Protein 3U0A (pdb70)

B-factor: mean 45.11, std 9.89, range [2.0, 116.81]

Nearest PDB structures (foldseek):
  3u0a-assembly1_A  TM=1.004E+00  e=2.548E-55  Mycobacterium marinum M
  3u0a-assembly1_B  TM=9.861E-01  e=3.840E-47  Mycobacterium marinum M
  4qfw-assembly2_B  TM=8.902E-01  e=1.219E-31  Yersinia pestis
  4qfw-assembly1_A  TM=8.904E-01  e=1.443E-31  Yersinia pestis
  1c8u-assembly1_B  TM=8.996E-01  e=1.367E-30  Escherichia coli

Radius of gyration: 21.65 Å; Cα contacts (8 Å, |Δi|>4): 1217; chains: 2; bounding box: 53×64×60 Å

Sequence (508 aa):
AIEEILDLEQLEVNIYRGSVLQRTFGGHVAGQSLVSAVRTVDPRYQVHSLHGYFLRSGDAQEPTVFLVERTRDGGSFVTRRVNAVQHGEVIFSMGASFQTAQNGISHQDAMPAAPPPDDDLPGRQFEEWDVRIVPRDLLAPLPGKASQQQVWFRHRDPLPDDPVLHICALAYMSDLTLLGSAQVTHLAEREHLQVASLDHAMWFMRGFRADEWLLYDQSSPSAGGGRALTHGKIFTQGGELVAAVMQEGLTRYPSGYMAIEEILDLEQLEVNIYRGSTFGGHVAGQSLVSAVRTVDPRYQQVHSLHGYFLRSGDAQEPTVFLVERTRDGGSFVTRRVNAVQHHGEVIFSMGASFQTAQNGISHQDAMPAAPPPLPGLFEEWDVRIVPRDLLAPLPGKASQQQVWFRHRDPLPDDPVLHICALAYMSDLTLLGSAQVTHLAEREHLQVASLDHAMWFMRGFRADEWLLYDQSSPSAGGGRALTHGKIFTQGGELVAAVMQEGLTRYPSGYQP

CATH classification: 2.40.160.210

Structure (mmCIF, N/CA/C/O backbone):
data_3U0A
#
_entry.id   3U0A
#
_cell.length_a   102.130
_cell.length_b   138.160
_cell.length_c   81.180
_cell.angle_alpha   90.000
_cell.angle_beta   90.000
_cell.angle_gamma   90.000
#
_symmetry.space_group_name_H-M   'C 2 2 21'
#
loop_
_entity.id
_entity.type
_entity.pdbx_description
1 polymer 'Acyl-CoA thioesterase II TesB2'
2 non-polymer 'SULFATE ION'
3 non-polymer GLYCEROL
4 non-polymer 'SODIUM ION'
5 water water
#
loop_
_atom_site.group_PDB
_atom_site.id
_atom_site.type_symbol
_atom_site.label_atom_id
_atom_site.label_alt_id
_atom_site.label_comp_id
_atom_site.label_asym_id
_atom_site.label_entity_id
_atom_site.label_seq_id
_atom_site.pdbx_PDB_ins_code
_atom_site.Cartn_x
_atom_site.Cartn_y
_atom_site.Cartn_z
_atom_site.occupancy
_atom_site.B_iso_or_equiv
_atom_site.auth_seq_id
_atom_site.auth_comp_id
_atom_site.auth_asym_id
_atom_site.auth_atom_id
_atom_site.pdbx_PDB_model_num
ATOM 1 N N . ALA A 1 6 ? 26.339 16.761 46.613 1.00 58.09 2 ALA A N 1
ATOM 2 C CA . ALA A 1 6 ? 27.448 16.148 45.852 1.00 56.51 2 ALA A CA 1
ATOM 3 C C . ALA A 1 6 ? 27.767 16.941 44.560 1.00 54.57 2 ALA A C 1
ATOM 4 O O . ALA A 1 6 ? 28.949 17.154 44.230 1.00 53.24 2 ALA A O 1
ATOM 6 N N . ILE A 1 7 ? 26.740 17.405 43.844 1.00 54.54 3 ILE A N 1
ATOM 7 C CA . ILE A 1 7 ? 26.940 18.079 42.523 1.00 52.95 3 ILE A CA 1
ATOM 8 C C . ILE A 1 7 ? 28.026 19.180 42.498 1.00 51.88 3 ILE A C 1
ATOM 9 O O . ILE A 1 7 ? 28.685 19.392 41.491 1.00 50.51 3 ILE A O 1
ATOM 14 N N . GLU A 1 8 ? 28.218 19.857 43.623 1.00 52.68 4 GLU A N 1
ATOM 15 C CA . GLU A 1 8 ? 29.206 20.941 43.767 1.00 52.05 4 GLU A CA 1
ATOM 16 C C . GLU A 1 8 ? 30.632 20.443 43.758 1.00 51.10 4 GLU A C 1
ATOM 17 O O . GLU A 1 8 ? 31.577 21.206 43.483 1.00 50.28 4 GLU A O 1
ATOM 23 N N . GLU A 1 9 ? 30.801 19.168 44.069 1.00 51.37 5 GLU A N 1
ATOM 24 C CA . GLU A 1 9 ? 32.121 18.551 44.007 1.00 50.56 5 GLU A CA 1
ATOM 25 C C . GLU A 1 9 ? 32.614 18.405 42.577 1.00 48.98 5 GLU A C 1
ATOM 26 O O . GLU A 1 9 ? 33.825 18.266 42.362 1.00 48.13 5 GLU A O 1
ATOM 28 N N . ILE A 1 10 ? 31.717 18.472 41.586 1.00 48.66 6 ILE A N 1
ATOM 29 C CA . ILE A 1 10 ? 32.168 18.442 40.195 1.00 47.31 6 ILE A CA 1
ATOM 30 C C . ILE A 1 10 ? 33.069 19.633 39.925 1.00 46.55 6 ILE A C 1
ATOM 31 O O . ILE A 1 10 ? 33.972 19.557 39.141 1.00 45.55 6 ILE A O 1
ATOM 36 N N . LEU A 1 11 ? 32.815 20.731 40.616 1.00 47.22 7 LEU A N 1
ATOM 37 C CA . LEU A 1 11 ? 33.562 21.959 40.403 1.00 46.84 7 LEU A CA 1
ATOM 38 C C . LEU A 1 11 ? 34.914 21.958 41.121 1.00 46.73 7 LEU A C 1
ATOM 39 O O . LEU A 1 11 ? 35.767 22.760 40.800 1.00 46.32 7 LEU A O 1
ATOM 44 N N . ASP A 1 12 ? 35.115 21.020 42.038 1.00 47.21 8 ASP A N 1
ATOM 45 C CA . ASP A 1 12 ? 36.333 20.941 42.845 1.00 47.35 8 ASP A CA 1
ATOM 46 C C . ASP A 1 12 ? 37.441 20.255 42.048 1.00 46.21 8 ASP A C 1
ATOM 47 O O . ASP A 1 12 ? 37.453 19.042 41.928 1.00 46.07 8 ASP A O 1
ATOM 52 N N . LEU A 1 13 ? 38.347 21.042 41.474 1.00 45.55 9 LEU A N 1
ATOM 53 C CA . LEU A 1 13 ? 39.495 20.530 40.727 1.00 44.60 9 LEU A CA 1
ATOM 54 C C . LEU A 1 13 ? 40.797 21.067 41.297 1.00 44.79 9 LEU A C 1
ATOM 55 O O . LEU A 1 13 ? 40.895 22.259 41.550 1.00 45.23 9 LEU A O 1
ATOM 60 N N . GLU A 1 14 ? 41.800 20.210 41.456 1.00 44.56 10 GLU A N 1
ATOM 61 C CA . GLU A 1 14 ? 43.146 20.649 41.776 1.00 44.67 10 GLU A CA 1
ATOM 62 C C . GLU A 1 14 ? 43.858 21.075 40.497 1.00 43.78 10 GLU A C 1
ATOM 63 O O . GLU A 1 14 ? 43.847 20.358 39.518 1.00 42.99 10 GLU A O 1
ATOM 69 N N . GLN A 1 15 ? 44.526 22.205 40.479 1.00 44.05 11 GLN A N 1
ATOM 70 C CA . GLN A 1 15 ? 45.298 22.532 39.283 1.00 43.42 11 GLN A CA 1
ATOM 71 C C . GLN A 1 15 ? 46.741 22.140 39.435 1.00 43.40 11 GLN A C 1
ATOM 72 O O . GLN A 1 15 ? 47.426 22.653 40.274 1.00 44.15 11 GLN A O 1
ATOM 78 N N . LEU A 1 16 ? 47.190 21.256 38.570 1.00 42.63 12 LEU A N 1
ATOM 79 C CA . LEU A 1 16 ? 48.509 20.734 38.611 1.00 42.61 12 LEU A CA 1
ATOM 80 C C . LEU A 1 16 ? 49.498 21.603 37.862 1.00 42.66 12 LEU A C 1
ATOM 81 O O . LEU A 1 16 ? 50.673 21.596 38.210 1.00 43.05 12 LEU A O 1
ATOM 86 N N . GLU A 1 17 ? 49.053 22.320 36.833 1.00 42.43 13 GLU A N 1
ATOM 87 C CA . GLU A 1 17 ? 49.925 23.225 36.051 1.00 42.74 13 GLU A CA 1
ATOM 88 C C . GLU A 1 17 ? 49.025 23.960 35.104 1.00 42.67 13 GLU A C 1
ATOM 89 O O . GLU A 1 17 ? 47.873 23.634 35.014 1.00 42.27 13 GLU A O 1
ATOM 95 N N . VAL A 1 18 ? 49.527 24.921 34.356 1.00 43.19 14 VAL A N 1
ATOM 96 C CA . VAL A 1 18 ? 48.687 25.540 33.323 1.00 43.25 14 VAL A CA 1
ATOM 97 C C . VAL A 1 18 ? 48.103 24.440 32.385 1.00 42.23 14 VAL A C 1
ATOM 98 O O . VAL A 1 18 ? 48.836 23.558 31.903 1.00 41.75 14 VAL A O 1
ATOM 102 N N . ASN A 1 19 ? 46.787 24.477 32.177 1.00 42.04 15 ASN A N 1
ATOM 103 C CA . ASN A 1 19 ? 46.122 23.543 31.288 1.00 41.31 15 ASN A CA 1
ATOM 104 C C . ASN A 1 19 ? 46.143 22.080 31.730 1.00 40.59 15 ASN A C 1
ATOM 105 O O . ASN A 1 19 ? 45.855 21.226 30.922 1.00 40.11 15 ASN A O 1
ATOM 110 N N . ILE A 1 20 ? 46.499 21.787 32.991 1.00 40.70 16 ILE A N 1
ATOM 111 C CA . ILE A 1 20 ? 46.459 20.412 33.547 1.00 40.31 16 ILE A CA 1
ATOM 112 C C . ILE A 1 20 ? 45.733 20.500 34.875 1.00 40.72 16 ILE A C 1
ATOM 113 O O . ILE A 1 20 ? 46.134 21.237 35.736 1.00 41.28 16 ILE A O 1
ATOM 118 N N . TYR A 1 21 ? 44.661 19.730 35.025 1.00 40.59 17 TYR A N 1
ATOM 119 C CA . TYR A 1 21 ? 43.833 19.722 36.241 1.00 41.13 17 TYR A CA 1
ATOM 120 C C . TYR A 1 21 ? 43.626 18.265 36.678 1.00 41.14 17 TYR A C 1
ATOM 121 O O . TYR A 1 21 ? 43.852 17.340 35.912 1.00 40.70 17 TYR A O 1
ATOM 130 N N . ARG A 1 22 ? 43.228 18.053 37.920 1.00 41.83 18 ARG A N 1
ATOM 131 C CA . ARG A 1 22 ? 43.027 16.704 38.433 1.00 42.16 18 ARG A CA 1
ATOM 132 C C . ARG A 1 22 ? 41.778 16.705 39.261 1.00 42.93 18 ARG A C 1
ATOM 133 O O . ARG A 1 22 ? 41.601 17.588 40.106 1.00 43.49 18 ARG A O 1
ATOM 141 N N . GLY A 1 23 ? 40.911 15.724 38.999 1.00 43.09 19 GLY A N 1
ATOM 142 C CA . GLY A 1 23 ? 39.731 15.464 39.797 1.00 44.04 19 GLY A CA 1
ATOM 143 C C . GLY A 1 23 ? 39.996 14.296 40.738 1.00 44.97 19 GLY A C 1
ATOM 144 O O . GLY A 1 23 ? 40.627 13.305 40.365 1.00 44.81 19 GLY A O 1
ATOM 145 N N . SER A 1 24 ? 39.523 14.399 41.969 1.00 46.12 20 SER A N 1
ATOM 146 C CA . SER A 1 24 ? 39.844 13.382 42.935 1.00 47.25 20 SER A CA 1
ATOM 147 C C . SER A 1 24 ? 38.890 12.197 42.820 1.00 48.05 20 SER A C 1
ATOM 148 O O . SER A 1 24 ? 37.754 12.330 42.353 1.00 48.03 20 SER A O 1
ATOM 151 N N . VAL A 1 25 ? 39.382 11.043 43.279 1.00 48.92 21 VAL A N 1
ATOM 152 C CA . VAL A 1 25 ? 38.635 9.790 43.348 1.00 50.12 21 VAL A CA 1
ATOM 153 C C . VAL A 1 25 ? 37.126 9.968 43.576 1.00 50.95 21 VAL A C 1
ATOM 154 O O . VAL A 1 25 ? 36.687 10.586 44.557 1.00 51.79 21 VAL A O 1
ATOM 158 N N . LEU A 1 33 ? 27.634 2.682 39.750 1.00 64.59 29 LEU A N 1
ATOM 159 C CA . LEU A 1 33 ? 27.005 2.710 38.412 1.00 63.82 29 LEU A CA 1
ATOM 160 C C . LEU A 1 33 ? 27.882 3.490 37.428 1.00 60.41 29 LEU A C 1
ATOM 161 O O . LEU A 1 33 ? 28.479 4.500 37.791 1.00 59.09 29 LEU A O 1
ATOM 163 N N . GLN A 1 34 ? 27.987 3.007 36.194 1.00 59.17 30 GLN A N 1
ATOM 164 C CA . GLN A 1 34 ? 29.023 3.513 35.248 1.00 56.07 30 GLN A CA 1
ATOM 165 C C . GLN A 1 34 ? 28.585 4.842 34.602 1.00 54.04 30 GLN A C 1
ATOM 166 O O . GLN A 1 34 ? 29.420 5.722 34.295 1.00 52.23 30 GLN A O 1
ATOM 172 N N . ARG A 1 35 ? 27.270 4.973 34.411 1.00 54.98 31 ARG A N 1
ATOM 173 C CA . ARG A 1 35 ? 26.679 6.196 33.865 1.00 53.96 31 ARG A CA 1
ATOM 174 C C . ARG A 1 35 ? 26.998 7.395 34.788 1.00 53.07 31 ARG A C 1
ATOM 175 O O . ARG A 1 35 ? 27.226 8.511 34.307 1.00 51.64 31 ARG A O 1
ATOM 183 N N . THR A 1 36 ? 27.039 7.137 36.106 1.00 44.81 32 THR A N 1
ATOM 184 C CA . THR A 1 36 ? 27.371 8.158 37.115 1.00 44.65 32 THR A CA 1
ATOM 185 C C . THR A 1 36 ? 28.833 8.653 37.010 1.00 44.08 32 THR A C 1
ATOM 186 O O . THR A 1 36 ? 29.092 9.860 37.056 1.00 43.58 32 THR A O 1
ATOM 190 N N . PHE A 1 37 ? 29.776 7.707 36.920 1.00 44.27 33 PHE A N 1
ATOM 191 C CA . PHE A 1 37 ? 31.163 8.045 36.732 1.00 43.81 33 PHE A CA 1
ATOM 192 C C . PHE A 1 37 ? 31.361 8.812 35.414 1.00 42.99 33 PHE A C 1
ATOM 193 O O . PHE A 1 37 ? 32.013 9.835 35.394 1.00 42.51 33 PHE A O 1
ATOM 201 N N . GLY A 1 38 ? 30.793 8.326 34.335 1.00 42.93 34 GLY A N 1
ATOM 202 C CA . GLY A 1 38 ? 30.851 9.042 33.062 1.00 42.26 34 GLY A CA 1
ATOM 203 C C . GLY A 1 38 ? 30.354 10.479 33.119 1.00 41.79 34 GLY A C 1
ATOM 204 O O . GLY A 1 38 ? 30.998 11.363 32.604 1.00 41.28 34 GLY A O 1
ATOM 205 N N . GLY A 1 39 ? 29.224 10.719 33.774 1.00 42.07 35 GLY A N 1
ATOM 206 C CA . GLY A 1 39 ? 28.689 12.071 33.903 1.00 41.77 35 GLY A CA 1
ATOM 207 C C . GLY A 1 39 ? 29.567 13.011 34.715 1.00 41.66 35 GLY A C 1
ATOM 208 O O . GLY A 1 39 ? 29.679 14.186 34.392 1.00 41.27 35 GLY A O 1
ATOM 209 N N . HIS A 1 40 ? 30.155 12.475 35.779 1.00 42.09 36 HIS A N 1
ATOM 210 C CA . HIS A 1 40 ? 31.145 13.170 36.616 1.00 42.11 36 HIS A CA 1
ATOM 211 C C . HIS A 1 40 ? 32.332 13.605 35.800 1.00 41.57 36 HIS A C 1
ATOM 212 O O . HIS A 1 40 ? 32.655 14.787 35.739 1.00 41.32 36 HIS A O 1
ATOM 219 N N . VAL A 1 41 ? 32.946 12.632 35.140 1.00 41.49 37 VAL A N 1
ATOM 220 C CA . VAL A 1 41 ? 34.122 12.843 34.330 1.00 41.09 37 VAL A CA 1
ATOM 221 C C . VAL A 1 41 ? 33.858 13.878 33.250 1.00 40.58 37 VAL A C 1
ATOM 222 O O . VAL A 1 41 ? 34.687 14.727 33.006 1.00 40.34 37 VAL A O 1
ATOM 226 N N . ALA A 1 42 ? 32.690 13.814 32.620 1.00 40.50 38 ALA A N 1
ATOM 227 C CA . ALA A 1 42 ? 32.354 14.742 31.544 1.00 40.07 38 ALA A CA 1
ATOM 228 C C . ALA A 1 42 ? 32.234 16.141 32.092 1.00 40.03 38 ALA A C 1
ATOM 229 O O . ALA A 1 42 ? 32.701 17.101 31.487 1.00 39.76 38 ALA A O 1
ATOM 231 N N . GLY A 1 43 ? 31.592 16.237 33.256 1.00 40.40 39 GLY A N 1
ATOM 232 C CA . GLY A 1 43 ? 31.350 17.500 33.906 1.00 40.53 39 GLY A CA 1
ATOM 233 C C . GLY A 1 43 ? 32.652 18.115 34.311 1.00 40.55 39 GLY A C 1
ATOM 234 O O . GLY A 1 43 ? 32.862 19.305 34.112 1.00 40.49 39 GLY A O 1
ATOM 235 N N . GLN A 1 44 ? 33.546 17.299 34.865 1.00 40.71 40 GLN A N 1
ATOM 236 C CA . GLN A 1 44 ? 34.830 17.802 35.304 1.00 40.80 40 GLN A CA 1
ATOM 237 C C . GLN A 1 44 ? 35.675 18.183 34.098 1.00 40.39 40 GLN A C 1
ATOM 238 O O . GLN A 1 44 ? 36.360 19.200 34.142 1.00 40.43 40 GLN A O 1
ATOM 244 N N . SER A 1 45 ? 35.595 17.428 33.014 1.00 40.08 41 SER A N 1
ATOM 245 C CA . SER A 1 45 ? 36.253 17.815 31.781 1.00 39.76 41 SER A CA 1
ATOM 246 C C . SER A 1 45 ? 35.821 19.217 31.337 1.00 39.67 41 SER A C 1
ATOM 247 O O . SER A 1 45 ? 36.647 19.997 30.909 1.00 39.64 41 SER A O 1
ATOM 250 N N . LEU A 1 46 ? 34.533 19.534 31.445 1.00 39.69 42 LEU A N 1
ATOM 251 C CA . LEU A 1 46 ? 34.059 20.886 31.086 1.00 39.69 42 LEU A CA 1
ATOM 252 C C . LEU A 1 46 ? 34.573 21.955 32.050 1.00 40.08 42 LEU A C 1
ATOM 253 O O . LEU A 1 46 ? 35.006 23.032 31.622 1.00 40.15 42 LEU A O 1
ATOM 258 N N . VAL A 1 47 ? 34.535 21.634 33.346 1.00 40.41 43 VAL A N 1
ATOM 259 C CA . VAL A 1 47 ? 34.970 22.576 34.354 1.00 40.89 43 VAL A CA 1
ATOM 260 C C . VAL A 1 47 ? 36.421 22.938 34.104 1.00 40.91 43 VAL A C 1
ATOM 261 O O . VAL A 1 47 ? 36.801 24.087 34.252 1.00 41.24 43 VAL A O 1
ATOM 265 N N . SER A 1 48 ? 37.213 21.955 33.693 1.00 40.62 44 SER A N 1
ATOM 266 C CA . SER A 1 48 ? 38.609 22.186 33.296 1.00 40.63 44 SER A CA 1
ATOM 267 C C . SER A 1 48 ? 38.763 23.147 32.126 1.00 40.53 44 SER A C 1
ATOM 268 O O . SER A 1 48 ? 39.707 23.947 32.064 1.00 40.80 44 SER A O 1
ATOM 271 N N . ALA A 1 49 ? 37.869 23.001 31.158 1.00 40.19 45 ALA A N 1
ATOM 272 C CA . ALA A 1 49 ? 37.840 23.879 30.029 1.00 40.14 45 ALA A CA 1
ATOM 273 C C . ALA A 1 49 ? 37.557 25.313 30.531 1.00 40.61 45 ALA A C 1
ATOM 274 O O . ALA A 1 49 ? 38.240 26.236 30.134 1.00 40.88 45 ALA A O 1
ATOM 276 N N . VAL A 1 50 ? 36.576 25.446 31.429 1.00 40.78 46 VAL A N 1
ATOM 277 C CA . VAL A 1 50 ? 36.065 26.711 31.891 1.00 41.28 46 VAL A CA 1
ATOM 278 C C . VAL A 1 50 ? 37.143 27.535 32.661 1.00 41.90 46 VAL A C 1
ATOM 279 O O . VAL A 1 50 ? 37.175 28.783 32.620 1.00 42.42 46 VAL A O 1
ATOM 283 N N . ARG A 1 51 ? 38.055 26.828 33.319 1.00 41.90 47 ARG A N 1
ATOM 284 C CA . ARG A 1 51 ? 39.096 27.489 34.118 1.00 42.52 47 ARG A CA 1
ATOM 285 C C . ARG A 1 51 ? 40.204 28.149 33.296 1.00 42.68 47 ARG A C 1
ATOM 286 O O . ARG A 1 51 ? 40.926 29.014 33.798 1.00 43.33 47 ARG A O 1
ATOM 294 N N . THR A 1 52 ? 40.289 27.756 32.027 1.00 42.17 48 THR A N 1
ATOM 295 C CA . THR A 1 52 ? 41.259 28.278 31.072 1.00 42.32 48 THR A CA 1
ATOM 296 C C . THR A 1 52 ? 40.636 29.330 30.169 1.00 42.50 48 THR A C 1
ATOM 297 O O . THR A 1 52 ? 41.292 29.831 29.255 1.00 42.69 48 THR A O 1
ATOM 301 N N . VAL A 1 53 ? 39.371 29.660 30.422 1.00 42.51 49 VAL A N 1
ATOM 302 C CA . VAL A 1 53 ? 38.635 30.638 29.597 1.00 42.72 49 VAL A CA 1
ATOM 303 C C . VAL A 1 53 ? 38.383 31.924 30.354 1.00 43.56 49 VAL A C 1
ATOM 304 O O . VAL A 1 53 ? 37.919 31.898 31.457 1.00 43.76 49 VAL A O 1
ATOM 308 N N . ASP A 1 54 ? 38.754 33.036 29.734 1.00 44.14 50 ASP A N 1
ATOM 309 C CA . ASP A 1 54 ? 38.281 34.361 30.115 1.00 45.01 50 ASP A CA 1
ATOM 310 C C . ASP A 1 54 ? 36.768 34.357 30.427 1.00 44.86 50 ASP A C 1
ATOM 311 O O . ASP A 1 54 ? 35.967 34.000 29.579 1.00 44.30 50 ASP A O 1
ATOM 316 N N . PRO A 1 55 ? 36.378 34.755 31.650 1.00 45.44 51 PRO A N 1
ATOM 317 C CA . PRO A 1 55 ? 34.972 34.623 32.038 1.00 45.32 51 PRO A CA 1
ATOM 318 C C . PRO A 1 55 ? 34.012 35.562 31.331 1.00 45.66 51 PRO A C 1
ATOM 319 O O . PRO A 1 55 ? 32.801 35.337 31.422 1.00 45.44 51 PRO A O 1
ATOM 323 N N . ARG A 1 56 ? 34.535 36.565 30.622 1.00 46.22 52 ARG A N 1
ATOM 324 C CA . ARG A 1 56 ? 33.734 37.352 29.662 1.00 46.45 52 ARG A CA 1
ATOM 325 C C . ARG A 1 56 ? 33.055 36.456 28.588 1.00 45.42 52 ARG A C 1
ATOM 326 O O . ARG A 1 56 ? 32.046 36.835 27.983 1.00 45.45 52 ARG A O 1
ATOM 328 N N . TYR A 1 57 ? 33.610 35.272 28.364 1.00 44.58 53 TYR A N 1
ATOM 329 C CA . TYR A 1 57 ? 33.043 34.329 27.421 1.00 43.69 53 TYR A CA 1
ATOM 330 C C . TYR A 1 57 ? 32.381 33.210 28.179 1.00 43.13 53 TYR A C 1
ATOM 331 O O . TYR A 1 57 ? 33.008 32.571 29.023 1.00 43.01 53 TYR A O 1
ATOM 340 N N . GLN A 1 58 ? 31.119 32.951 27.865 1.00 42.83 54 GLN A N 1
ATOM 341 C CA . GLN A 1 58 ? 30.358 31.940 28.591 1.00 42.42 54 GLN A CA 1
ATOM 342 C C . GLN A 1 58 ? 30.081 30.786 27.663 1.00 41.62 54 GLN A C 1
ATOM 343 O O . GLN A 1 58 ? 29.832 30.997 26.498 1.00 41.47 54 GLN A O 1
ATOM 349 N N . VAL A 1 59 ? 30.107 29.580 28.208 1.00 41.21 55 VAL A N 1
ATOM 350 C CA . VAL A 1 59 ? 29.908 28.379 27.432 1.00 40.56 55 VAL A CA 1
ATOM 351 C C . VAL A 1 59 ? 28.546 28.346 26.754 1.00 40.41 55 VAL A C 1
ATOM 352 O O . VAL A 1 59 ? 27.575 28.848 27.283 1.00 40.73 55 VAL A O 1
ATOM 356 N N . HIS A 1 60 ? 28.502 27.763 25.566 1.00 40.00 56 HIS A N 1
ATOM 357 C CA . HIS A 1 60 ? 27.258 27.630 24.813 1.00 39.85 56 HIS A CA 1
ATOM 358 C C . HIS A 1 60 ? 27.089 26.317 24.088 1.00 39.39 56 HIS A C 1
ATOM 359 O O . HIS A 1 60 ? 25.963 26.011 23.647 1.00 39.30 56 HIS A O 1
ATOM 366 N N . SER A 1 61 ? 28.180 25.575 23.875 1.00 39.17 57 SER A N 1
ATOM 367 C CA . SER A 1 61 ? 28.048 24.235 23.320 1.00 38.86 57 SER A CA 1
ATOM 368 C C . SER A 1 61 ? 29.166 23.329 23.762 1.00 38.75 57 SER A C 1
ATOM 369 O O . SER A 1 61 ? 30.152 23.797 24.259 1.00 38.87 57 SER A O 1
ATOM 372 N N . LEU A 1 62 ? 28.951 22.025 23.659 1.00 38.61 58 LEU A N 1
ATOM 373 C CA . LEU A 1 62 ? 29.984 21.050 23.921 1.00 38.56 58 LEU A CA 1
ATOM 374 C C . LEU A 1 62 ? 29.601 19.786 23.259 1.00 38.50 58 LEU A C 1
ATOM 375 O O . LEU A 1 62 ? 28.413 19.536 23.016 1.00 38.52 58 LEU A O 1
ATOM 380 N N . HIS A 1 63 ? 30.622 19.012 22.903 1.00 38.50 59 HIS A N 1
ATOM 381 C CA . HIS A 1 63 ? 30.452 17.737 22.236 1.00 38.58 59 HIS A CA 1
ATOM 382 C C . HIS A 1 63 ? 31.500 16.861 22.866 1.00 38.68 59 HIS A C 1
ATOM 383 O O . HIS A 1 63 ? 32.595 17.295 23.067 1.00 38.65 59 HIS A O 1
ATOM 390 N N . GLY A 1 64 ? 31.198 15.623 23.212 1.00 38.88 60 GLY A N 1
ATOM 391 C CA . GLY A 1 64 ? 32.256 14.702 23.600 1.00 39.06 60 GLY A CA 1
ATOM 392 C C . GLY A 1 64 ? 31.970 13.237 23.384 1.00 39.41 60 GLY A C 1
ATOM 393 O O . GLY A 1 64 ? 30.864 12.832 23.187 1.00 39.55 60 GLY A O 1
ATOM 394 N N . TYR A 1 65 ? 33.007 12.441 23.473 1.00 39.63 61 TYR A N 1
ATOM 395 C CA . TYR A 1 65 ? 32.954 11.041 23.189 1.00 40.09 61 TYR A CA 1
ATOM 396 C C . TYR A 1 65 ? 33.410 10.232 24.426 1.00 40.38 61 TYR A C 1
ATOM 397 O O . TYR A 1 65 ? 34.514 10.412 24.932 1.00 40.31 61 TYR A O 1
ATOM 406 N N . PHE A 1 66 ? 32.550 9.326 24.889 1.00 40.78 62 PHE A N 1
ATOM 407 C CA . PHE A 1 66 ? 32.878 8.440 26.003 1.00 41.20 62 PHE A CA 1
ATOM 408 C C . PHE A 1 66 ? 33.677 7.263 25.470 1.00 41.71 62 PHE A C 1
ATOM 409 O O . PHE A 1 66 ? 33.145 6.361 24.828 1.00 42.19 62 PHE A O 1
ATOM 417 N N . LEU A 1 67 ? 34.977 7.305 25.699 1.00 41.66 63 LEU A N 1
ATOM 418 C CA . LEU A 1 67 ? 35.852 6.369 25.049 1.00 42.13 63 LEU A CA 1
ATOM 419 C C . LEU A 1 67 ? 35.977 5.086 25.872 1.00 42.83 63 LEU A C 1
ATOM 420 O O . LEU A 1 67 ? 35.894 4.003 25.331 1.00 43.49 63 LEU A O 1
ATOM 425 N N . ARG A 1 68 ? 36.156 5.221 27.178 1.00 42.79 64 ARG A N 1
ATOM 426 C CA . ARG A 1 68 ? 36.466 4.079 28.035 1.00 43.49 64 ARG A CA 1
ATOM 427 C C . ARG A 1 68 ? 35.815 4.186 29.375 1.00 43.56 64 ARG A C 1
ATOM 428 O O . ARG A 1 68 ? 35.465 5.262 29.820 1.00 43.01 64 ARG A O 1
ATOM 436 N N . SER A 1 69 ? 35.704 3.048 30.039 1.00 44.35 65 SER A N 1
ATOM 437 C CA . SER A 1 69 ? 35.046 2.943 31.352 1.00 44.65 65 SER A CA 1
ATOM 438 C C . SER A 1 69 ? 35.773 3.705 32.520 1.00 44.32 65 SER A C 1
ATOM 439 O O . SER A 1 69 ? 35.148 4.374 33.362 1.00 44.15 65 SER A O 1
ATOM 442 N N . GLY A 1 70 ? 37.088 3.589 32.562 1.00 44.31 66 GLY A N 1
ATOM 443 C CA . GLY A 1 70 ? 37.834 4.152 33.677 1.00 44.16 66 GLY A CA 1
ATOM 444 C C . GLY A 1 70 ? 37.714 3.318 34.942 1.00 44.95 66 GLY A C 1
ATOM 445 O O . GLY A 1 70 ? 37.177 2.220 34.919 1.00 45.66 66 GLY A O 1
ATOM 446 N N . ASP A 1 71 ? 38.272 3.855 36.023 1.00 44.88 67 ASP A N 1
ATOM 447 C CA . ASP A 1 71 ? 38.178 3.289 37.376 1.00 45.61 67 ASP A CA 1
ATOM 448 C C . ASP A 1 71 ? 37.752 4.406 38.303 1.00 45.32 67 ASP A C 1
ATOM 449 O O . ASP A 1 71 ? 38.483 5.397 38.446 1.00 44.81 67 ASP A O 1
ATOM 454 N N . ALA A 1 72 ? 36.598 4.263 38.945 1.00 45.74 68 ALA A N 1
ATOM 455 C CA . ALA A 1 72 ? 36.158 5.310 39.902 1.00 45.62 68 ALA A CA 1
ATOM 456 C C . ALA A 1 72 ? 36.951 5.338 41.226 1.00 46.08 68 ALA A C 1
ATOM 457 O O . ALA A 1 72 ? 36.781 6.252 42.007 1.00 46.02 68 ALA A O 1
ATOM 459 N N . GLN A 1 73 ? 37.836 4.369 41.439 1.00 46.56 69 GLN A N 1
ATOM 460 C CA . GLN A 1 73 ? 38.815 4.420 42.556 1.00 46.93 69 GLN A CA 1
ATOM 461 C C . GLN A 1 73 ? 40.188 5.013 42.187 1.00 46.36 69 GLN A C 1
ATOM 462 O O . GLN A 1 73 ? 41.128 4.936 42.962 1.00 46.68 69 GLN A O 1
ATOM 468 N N . GLU A 1 74 ? 40.318 5.587 41.002 1.00 45.58 70 GLU A N 1
ATOM 469 C CA . GLU A 1 74 ? 41.542 6.301 40.662 1.00 45.07 70 GLU A CA 1
ATOM 470 C C . GLU A 1 74 ? 41.137 7.752 40.345 1.00 44.38 70 GLU A C 1
ATOM 471 O O . GLU A 1 74 ? 39.989 7.985 39.981 1.00 44.19 70 GLU A O 1
ATOM 473 N N . PRO A 1 75 ? 42.042 8.738 40.590 1.00 44.13 71 PRO A N 1
ATOM 474 C CA . PRO A 1 75 ? 41.763 10.111 40.144 1.00 43.55 71 PRO A CA 1
ATOM 475 C C . PRO A 1 75 ? 41.896 10.242 38.646 1.00 42.95 71 PRO A C 1
ATOM 476 O O . PRO A 1 75 ? 42.392 9.336 37.989 1.00 43.00 71 PRO A O 1
ATOM 480 N N . THR A 1 76 ? 41.444 11.371 38.127 1.00 42.49 72 THR A N 1
ATOM 481 C CA . THR A 1 76 ? 41.526 11.660 36.695 1.00 41.96 72 THR A CA 1
ATOM 482 C C . THR A 1 76 ? 42.234 13.012 36.467 1.00 41.67 72 THR A C 1
ATOM 483 O O . THR A 1 76 ? 42.079 13.959 37.235 1.00 41.76 72 THR A O 1
ATOM 487 N N . VAL A 1 77 ? 43.016 13.059 35.401 1.00 41.41 73 VAL A N 1
ATOM 488 C CA . VAL A 1 77 ? 43.718 14.234 35.009 1.00 41.22 73 VAL A CA 1
ATOM 489 C C . VAL A 1 77 ? 43.112 14.760 33.713 1.00 40.80 73 VAL A C 1
ATOM 490 O O . VAL A 1 77 ? 42.788 13.995 32.807 1.00 40.66 73 VAL A O 1
ATOM 494 N N . PHE A 1 78 ? 42.969 16.075 33.633 1.00 40.67 74 PHE A N 1
ATOM 495 C CA . PHE A 1 78 ? 42.331 16.732 32.496 1.00 40.34 74 PHE A CA 1
ATOM 496 C C . PHE A 1 78 ? 43.366 17.605 31.799 1.00 40.33 74 PHE A C 1
ATOM 497 O O . PHE A 1 78 ? 43.959 18.512 32.405 1.00 40.56 74 PHE A O 1
ATOM 505 N N . LEU A 1 79 ? 43.566 17.296 30.521 1.00 40.16 75 LEU A N 1
ATOM 506 C CA . LEU A 1 79 ? 44.495 17.976 29.669 1.00 40.21 75 LEU A CA 1
ATOM 507 C C . LEU A 1 79 ? 43.777 18.891 28.687 1.00 40.03 75 LEU A C 1
ATOM 508 O O . LEU A 1 79 ? 43.212 18.430 27.708 1.00 39.83 75 LEU A O 1
ATOM 513 N N . VAL A 1 80 ? 43.847 20.192 28.957 1.00 40.18 76 VAL A N 1
ATOM 514 C CA . VAL A 1 80 ? 43.144 21.227 28.190 1.00 40.11 76 VAL A CA 1
ATOM 515 C C . VAL A 1 80 ? 44.021 21.741 27.051 1.00 40.28 76 VAL A C 1
ATOM 516 O O . VAL A 1 80 ? 45.196 21.958 27.257 1.00 40.59 76 VAL A O 1
ATOM 520 N N . GLU A 1 81 ? 43.420 21.935 25.871 1.00 40.14 77 GLU A N 1
ATOM 521 C CA . GLU A 1 81 ? 44.085 22.492 24.687 1.00 40.38 77 GLU A CA 1
ATOM 522 C C . GLU A 1 81 ? 43.401 23.795 24.322 1.00 40.50 77 GLU A C 1
ATOM 523 O O . GLU A 1 81 ? 42.179 23.783 24.140 1.00 40.22 77 GLU A O 1
ATOM 529 N N . ARG A 1 82 ? 44.142 24.909 24.225 1.00 40.97 78 ARG A N 1
ATOM 530 C CA . ARG A 1 82 ? 43.487 26.215 23.966 1.00 41.22 78 ARG A CA 1
ATOM 531 C C . ARG A 1 82 ? 43.331 26.366 22.477 1.00 41.28 78 ARG A C 1
ATOM 532 O O . ARG A 1 82 ? 44.159 26.922 21.832 1.00 41.74 78 ARG A O 1
ATOM 540 N N . THR A 1 83 ? 42.255 25.836 21.935 1.00 40.86 79 THR A N 1
ATOM 541 C CA . THR A 1 83 ? 42.250 25.521 20.548 1.00 40.88 79 THR A CA 1
ATOM 542 C C . THR A 1 83 ? 42.204 26.814 19.732 1.00 41.36 79 THR A C 1
ATOM 543 O O . THR A 1 83 ? 42.913 26.964 18.734 1.00 41.74 79 THR A O 1
ATOM 547 N N . ARG A 1 84 ? 41.390 27.754 20.201 1.00 41.43 80 ARG A N 1
ATOM 548 C CA . ARG A 1 84 ? 41.234 29.051 19.574 1.00 41.97 80 ARG A CA 1
ATOM 549 C C . ARG A 1 84 ? 40.810 30.087 20.630 1.00 42.23 80 ARG A C 1
ATOM 550 O O . ARG A 1 84 ? 39.972 29.806 21.519 1.00 41.85 80 ARG A O 1
ATOM 558 N N . ASP A 1 85 ? 41.433 31.251 20.541 1.00 42.97 81 ASP A N 1
ATOM 559 C CA . ASP A 1 85 ? 41.100 32.398 21.363 1.00 43.47 81 ASP A CA 1
ATOM 560 C C . ASP A 1 85 ? 40.896 33.672 20.477 1.00 44.21 81 ASP A C 1
ATOM 561 O O . ASP A 1 85 ? 41.836 34.373 20.164 1.00 44.94 81 ASP A O 1
ATOM 566 N N . GLY A 1 86 ? 39.666 33.943 20.082 1.00 44.06 82 GLY A N 1
ATOM 567 C CA . GLY A 1 86 ? 39.372 35.101 19.260 1.00 44.78 82 GLY A CA 1
ATOM 568 C C . GLY A 1 86 ? 38.650 36.159 20.054 1.00 45.27 82 GLY A C 1
ATOM 569 O O . GLY A 1 86 ? 38.608 36.108 21.286 1.00 45.20 82 GLY A O 1
ATOM 570 N N . GLY A 1 87 ? 38.066 37.114 19.343 1.00 45.84 83 GLY A N 1
ATOM 571 C CA . GLY A 1 87 ? 37.416 38.264 19.964 1.00 46.53 83 GLY A CA 1
ATOM 572 C C . GLY A 1 87 ? 36.041 37.991 20.554 1.00 45.99 83 GLY A C 1
ATOM 573 O O . GLY A 1 87 ? 35.666 38.618 21.533 1.00 46.42 83 GLY A O 1
ATOM 574 N N . SER A 1 88 ? 35.303 37.075 19.934 1.00 45.14 84 SER A N 1
ATOM 575 C CA . SER A 1 88 ? 33.930 36.740 20.326 1.00 44.64 84 SER A CA 1
ATOM 576 C C . SER A 1 88 ? 33.799 35.313 20.816 1.00 43.66 84 SER A C 1
ATOM 577 O O . SER A 1 88 ? 32.948 35.029 21.654 1.00 43.37 84 SER A O 1
ATOM 580 N N . PHE A 1 89 ? 34.623 34.423 20.272 1.00 43.24 85 PHE A N 1
ATOM 581 C CA . PHE A 1 89 ? 34.535 33.028 20.581 1.00 42.40 85 PHE A CA 1
ATOM 582 C C . PHE A 1 89 ? 35.897 32.467 21.057 1.00 42.33 85 PHE A C 1
ATOM 583 O O . PHE A 1 89 ? 36.972 32.816 20.529 1.00 42.74 85 PHE A O 1
ATOM 591 N N . VAL A 1 90 ? 35.845 31.600 22.063 1.00 41.88 86 VAL A N 1
ATOM 592 C CA . VAL A 1 90 ? 36.995 30.845 22.492 1.00 41.71 86 VAL A CA 1
ATOM 593 C C . VAL A 1 90 ? 36.602 29.373 22.400 1.00 40.97 86 VAL A C 1
ATOM 594 O O . VAL A 1 90 ? 35.454 28.997 22.669 1.00 40.65 86 VAL A O 1
ATOM 598 N N . THR A 1 91 ? 37.532 28.530 21.964 1.00 40.79 87 THR A N 1
ATOM 599 C CA . THR A 1 91 ? 37.253 27.095 21.866 1.00 40.23 87 THR A CA 1
ATOM 600 C C . THR A 1 91 ? 38.288 26.318 22.639 1.00 40.15 87 THR A C 1
ATOM 601 O O . THR A 1 91 ? 39.455 26.647 22.563 1.00 40.47 87 THR A O 1
ATOM 605 N N . ARG A 1 92 ? 37.853 25.271 23.341 1.00 39.78 88 ARG A N 1
ATOM 606 C CA . ARG A 1 92 ? 38.739 24.360 24.062 1.00 39.71 88 ARG A CA 1
ATOM 607 C C . ARG A 1 92 ? 38.543 22.903 23.674 1.00 39.38 88 ARG A C 1
ATOM 608 O O . ARG A 1 92 ? 37.424 22.516 23.339 1.00 39.15 88 ARG A O 1
ATOM 616 N N . ARG A 1 93 ? 39.624 22.106 23.694 1.00 39.42 89 ARG A N 1
ATOM 617 C CA . ARG A 1 93 ? 39.494 20.624 23.688 1.00 39.24 89 ARG A CA 1
ATOM 618 C C . ARG A 1 93 ? 40.052 20.102 24.987 1.00 39.29 89 ARG A C 1
ATOM 619 O O . ARG A 1 93 ? 40.994 20.699 25.517 1.00 39.50 89 ARG A O 1
ATOM 627 N N . VAL A 1 94 ? 39.452 19.037 25.515 1.00 39.17 90 VAL A N 1
ATOM 628 C CA . VAL A 1 94 ? 39.896 18.418 26.754 1.00 39.28 90 VAL A CA 1
ATOM 629 C C . VAL A 1 94 ? 39.938 16.899 26.602 1.00 39.31 90 VAL A C 1
ATOM 630 O O . VAL A 1 94 ? 38.993 16.298 26.040 1.00 39.23 90 VAL A O 1
ATOM 634 N N . ASN A 1 95 ? 41.030 16.296 27.114 1.00 39.52 91 ASN A N 1
ATOM 635 C CA . ASN A 1 95 ? 41.153 14.852 27.258 1.00 39.69 91 ASN A CA 1
ATOM 636 C C . ASN A 1 95 ? 41.226 14.459 28.738 1.00 39.86 91 ASN A C 1
ATOM 637 O O . ASN A 1 95 ? 42.106 14.886 29.439 1.00 39.97 91 ASN A O 1
ATOM 642 N N . ALA A 1 96 ? 40.290 13.639 29.200 1.00 39.94 92 ALA A N 1
ATOM 643 C CA . ALA A 1 96 ? 40.334 13.123 30.570 1.00 40.22 92 ALA A CA 1
ATOM 644 C C . ALA A 1 96 ? 41.121 11.820 30.520 1.00 40.56 92 ALA A C 1
ATOM 645 O O . ALA A 1 96 ? 40.800 10.934 29.714 1.00 40.67 92 ALA A O 1
ATOM 647 N N . VAL A 1 97 ? 42.162 11.729 31.354 1.00 40.78 93 VAL A N 1
ATOM 648 C CA . VAL A 1 97 ? 43.119 10.652 31.267 1.00 41.13 93 VAL A CA 1
ATOM 649 C C . VAL A 1 97 ? 43.238 9.878 32.576 1.00 41.56 93 VAL A C 1
ATOM 650 O O . VAL A 1 97 ? 43.288 10.460 33.658 1.00 41.60 93 VAL A O 1
ATOM 654 N N . GLN A 1 98 ? 43.309 8.552 32.440 1.00 41.99 94 GLN A N 1
ATOM 655 C CA . GLN A 1 98 ? 43.628 7.622 33.535 1.00 42.54 94 GLN A CA 1
ATOM 656 C C . GLN A 1 98 ? 44.602 6.539 33.102 1.00 42.99 94 GLN A C 1
ATOM 657 O O . GLN A 1 98 ? 44.309 5.792 32.182 1.00 43.18 94 GLN A O 1
ATOM 663 N N . HIS A 1 99 ? 45.733 6.443 33.821 1.00 43.25 95 HIS A N 1
ATOM 664 C CA . HIS A 1 99 ? 46.803 5.483 33.560 1.00 43.75 95 HIS A CA 1
ATOM 665 C C . HIS A 1 99 ? 47.185 5.507 32.092 1.00 43.61 95 HIS A C 1
ATOM 666 O O . HIS A 1 99 ? 47.296 4.493 31.414 1.00 44.06 95 HIS A O 1
ATOM 673 N N . GLY A 1 100 ? 47.368 6.712 31.581 1.00 43.06 96 GLY A N 1
ATOM 674 C CA . GLY A 1 100 ? 47.911 6.903 30.263 1.00 42.98 96 GLY A CA 1
ATOM 675 C C . GLY A 1 100 ? 46.891 6.764 29.178 1.00 42.83 96 GLY A C 1
ATOM 676 O O . GLY A 1 100 ? 47.257 6.883 28.040 1.00 42.84 96 GLY A O 1
ATOM 677 N N . GLU A 1 101 ? 45.620 6.530 29.510 1.00 42.76 97 GLU A N 1
ATOM 678 C CA . GLU A 1 101 ? 44.590 6.297 28.490 1.00 42.71 97 GLU A CA 1
ATOM 679 C C . GLU A 1 101 ? 43.585 7.443 28.466 1.00 42.08 97 GLU A C 1
ATOM 680 O O . GLU A 1 101 ? 43.140 7.892 29.518 1.00 41.90 97 GLU A O 1
ATOM 686 N N . VAL A 1 102 ? 43.217 7.917 27.275 1.00 41.82 98 VAL A N 1
ATOM 687 C CA . VAL A 1 102 ? 42.112 8.881 27.176 1.00 41.32 98 VAL A CA 1
ATOM 688 C C . VAL A 1 102 ? 40.765 8.125 27.354 1.00 41.50 98 VAL A C 1
ATOM 689 O O . VAL A 1 102 ? 40.435 7.224 26.579 1.00 41.86 98 VAL A O 1
ATOM 693 N N . ILE A 1 103 ? 40.044 8.472 28.423 1.00 41.36 99 ILE A N 1
ATOM 694 C CA . ILE A 1 103 ? 38.769 7.834 28.775 1.00 41.60 99 ILE A CA 1
ATOM 695 C C . ILE A 1 103 ? 37.562 8.614 28.245 1.00 41.20 99 ILE A C 1
ATOM 696 O O . ILE A 1 103 ? 36.521 8.054 27.997 1.00 41.41 99 ILE A O 1
ATOM 701 N N . PHE A 1 104 ? 37.746 9.916 28.061 1.00 40.69 100 PHE A N 1
ATOM 702 C CA . PHE A 1 104 ? 36.723 10.817 27.594 1.00 40.32 100 PHE A CA 1
ATOM 703 C C . PHE A 1 104 ? 37.382 11.942 26.836 1.00 39.95 100 PHE A C 1
ATOM 704 O O . PHE A 1 104 ? 38.370 12.461 27.262 1.00 39.89 100 PHE A O 1
ATOM 712 N N . SER A 1 105 ? 36.818 12.326 25.715 1.00 39.78 101 SER A N 1
ATOM 713 C CA . SER A 1 105 ? 37.364 13.415 24.894 1.00 39.52 101 SER A CA 1
ATOM 714 C C . SER A 1 105 ? 36.244 14.352 24.460 1.00 39.25 101 SER A C 1
ATOM 715 O O . SER A 1 105 ? 35.165 13.933 24.098 1.00 39.28 101 SER A O 1
ATOM 718 N N . MET A 1 106 ? 36.542 15.632 24.446 1.00 39.05 102 MET A N 1
ATOM 719 C CA . MET A 1 106 ? 35.529 16.629 24.527 1.00 38.87 102 MET A CA 1
ATOM 720 C C . MET A 1 106 ? 35.946 17.947 23.873 1.00 38.78 102 MET A C 1
ATOM 721 O O . MET A 1 106 ? 37.088 18.316 23.859 1.00 38.87 102 MET A O 1
ATOM 726 N N . GLY A 1 107 ? 34.970 18.664 23.358 1.00 38.68 103 GLY A N 1
ATOM 727 C CA . GLY A 1 107 ? 35.169 20.048 22.952 1.00 38.69 103 GLY A CA 1
ATOM 728 C C . GLY A 1 107 ? 34.019 20.937 23.408 1.00 38.65 103 GLY A C 1
ATOM 729 O O . GLY A 1 107 ? 32.884 20.464 23.536 1.00 38.57 103 GLY A O 1
ATOM 730 N N . ALA A 1 108 ? 34.332 22.215 23.635 1.00 38.79 104 ALA A N 1
ATOM 731 C CA . ALA A 1 108 ? 33.364 23.206 24.078 1.00 38.88 104 ALA A CA 1
ATOM 732 C C . ALA A 1 108 ? 33.678 24.582 23.494 1.00 39.13 104 ALA A C 1
ATOM 733 O O . ALA A 1 108 ? 34.841 24.908 23.285 1.00 39.30 104 ALA A O 1
ATOM 735 N N . SER A 1 109 ? 32.616 25.379 23.261 1.00 39.21 105 SER A N 1
ATOM 736 C CA . SER A 1 109 ? 32.720 26.727 22.685 1.00 39.55 105 SER A CA 1
ATOM 737 C C . SER A 1 109 ? 32.199 27.773 23.666 1.00 39.90 105 SER A C 1
ATOM 738 O O . SER A 1 109 ? 31.198 27.563 24.335 1.00 39.83 105 SER A O 1
ATOM 741 N N . PHE A 1 110 ? 32.899 28.894 23.729 1.00 40.37 106 PHE A N 1
ATOM 742 C CA . PHE A 1 110 ? 32.585 29.995 24.629 1.00 40.88 106 PHE A CA 1
ATOM 743 C C . PHE A 1 110 ? 32.441 31.339 23.842 1.00 41.40 106 PHE A C 1
ATOM 744 O O . PHE A 1 110 ? 33.237 31.646 22.947 1.00 41.57 106 PHE A O 1
ATOM 752 N N . GLN A 1 111 ? 31.417 32.123 24.174 1.00 41.74 107 GLN A N 1
ATOM 753 C CA . GLN A 1 111 ? 31.123 33.353 23.453 1.00 42.30 107 GLN A CA 1
ATOM 754 C C . GLN A 1 111 ? 30.855 34.482 24.394 1.00 43.06 107 GLN A C 1
ATOM 755 O O . GLN A 1 111 ? 30.312 34.293 25.471 1.00 43.07 107 GLN A O 1
ATOM 761 N N . THR A 1 112 ? 31.183 35.683 23.955 1.00 43.79 108 THR A N 1
ATOM 762 C CA . THR A 1 112 ? 30.782 36.885 24.697 1.00 44.69 108 THR A CA 1
ATOM 763 C C . THR A 1 112 ? 29.266 37.186 24.554 1.00 44.76 108 THR A C 1
ATOM 764 O O . THR A 1 112 ? 28.540 36.598 23.748 1.00 44.17 108 THR A O 1
ATOM 768 N N . ALA A 1 113 ? 28.791 38.101 25.389 1.00 45.56 109 ALA A N 1
ATOM 769 C CA . ALA A 1 113 ? 27.403 38.548 25.308 1.00 45.81 109 ALA A CA 1
ATOM 770 C C . ALA A 1 113 ? 27.231 39.385 24.052 1.00 46.20 109 ALA A C 1
ATOM 771 O O . ALA A 1 113 ? 27.873 40.398 23.908 1.00 47.05 109 ALA A O 1
ATOM 773 N N . GLN A 1 114 ? 26.396 38.916 23.136 1.00 45.64 110 GLN A N 1
ATOM 774 C CA . GLN A 1 114 ? 26.108 39.645 21.911 1.00 46.01 110 GLN A CA 1
ATOM 775 C C . GLN A 1 114 ? 24.621 39.492 21.557 1.00 45.78 110 GLN A C 1
ATOM 776 O O . GLN A 1 114 ? 23.859 38.943 22.341 1.00 45.47 110 GLN A O 1
ATOM 782 N N . ASN A 1 115 ? 24.221 39.949 20.369 1.00 45.98 111 ASN A N 1
ATOM 783 C CA . ASN A 1 115 ? 22.798 40.022 20.006 1.00 45.97 111 ASN A CA 1
ATOM 784 C C . ASN A 1 115 ? 22.492 39.447 18.622 1.00 45.41 111 ASN A C 1
ATOM 785 O O . ASN A 1 115 ? 23.373 39.318 17.786 1.00 45.29 111 ASN A O 1
ATOM 790 N N . GLY A 1 116 ? 21.226 39.124 18.403 1.00 45.15 112 GLY A N 1
ATOM 791 C CA . GLY A 1 116 ? 20.813 38.475 17.184 1.00 44.63 112 GLY A CA 1
ATOM 792 C C . GLY A 1 116 ? 19.336 38.194 17.114 1.00 44.47 112 GLY A C 1
ATOM 793 O O . GLY A 1 116 ? 18.580 38.534 18.022 1.00 44.78 112 GLY A O 1
ATOM 794 N N . ILE A 1 117 ? 18.895 37.614 16.015 1.00 44.08 113 ILE A N 1
ATOM 795 C CA . ILE A 1 117 ? 17.518 37.184 15.911 1.00 43.87 113 ILE A CA 1
ATOM 796 C C . ILE A 1 117 ? 17.110 36.374 17.126 1.00 43.46 113 ILE A C 1
ATOM 797 O O . ILE A 1 117 ? 17.948 35.689 17.750 1.00 43.04 113 ILE A O 1
ATOM 802 N N . SER A 1 118 ? 15.815 36.452 17.443 1.00 43.65 114 SER A N 1
ATOM 803 C CA . SER A 1 118 ? 15.218 35.786 18.617 1.00 43.45 114 SER A CA 1
ATOM 804 C C . SER A 1 118 ? 14.047 34.898 18.246 1.00 43.10 114 SER A C 1
ATOM 805 O O . SER A 1 118 ? 13.169 35.343 17.533 1.00 43.40 114 SER A O 1
ATOM 808 N N . HIS A 1 119 ? 14.023 33.669 18.753 1.00 42.57 115 HIS A N 1
ATOM 809 C CA . HIS A 1 119 ? 12.815 32.833 18.734 1.00 42.42 115 HIS A CA 1
ATOM 810 C C . HIS A 1 119 ? 13.047 31.587 19.541 1.00 41.99 115 HIS A C 1
ATOM 811 O O . HIS A 1 119 ? 14.208 31.248 19.849 1.00 41.68 115 HIS A O 1
ATOM 818 N N . GLN A 1 120 ? 11.950 30.898 19.887 1.00 42.02 116 GLN A N 1
ATOM 819 C CA . GLN A 1 120 ? 12.039 29.564 20.515 1.00 41.69 116 GLN A CA 1
ATOM 820 C C . GLN A 1 120 ? 10.758 28.766 20.318 1.00 41.76 116 GLN A C 1
ATOM 821 O O . GLN A 1 120 ? 9.705 29.341 20.102 1.00 42.15 116 GLN A O 1
ATOM 827 N N . ASP A 1 121 ? 10.856 27.444 20.379 1.00 41.47 117 ASP A N 1
ATOM 828 C CA . ASP A 1 121 ? 9.681 26.588 20.280 1.00 41.64 117 ASP A CA 1
ATOM 829 C C . ASP A 1 121 ? 8.892 26.741 21.578 1.00 42.13 117 ASP A C 1
ATOM 830 O O . ASP A 1 121 ? 9.449 27.036 22.635 1.00 42.23 117 ASP A O 1
ATOM 835 N N . ALA A 1 122 ? 7.597 26.538 21.494 1.00 42.50 118 ALA A N 1
ATOM 836 C CA . ALA A 1 122 ? 6.745 26.631 22.662 1.00 43.07 118 ALA A CA 1
ATOM 837 C C . ALA A 1 122 ? 6.992 25.413 23.549 1.00 43.07 118 ALA A C 1
ATOM 838 O O . ALA A 1 122 ? 7.283 24.302 23.074 1.00 42.76 118 ALA A O 1
ATOM 840 N N . MET A 1 123 ? 6.887 25.636 24.844 1.00 43.50 119 MET A N 1
ATOM 841 C CA . MET A 1 123 ? 6.895 24.554 25.768 1.00 43.69 119 MET A CA 1
ATOM 842 C C . MET A 1 123 ? 5.746 23.583 25.455 1.00 44.01 119 MET A C 1
ATOM 843 O O . MET A 1 123 ? 4.618 24.009 25.326 1.00 44.45 119 MET A O 1
ATOM 848 N N . PRO A 1 124 ? 6.033 22.275 25.365 1.00 43.87 120 PRO A N 1
ATOM 849 C CA . PRO A 1 124 ? 4.975 21.303 25.170 1.00 44.32 120 PRO A CA 1
ATOM 850 C C . PRO A 1 124 ? 4.035 21.247 26.367 1.00 45.14 120 PRO A C 1
ATOM 851 O O . PRO A 1 124 ? 4.422 21.595 27.498 1.00 45.35 120 PRO A O 1
ATOM 855 N N . ALA A 1 125 ? 2.794 20.853 26.082 1.00 45.67 121 ALA A N 1
ATOM 856 C CA . ALA A 1 125 ? 1.828 20.597 27.114 1.00 46.56 121 ALA A CA 1
ATOM 857 C C . ALA A 1 125 ? 2.349 19.456 27.968 1.00 46.79 121 ALA A C 1
ATOM 858 O O . ALA A 1 125 ? 2.537 18.330 27.486 1.00 46.71 121 ALA A O 1
ATOM 860 N N . ALA A 1 126 ? 2.657 19.775 29.214 1.00 47.11 122 ALA A N 1
ATOM 861 C CA . ALA A 1 126 ? 2.963 18.776 30.219 1.00 47.55 122 ALA A CA 1
ATOM 862 C C . ALA A 1 126 ? 2.087 19.110 31.429 1.00 48.55 122 ALA A C 1
ATOM 863 O O . ALA A 1 126 ? 1.532 20.228 31.528 1.00 48.75 122 ALA A O 1
ATOM 865 N N . PRO A 1 127 ? 1.879 18.121 32.299 1.00 42.71 123 PRO A N 1
ATOM 866 C CA . PRO A 1 127 ? 1.136 18.432 33.492 1.00 43.16 123 PRO A CA 1
ATOM 867 C C . PRO A 1 127 ? 2.111 19.031 34.487 1.00 43.05 123 PRO A C 1
ATOM 868 O O . PRO A 1 127 ? 3.312 18.778 34.371 1.00 42.31 123 PRO A O 1
ATOM 872 N N . PRO A 1 128 ? 1.617 19.842 35.442 1.00 44.04 124 PRO A N 1
ATOM 873 C CA . PRO A 1 128 ? 2.562 20.377 36.397 1.00 44.21 124 PRO A CA 1
ATOM 874 C C . PRO A 1 128 ? 3.225 19.267 37.221 1.00 43.56 124 PRO A C 1
ATOM 875 O O . PRO A 1 128 ? 2.677 18.171 37.333 1.00 43.47 124 PRO A O 1
ATOM 879 N N . PRO A 1 129 ? 4.411 19.537 37.778 1.00 43.43 125 PRO A N 1
ATOM 880 C CA . PRO A 1 129 ? 5.068 18.495 38.585 1.00 43.24 125 PRO A CA 1
ATOM 881 C C . PRO A 1 129 ? 4.335 18.178 39.885 1.00 44.64 125 PRO A C 1
ATOM 882 O O . PRO A 1 129 ? 4.382 17.057 40.369 1.00 44.97 125 PRO A O 1
ATOM 886 N N . ASP A 1 130 ? 3.644 19.181 40.414 1.00 45.88 126 ASP A N 1
ATOM 887 C CA A ASP A 1 130 ? 3.134 19.059 41.779 0.50 47.77 126 ASP A CA 1
ATOM 888 C CA B ASP A 1 130 ? 3.016 19.173 41.739 0.50 47.84 126 ASP A CA 1
ATOM 889 C C . ASP A 1 130 ? 2.085 17.965 41.939 1.00 48.42 126 ASP A C 1
ATOM 890 O O . ASP A 1 130 ? 1.991 17.361 43.037 1.00 50.06 126 ASP A O 1
ATOM 899 N N . ASP A 1 131 ? 1.354 17.658 40.870 1.00 47.49 127 ASP A N 1
ATOM 900 C CA . ASP A 1 131 ? 0.375 16.579 40.906 1.00 48.20 127 ASP A CA 1
ATOM 901 C C . ASP A 1 131 ? 0.925 15.293 40.233 1.00 47.12 127 ASP A C 1
ATOM 902 O O . ASP A 1 131 ? 0.161 14.458 39.769 1.00 47.64 127 ASP A O 1
ATOM 907 N N . LEU A 1 132 ? 2.249 15.137 40.205 1.00 47.25 128 LEU A N 1
ATOM 908 C CA . LEU A 1 132 ? 2.865 13.912 39.719 1.00 47.84 128 LEU A CA 1
ATOM 909 C C . LEU A 1 132 ? 3.634 13.306 40.878 1.00 50.97 128 LEU A C 1
ATOM 910 O O . LEU A 1 132 ? 4.188 14.063 41.677 1.00 50.33 128 LEU A O 1
ATOM 915 N N . PRO A 1 133 ? 3.698 11.946 40.952 1.00 55.36 129 PRO A N 1
ATOM 916 C CA . PRO A 1 133 ? 4.276 11.158 42.088 1.00 58.83 129 PRO A CA 1
ATOM 917 C C . PRO A 1 133 ? 5.815 10.958 42.107 1.00 59.12 129 PRO A C 1
ATOM 918 O O . PRO A 1 133 ? 6.430 11.055 43.185 1.00 60.55 129 PRO A O 1
ATOM 922 N N . GLY A 1 134 ? 6.434 10.672 40.960 1.00 57.59 130 GLY A N 1
ATOM 923 C CA . GLY A 1 134 ? 7.864 10.294 40.967 1.00 58.12 130 GLY A CA 1
ATOM 924 C C . GLY A 1 134 ? 8.236 9.405 42.172 1.00 60.67 130 GLY A C 1
ATOM 925 O O . GLY A 1 134 ? 9.400 8.996 42.362 1.00 61.53 130 GLY A O 1
ATOM 926 N N . ARG A 1 147 ? 19.460 5.495 44.525 1.00 65.90 143 ARG A N 1
ATOM 927 C CA . ARG A 1 147 ? 20.203 6.206 45.566 1.00 66.77 143 ARG A CA 1
ATOM 928 C C . ARG A 1 147 ? 20.984 7.400 45.019 1.00 63.96 143 ARG A C 1
ATOM 929 O O . ARG A 1 147 ? 21.367 8.287 45.792 1.00 64.42 143 ARG A O 1
ATOM 931 N N . GLN A 1 148 ? 21.230 7.423 43.701 1.00 61.44 144 GLN A N 1
ATOM 932 C CA . GLN A 1 148 ? 21.976 8.519 43.032 1.00 58.31 144 GLN A CA 1
ATOM 933 C C . GLN A 1 148 ? 21.123 9.801 42.731 1.00 53.99 144 GLN A C 1
ATOM 934 O O . GLN A 1 148 ? 21.671 10.853 42.400 1.00 51.51 144 GLN A O 1
ATOM 940 N N . PHE A 1 149 ? 19.794 9.685 42.854 1.00 52.34 145 PHE A N 1
ATOM 941 C CA . PHE A 1 149 ? 18.856 10.785 42.643 1.00 50.23 145 PHE A CA 1
ATOM 942 C C . PHE A 1 149 ? 18.380 11.406 43.965 1.00 51.17 145 PHE A C 1
ATOM 943 O O . PHE A 1 149 ? 17.497 12.249 43.981 1.00 50.05 145 PHE A O 1
ATOM 951 N N . GLU A 1 150 ? 18.978 10.970 45.067 1.00 53.61 146 GLU A N 1
ATOM 952 C CA . GLU A 1 150 ? 18.754 11.514 46.418 1.00 55.25 146 GLU A CA 1
ATOM 953 C C . GLU A 1 150 ? 18.725 13.059 46.576 1.00 53.86 146 GLU A C 1
ATOM 954 O O . GLU A 1 150 ? 17.887 13.577 47.325 1.00 54.66 146 GLU A O 1
ATOM 960 N N . GLU A 1 151 ? 19.644 13.778 45.915 1.00 52.28 147 GLU A N 1
ATOM 961 C CA . GLU A 1 151 ? 19.688 15.276 45.939 1.00 51.29 147 GLU A CA 1
ATOM 962 C C . GLU A 1 151 ? 18.541 15.901 45.171 1.00 49.46 147 GLU A C 1
ATOM 963 O O . GLU A 1 151 ? 18.282 17.092 45.309 1.00 49.22 147 GLU A O 1
ATOM 969 N N . TRP A 1 152 ? 17.873 15.090 44.350 1.00 48.47 148 TRP A N 1
ATOM 970 C CA . TRP A 1 152 ? 16.967 15.567 43.325 1.00 46.66 148 TRP A CA 1
ATOM 971 C C . TRP A 1 152 ? 15.561 15.080 43.518 1.00 46.95 148 TRP A C 1
ATOM 972 O O . TRP A 1 152 ? 15.305 14.036 44.078 1.00 48.35 148 TRP A O 1
ATOM 983 N N . ASP A 1 153 ? 14.662 15.891 43.003 1.00 45.86 149 ASP A N 1
ATOM 984 C CA . ASP A 1 153 ? 13.291 15.594 42.827 1.00 45.72 149 ASP A CA 1
ATOM 985 C C . ASP A 1 153 ? 13.102 15.226 41.382 1.00 44.13 149 ASP A C 1
ATOM 986 O O . ASP A 1 153 ? 13.456 15.990 40.496 1.00 43.00 149 ASP A O 1
ATOM 991 N N . VAL A 1 154 ? 12.496 14.078 41.135 1.00 44.41 150 VAL A N 1
ATOM 992 C CA . VAL A 1 154 ? 12.365 13.594 39.768 1.00 43.33 150 VAL A CA 1
ATOM 993 C C . VAL A 1 154 ? 10.971 13.060 39.540 1.00 43.51 150 VAL A C 1
ATOM 994 O O . VAL A 1 154 ? 10.507 12.235 40.309 1.00 44.94 150 VAL A O 1
ATOM 998 N N . ARG A 1 155 ? 10.276 13.537 38.506 1.00 42.40 151 ARG A N 1
ATOM 999 C CA . ARG A 1 155 ? 8.862 13.155 38.347 1.00 42.68 151 ARG A CA 1
ATOM 1000 C C . ARG A 1 155 ? 8.624 12.858 36.899 1.00 41.93 151 ARG A C 1
ATOM 1001 O O . ARG A 1 155 ? 8.841 13.729 36.053 1.00 41.04 151 ARG A O 1
ATOM 1009 N N . ILE A 1 156 ? 8.202 11.621 36.624 1.00 42.73 152 ILE A N 1
ATOM 1010 C CA . ILE A 1 156 ? 8.162 11.079 35.273 1.00 42.58 152 ILE A CA 1
ATOM 1011 C C . ILE A 1 156 ? 6.744 11.140 34.780 1.00 42.56 152 ILE A C 1
ATOM 1012 O O . ILE A 1 156 ? 5.859 10.543 35.367 1.00 43.50 152 ILE A O 1
ATOM 1017 N N . VAL A 1 157 ? 6.525 11.888 33.706 1.00 41.80 153 VAL A N 1
ATOM 1018 C CA . VAL A 1 157 ? 5.202 12.028 33.168 1.00 41.94 153 VAL A CA 1
ATOM 1019 C C . VAL A 1 157 ? 4.740 10.635 32.754 1.00 43.05 153 VAL A C 1
ATOM 1020 O O . VAL A 1 157 ? 5.452 9.916 32.046 1.00 43.54 153 VAL A O 1
ATOM 1024 N N . PRO A 1 158 ? 3.569 10.214 33.262 1.00 43.81 154 PRO A N 1
ATOM 1025 C CA . PRO A 1 158 ? 2.900 8.958 32.912 1.00 45.25 154 PRO A CA 1
ATOM 1026 C C . PRO A 1 158 ? 2.571 8.851 31.447 1.00 45.39 154 PRO A C 1
ATOM 1027 O O . PRO A 1 158 ? 2.233 9.868 30.796 1.00 44.57 154 PRO A O 1
ATOM 1031 N N . ARG A 1 159 ? 2.638 7.633 30.920 1.00 46.86 155 ARG A N 1
ATOM 1032 C CA . ARG A 1 159 ? 2.452 7.468 29.478 1.00 47.43 155 ARG A CA 1
ATOM 1033 C C . ARG A 1 159 ? 1.092 8.115 29.036 1.00 47.23 155 ARG A C 1
ATOM 1034 O O . ARG A 1 159 ? 1.010 8.780 27.989 1.00 47.05 155 ARG A O 1
ATOM 1036 N N . ASP A 1 160 ? 0.060 7.983 29.869 1.00 47.54 156 ASP A N 1
ATOM 1037 C CA . ASP A 1 160 ? -1.291 8.518 29.540 1.00 47.66 156 ASP A CA 1
ATOM 1038 C C . ASP A 1 160 ? -1.473 10.035 29.553 1.00 46.34 156 ASP A C 1
ATOM 1039 O O . ASP A 1 160 ? -2.467 10.529 29.034 1.00 46.70 156 ASP A O 1
ATOM 1044 N N . LEU A 1 161 ? -0.565 10.762 30.190 1.00 45.16 157 LEU A N 1
ATOM 1045 C CA . LEU A 1 161 ? -0.648 12.222 30.211 1.00 44.36 157 LEU A CA 1
ATOM 1046 C C . LEU A 1 161 ? 0.306 12.884 29.188 1.00 44.03 157 LEU A C 1
ATOM 1047 O O . LEU A 1 161 ? 0.271 14.120 29.000 1.00 43.88 157 LEU A O 1
ATOM 1052 N N . LEU A 1 162 ? 1.150 12.090 28.541 1.00 44.32 158 LEU A N 1
ATOM 1053 C CA . LEU A 1 162 ? 2.206 12.664 27.733 1.00 44.30 158 LEU A CA 1
ATOM 1054 C C . LEU A 1 162 ? 1.585 13.197 26.454 1.00 45.43 158 LEU A C 1
ATOM 1055 O O . LEU A 1 162 ? 0.797 12.501 25.829 1.00 46.46 158 LEU A O 1
ATOM 1060 N N . ALA A 1 163 ? 1.930 14.416 26.060 1.00 45.62 159 ALA A N 1
ATOM 1061 C CA . ALA A 1 163 ? 1.406 14.990 24.820 1.00 47.27 159 ALA A CA 1
ATOM 1062 C C . ALA A 1 163 ? 2.232 14.471 23.637 1.00 48.62 159 ALA A C 1
ATOM 1063 O O . ALA A 1 163 ? 3.370 14.915 23.432 1.00 48.81 159 ALA A O 1
ATOM 1065 N N . PRO A 1 164 ? 1.681 13.498 22.876 1.00 49.85 160 PRO A N 1
ATOM 1066 C CA . PRO A 1 164 ? 2.520 12.913 21.844 1.00 51.45 160 PRO A CA 1
ATOM 1067 C C . PRO A 1 164 ? 2.614 13.819 20.601 1.00 53.70 160 PRO A C 1
ATOM 1068 O O . PRO A 1 164 ? 1.758 14.664 20.366 1.00 54.39 160 PRO A O 1
ATOM 1072 N N . LEU A 1 165 ? 3.675 13.633 19.828 1.00 44.88 161 LEU A N 1
ATOM 1073 C CA . LEU A 1 165 ? 3.813 14.249 18.534 1.00 44.97 161 LEU A CA 1
ATOM 1074 C C . LEU A 1 165 ? 3.626 13.209 17.432 1.00 45.15 161 LEU A C 1
ATOM 1075 O O . LEU A 1 165 ? 3.826 12.002 17.643 1.00 44.93 161 LEU A O 1
ATOM 1080 N N . PRO A 1 166 ? 3.266 13.692 16.237 1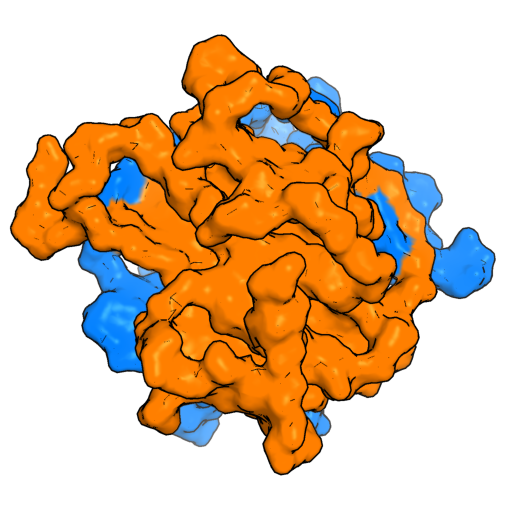.00 45.65 162 PRO A N 1
ATOM 1081 C CA . PRO A 1 166 ? 2.989 12.815 15.101 1.00 45.97 162 PRO A CA 1
ATOM 1082 C C . PRO A 1 166 ? 4.197 11.946 14.651 1.00 45.15 162 PRO A C 1
ATOM 1083 O O . PRO A 1 166 ? 5.309 12.474 14.431 1.00 44.53 162 PRO A O 1
ATOM 1087 N N . GLY A 1 167 ? 3.916 10.641 14.526 1.00 45.30 163 GLY A N 1
ATOM 1088 C CA . GLY A 1 167 ? 4.840 9.656 14.041 1.00 44.79 163 GLY A CA 1
ATOM 1089 C C . GLY A 1 167 ? 5.948 9.212 14.987 1.00 43.99 163 GLY A C 1
ATOM 1090 O O . GLY A 1 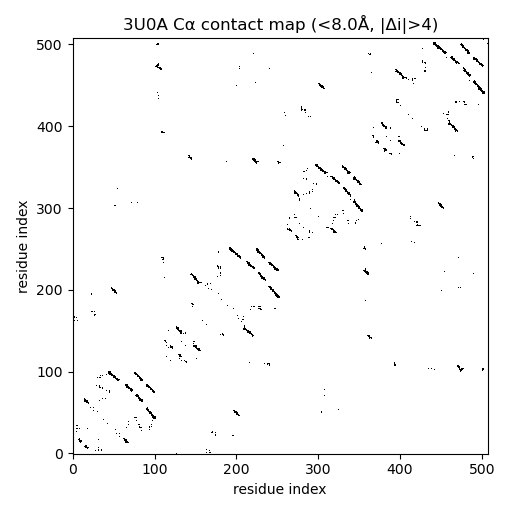167 ? 6.791 8.428 14.587 1.00 43.63 163 GLY A O 1
ATOM 1091 N N . LYS A 1 168 ? 5.930 9.667 16.236 1.00 43.81 164 LYS A N 1
ATOM 1092 C CA . LYS A 1 168 ? 7.050 9.436 17.139 1.00 43.11 164 LYS A CA 1
ATOM 1093 C C . LYS A 1 168 ? 6.996 8.073 17.807 1.00 43.27 164 LYS A C 1
ATOM 1094 O O . LYS A 1 168 ? 5.973 7.688 18.403 1.00 43.90 164 LYS A O 1
ATOM 1100 N N . ALA A 1 169 ? 8.112 7.367 17.748 1.00 42.83 165 ALA A N 1
ATOM 1101 C CA . ALA A 1 169 ? 8.186 6.026 18.336 1.00 43.11 165 ALA A CA 1
ATOM 1102 C C . ALA A 1 169 ? 8.289 6.022 19.889 1.00 43.11 165 ALA A C 1
ATOM 1103 O O . ALA A 1 169 ? 7.754 5.130 20.552 1.00 43.71 165 ALA A O 1
ATOM 1105 N N . SER A 1 170 ? 8.949 7.015 20.465 1.00 42.54 166 SER A N 1
ATOM 1106 C CA . SER A 1 170 ? 9.472 6.859 21.787 1.00 42.45 166 SER A CA 1
ATOM 1107 C C . SER A 1 170 ? 9.752 8.206 22.413 1.00 42.01 166 SER A C 1
ATOM 1108 O O . SER A 1 170 ? 10.785 8.821 22.152 1.00 41.43 166 SER A O 1
ATOM 1111 N N . GLN A 1 171 ? 8.825 8.659 23.245 1.00 42.39 167 GLN A N 1
ATOM 1112 C CA . GLN A 1 171 ? 8.922 9.954 23.918 1.00 42.13 167 GLN A CA 1
ATOM 1113 C C . GLN A 1 171 ? 8.932 9.705 25.396 1.00 42.36 167 GLN A C 1
ATOM 1114 O O . GLN A 1 171 ? 8.345 8.737 25.894 1.00 42.98 167 GLN A O 1
ATOM 1120 N N . GLN A 1 172 ? 9.572 10.613 26.106 1.00 41.97 168 GLN A N 1
ATOM 1121 C CA . GLN A 1 172 ? 9.493 10.594 27.541 1.00 42.25 168 GLN A CA 1
ATOM 1122 C C . GLN A 1 172 ? 9.644 12.000 28.097 1.00 41.99 168 GLN A C 1
ATOM 1123 O O . GLN A 1 172 ? 10.435 12.777 27.593 1.00 41.43 168 GLN A O 1
ATOM 1129 N N . GLN A 1 173 ? 8.854 12.318 29.120 1.00 42.50 169 GLN A N 1
ATOM 1130 C CA . GLN A 1 173 ? 8.942 13.602 29.801 1.00 42.38 169 GLN A CA 1
ATOM 1131 C C . GLN A 1 173 ? 9.221 13.429 31.277 1.00 42.60 169 GLN A C 1
ATOM 1132 O O . GLN A 1 173 ? 8.519 12.675 31.959 1.00 43.29 169 GLN A O 1
ATOM 1138 N N . VAL A 1 174 ? 10.258 14.128 31.752 1.00 42.13 170 VAL A N 1
ATOM 1139 C CA . VAL A 1 174 ? 10.661 14.107 33.156 1.00 42.34 170 VAL A CA 1
ATOM 1140 C C . VAL A 1 174 ? 10.854 15.509 33.724 1.00 42.19 170 VAL A C 1
ATOM 1141 O O . VAL A 1 174 ? 11.528 16.341 33.119 1.00 41.67 170 VAL A O 1
ATOM 1145 N N . TRP A 1 175 ? 10.282 15.764 34.894 1.00 42.75 171 TRP A N 1
ATOM 1146 C CA . TRP A 1 175 ? 10.574 16.992 35.629 1.00 42.69 171 TRP A CA 1
ATOM 1147 C C . TRP A 1 175 ? 11.623 16.726 36.654 1.00 42.62 171 TRP A C 1
ATOM 1148 O O . TRP A 1 175 ? 11.574 15.743 37.361 1.00 43.06 171 TRP A O 1
ATOM 1159 N N . PHE A 1 176 ? 12.569 17.631 36.776 1.00 42.20 172 PHE A N 1
ATOM 1160 C CA . PHE A 1 176 ? 13.624 17.467 37.762 1.00 42.21 172 PHE A CA 1
ATOM 1161 C C . PHE A 1 176 ? 13.991 18.782 38.396 1.00 42.18 172 PHE A C 1
ATOM 1162 O O . PHE A 1 176 ? 13.826 19.845 37.802 1.00 41.98 172 PHE A O 1
ATOM 1170 N N . ARG A 1 177 ? 14.517 18.691 39.609 1.00 42.49 173 ARG A N 1
ATOM 1171 C CA . ARG A 1 177 ? 14.839 19.849 40.397 1.00 42.60 173 ARG A CA 1
ATOM 1172 C C . ARG A 1 177 ? 15.785 19.394 41.511 1.00 42.86 173 ARG A C 1
ATOM 1173 O O . ARG A 1 177 ? 15.537 18.373 42.156 1.00 43.35 173 ARG A O 1
ATOM 1181 N N . HIS A 1 178 ? 16.850 20.162 41.733 1.00 42.66 174 HIS A N 1
ATOM 1182 C CA . HIS A 1 178 ? 17.722 19.989 42.890 1.00 43.03 174 HIS A CA 1
ATOM 1183 C C . HIS A 1 178 ? 16.951 20.421 44.122 1.00 43.68 174 HIS A C 1
ATOM 1184 O O . HIS A 1 178 ? 16.450 21.542 44.178 1.00 43.70 174 HIS A O 1
ATOM 1191 N N . ARG A 1 179 ? 16.839 19.526 45.103 1.00 44.33 175 ARG A N 1
ATOM 1192 C CA . ARG A 1 179 ? 16.049 19.758 46.322 1.00 45.11 175 ARG A CA 1
ATOM 1193 C C . ARG A 1 179 ? 16.460 21.000 47.103 1.00 45.25 175 ARG A C 1
ATOM 1194 O O . ARG A 1 179 ? 15.633 21.780 47.514 1.00 45.57 175 ARG A O 1
ATOM 1202 N N . ASP A 1 180 ? 17.754 21.144 47.328 1.00 45.11 176 ASP A N 1
ATOM 1203 C CA . ASP A 1 180 ? 18.266 22.208 48.179 1.00 45.38 176 ASP A CA 1
ATOM 1204 C C . ASP A 1 180 ? 18.798 23.307 47.293 1.00 44.74 176 ASP A C 1
ATOM 1205 O O . ASP A 1 180 ? 19.318 23.011 46.214 1.00 44.16 176 ASP A O 1
ATOM 1210 N N . PRO A 1 181 ? 18.716 24.565 47.768 1.00 44.96 177 PRO A N 1
ATOM 1211 C CA . PRO A 1 181 ? 19.168 25.716 47.000 1.00 44.57 177 PRO A CA 1
ATOM 1212 C C . PRO A 1 181 ? 20.640 25.585 46.720 1.00 44.33 177 PRO A C 1
ATOM 1213 O O . PRO A 1 181 ? 21.361 25.026 47.547 1.00 44.68 177 PRO A O 1
ATOM 1217 N N . LEU A 1 182 ? 21.054 26.106 45.567 1.00 43.86 178 LEU A N 1
ATOM 1218 C CA . LEU A 1 182 ? 22.405 26.009 45.080 1.00 43.67 178 LEU A CA 1
ATOM 1219 C C . LEU A 1 182 ? 23.058 27.383 45.106 1.00 43.90 178 LEU A C 1
ATOM 1220 O O . LEU A 1 182 ? 22.389 28.400 45.039 1.00 44.04 178 LEU A O 1
ATOM 1225 N N . PRO A 1 183 ? 24.378 27.424 45.130 1.00 44.04 179 PRO A N 1
ATOM 1226 C CA . PRO A 1 183 ? 25.076 28.676 44.867 1.00 44.28 179 PRO A CA 1
ATOM 1227 C C . PRO A 1 183 ? 24.655 29.319 43.545 1.00 43.98 179 PRO A C 1
ATOM 1228 O O . PRO A 1 183 ? 24.159 28.613 42.622 1.00 43.47 179 PRO A O 1
ATOM 1232 N N . ASP A 1 184 ? 24.888 30.636 43.448 1.00 44.39 180 ASP A N 1
ATOM 1233 C CA . ASP A 1 184 ? 24.595 31.416 42.228 1.00 44.36 180 ASP A CA 1
ATOM 1234 C C . ASP A 1 184 ? 25.776 31.421 41.228 1.00 44.36 180 ASP A C 1
ATOM 1235 O O . ASP A 1 184 ? 26.198 32.488 40.777 1.00 44.84 180 ASP A O 1
ATOM 1240 N N . ASP A 1 185 ? 26.309 30.253 40.907 1.00 43.94 181 ASP A N 1
ATOM 1241 C CA . ASP A 1 185 ? 27.395 30.138 39.944 1.00 43.99 181 ASP A CA 1
ATOM 1242 C C . ASP A 1 185 ? 26.856 29.440 38.684 1.00 43.41 181 ASP A C 1
ATOM 1243 O O . ASP A 1 185 ? 26.587 28.247 38.699 1.00 42.94 181 ASP A O 1
ATOM 1248 N N . PRO A 1 186 ? 26.699 30.188 37.585 1.00 43.55 182 PRO A N 1
ATOM 1249 C CA . PRO A 1 186 ? 26.024 29.592 36.458 1.00 43.06 182 PRO A CA 1
ATOM 1250 C C . PRO A 1 186 ? 26.686 28.328 35.957 1.00 42.67 182 PRO A C 1
ATOM 1251 O O . PRO A 1 186 ? 26.002 27.466 35.405 1.00 42.16 182 PRO A O 1
ATOM 1255 N N . VAL A 1 187 ? 27.995 28.230 36.116 1.00 42.99 183 VAL A N 1
ATOM 1256 C CA . VAL A 1 187 ? 28.737 27.054 35.685 1.00 42.78 183 VAL A CA 1
ATOM 1257 C C . VAL A 1 187 ? 28.263 25.812 36.436 1.00 42.37 183 VAL A C 1
ATOM 1258 O O . VAL A 1 187 ? 28.167 24.756 35.873 1.00 42.02 183 VAL A O 1
ATOM 1262 N N . LEU A 1 188 ? 27.980 25.977 37.716 1.00 42.51 184 LEU A N 1
ATOM 1263 C CA . LEU A 1 188 ? 27.469 24.902 38.549 1.00 42.32 184 LEU A CA 1
ATOM 1264 C C . LEU A 1 188 ? 26.097 24.439 38.065 1.00 41.80 184 LEU A C 1
ATOM 1265 O O . LEU A 1 188 ? 25.752 23.265 38.174 1.00 41.60 184 LEU A O 1
ATOM 1270 N N . HIS A 1 189 ? 25.307 25.379 37.576 1.00 41.73 185 HIS A N 1
ATOM 1271 C CA . HIS A 1 189 ? 23.986 25.053 37.101 1.00 41.38 185 HIS A CA 1
ATOM 1272 C C . HIS A 1 189 ? 24.079 24.293 35.812 1.00 41.02 185 HIS A C 1
ATOM 1273 O O . HIS A 1 189 ? 23.437 23.278 35.667 1.00 40.74 185 HIS A O 1
ATOM 1280 N N . ILE A 1 190 ? 24.919 24.769 34.894 1.00 41.13 186 ILE A N 1
ATOM 1281 C CA . ILE A 1 190 ? 25.159 24.093 33.615 1.00 40.89 186 ILE A CA 1
ATOM 1282 C C . ILE A 1 190 ? 25.604 22.630 33.861 1.00 40.72 186 ILE A C 1
ATOM 1283 O O . ILE A 1 190 ? 25.018 21.710 33.305 1.00 40.41 186 ILE A O 1
ATOM 1288 N N . CYS A 1 191 ? 26.585 22.440 34.748 1.00 41.03 187 CYS A N 1
ATOM 1289 C CA . CYS A 1 191 ? 27.050 21.112 35.140 1.00 41.09 187 CYS A CA 1
ATOM 1290 C C . CYS A 1 191 ? 25.946 20.260 35.766 1.00 40.92 187 CYS A C 1
ATOM 1291 O O . CYS A 1 191 ? 25.831 19.081 35.482 1.00 40.84 187 CYS A O 1
ATOM 1294 N N . ALA A 1 192 ? 25.130 20.869 36.605 1.00 40.96 188 ALA A N 1
ATOM 1295 C CA . ALA A 1 192 ? 24.009 20.180 37.215 1.00 40.93 188 ALA A CA 1
ATOM 1296 C C . ALA A 1 192 ? 23.096 19.622 36.119 1.00 40.55 188 ALA A C 1
ATOM 1297 O O . ALA A 1 192 ? 22.768 18.444 36.134 1.00 40.57 188 ALA A O 1
ATOM 1299 N N . LEU A 1 193 ? 22.725 20.470 35.157 1.00 40.31 189 LEU A N 1
ATOM 1300 C CA . LEU A 1 193 ? 21.833 20.072 34.072 1.00 40.02 189 LEU A CA 1
ATOM 1301 C C . LEU A 1 193 ? 22.493 19.023 33.157 1.00 39.87 189 LEU A C 1
ATOM 1302 O O . LEU A 1 193 ? 21.828 18.059 32.723 1.00 39.75 189 LEU A O 1
ATOM 1307 N N . ALA A 1 194 ? 23.778 19.224 32.863 1.00 39.96 190 ALA A N 1
ATOM 1308 C CA . ALA A 1 194 ? 24.503 18.329 31.974 1.00 39.92 190 ALA A CA 1
ATOM 1309 C C . ALA A 1 194 ? 24.664 16.957 32.653 1.00 40.12 190 ALA A C 1
ATOM 1310 O O . ALA A 1 194 ? 24.554 15.905 32.006 1.00 40.07 190 ALA A O 1
ATOM 1312 N N . TYR A 1 195 ? 24.875 16.994 33.968 1.00 40.43 191 TYR A N 1
ATOM 1313 C CA . TYR A 1 195 ? 24.965 15.785 34.769 1.00 40.82 191 TYR A CA 1
ATOM 1314 C C . TYR A 1 195 ? 23.664 14.979 34.764 1.00 40.75 191 TYR A C 1
ATOM 1315 O O . TYR A 1 195 ? 23.654 13.757 34.479 1.00 40.95 191 TYR A O 1
ATOM 1324 N N . MET A 1 196 ? 22.556 15.644 35.083 1.00 40.60 192 MET A N 1
ATOM 1325 C CA . MET A 1 196 ? 21.258 14.938 35.108 1.00 40.67 192 MET A CA 1
ATOM 1326 C C . MET A 1 196 ? 20.856 14.390 33.752 1.00 40.38 192 MET A C 1
ATOM 1327 O O . MET A 1 196 ? 20.268 13.314 33.687 1.00 40.60 192 MET A O 1
ATOM 1332 N N . SER A 1 197 ? 21.190 15.113 32.669 1.00 39.97 193 SER A N 1
ATOM 1333 C CA . SER A 1 197 ? 20.941 14.603 31.307 1.00 39.74 193 SER A CA 1
ATOM 1334 C C . SER A 1 197 ? 21.794 13.351 31.044 1.00 39.95 193 SER A C 1
ATOM 1335 O O . SER A 1 197 ? 21.299 12.325 30.612 1.00 40.05 193 SER A O 1
ATOM 1338 N N . ASP A 1 198 ? 23.066 13.423 31.362 1.00 40.12 194 ASP A N 1
ATOM 1339 C CA . ASP A 1 198 ? 23.881 12.229 31.258 1.00 40.48 194 ASP A CA 1
ATOM 1340 C C . ASP A 1 198 ? 23.343 11.017 32.054 1.00 40.98 194 ASP A C 1
ATOM 1341 O O . ASP A 1 198 ? 23.656 9.891 31.691 1.00 41.31 194 ASP A O 1
ATOM 1346 N N . LEU A 1 199 ? 22.550 11.252 33.115 1.00 41.13 195 LEU A N 1
ATOM 1347 C CA . LEU A 1 199 ? 21.943 10.156 33.905 1.00 41.75 195 LEU A CA 1
ATOM 1348 C C . LEU A 1 199 ? 20.621 9.710 33.357 1.00 41.68 195 LEU A C 1
ATOM 1349 O O . LEU A 1 199 ? 20.233 8.590 33.606 1.00 42.26 195 LEU A O 1
ATOM 1354 N N . THR A 1 200 ? 19.917 10.576 32.625 1.00 41.10 196 THR A N 1
ATOM 1355 C CA . THR A 1 200 ? 18.486 10.329 32.322 1.00 41.16 196 THR A CA 1
ATOM 1356 C C . THR A 1 200 ? 18.066 10.254 30.878 1.00 40.79 196 THR A C 1
ATOM 1357 O O . THR A 1 200 ? 17.089 9.619 30.612 1.00 41.04 196 THR A O 1
ATOM 1361 N N . LEU A 1 201 ? 18.747 10.899 29.951 1.00 40.30 197 LEU A N 1
ATOM 1362 C CA . LEU A 1 201 ? 18.249 10.910 28.560 1.00 40.02 197 LEU A CA 1
ATOM 1363 C C . LEU A 1 201 ? 18.211 9.563 27.868 1.00 40.27 197 LEU A C 1
ATOM 1364 O O . LEU A 1 201 ? 17.228 9.259 27.268 1.00 40.34 197 LEU A O 1
ATOM 1369 N N . LEU A 1 202 ? 19.252 8.762 27.966 1.00 40.50 198 LEU A N 1
ATOM 1370 C CA . LEU A 1 202 ? 19.335 7.533 27.183 1.00 40.78 198 LEU A CA 1
ATOM 1371 C C . LEU A 1 202 ? 18.249 6.514 27.557 1.00 41.34 198 LEU A C 1
ATOM 1372 O O . LEU A 1 202 ? 17.928 5.608 26.759 1.00 41.58 198 LEU A O 1
ATOM 1377 N N . GLY A 1 203 ? 17.686 6.673 28.760 1.00 41.64 199 GLY A N 1
ATOM 1378 C CA . GLY A 1 203 ? 16.482 5.928 29.186 1.00 42.27 199 GLY A CA 1
ATOM 1379 C C . GLY A 1 203 ? 15.324 6.039 28.187 1.00 42.11 199 GLY A C 1
ATOM 1380 O O . GLY A 1 203 ? 14.551 5.107 28.021 1.00 42.68 199 GLY A O 1
ATOM 1381 N N . SER A 1 204 ? 15.213 7.171 27.502 1.00 41.46 200 SER A N 1
ATOM 1382 C CA . SER A 1 204 ? 14.109 7.393 26.550 1.00 41.41 200 SER A CA 1
ATOM 1383 C C . SER A 1 204 ? 14.130 6.408 25.357 1.00 41.54 200 SER A C 1
ATOM 1384 O O . SER A 1 204 ? 13.078 6.166 24.729 1.00 41.79 200 SER A O 1
ATOM 1387 N N . ALA A 1 205 ? 15.314 5.862 25.059 1.00 41.45 201 ALA A N 1
ATOM 1388 C CA . ALA A 1 205 ? 15.460 4.826 24.057 1.00 41.67 201 ALA A CA 1
ATOM 1389 C C . ALA A 1 205 ? 14.728 3.532 24.466 1.00 42.52 201 ALA A C 1
ATOM 1390 O O . ALA A 1 205 ? 14.307 2.791 23.577 1.00 42.80 201 ALA A O 1
ATOM 1392 N N . GLN A 1 206 ? 14.546 3.289 25.781 1.00 43.01 202 GLN A N 1
ATOM 1393 C CA . GLN A 1 206 ? 14.020 1.997 26.239 1.00 44.01 202 GLN A CA 1
ATOM 1394 C C . GLN A 1 206 ? 12.516 1.961 26.458 1.00 44.51 202 GLN A C 1
ATOM 1395 O O . GLN A 1 206 ? 11.989 0.945 26.902 1.00 45.48 202 GLN A O 1
ATOM 1401 N N . VAL A 1 207 ? 11.830 3.045 26.116 1.00 43.99 203 VAL A N 1
ATOM 1402 C CA . VAL A 1 207 ? 10.442 3.210 26.547 1.00 44.54 203 VAL A CA 1
ATOM 1403 C C . VAL A 1 207 ? 9.562 2.100 25.990 1.00 45.37 203 VAL A C 1
ATOM 1404 O O . VAL A 1 207 ? 8.731 1.529 26.723 1.00 46.33 203 VAL A O 1
ATOM 1408 N N . THR A 1 208 ? 9.776 1.787 24.709 1.00 45.10 204 THR A N 1
ATOM 1409 C CA . THR A 1 208 ? 9.023 0.746 24.002 1.00 45.86 204 THR A CA 1
ATOM 1410 C C . THR A 1 208 ? 9.730 -0.633 23.955 1.00 46.44 204 THR A C 1
ATOM 1411 O O . THR A 1 208 ? 9.386 -1.469 23.135 1.00 46.92 204 THR A O 1
ATOM 1415 N N . HIS A 1 209 ? 10.724 -0.864 24.805 1.00 46.46 205 HIS A N 1
ATOM 1416 C CA . HIS A 1 209 ? 11.564 -2.052 24.708 1.00 47.01 205 HIS A CA 1
ATOM 1417 C C . HIS A 1 209 ? 11.718 -2.691 26.020 1.00 47.94 205 HIS A C 1
ATOM 1418 O O . HIS A 1 209 ? 12.711 -3.302 26.286 1.00 48.24 205 HIS A O 1
ATOM 1425 N N . LEU A 1 210 ? 10.715 -2.555 26.864 1.00 48.52 206 LEU A N 1
ATOM 1426 C CA . LEU A 1 210 ? 10.836 -2.979 28.246 1.00 49.44 206 LEU A CA 1
ATOM 1427 C C . LEU A 1 210 ? 10.980 -4.525 28.410 1.00 50.86 206 LEU A C 1
ATOM 1428 O O . LEU A 1 210 ? 11.592 -4.985 29.390 1.00 51.59 206 LEU A O 1
ATOM 1433 N N . ALA A 1 211 ? 10.505 -5.312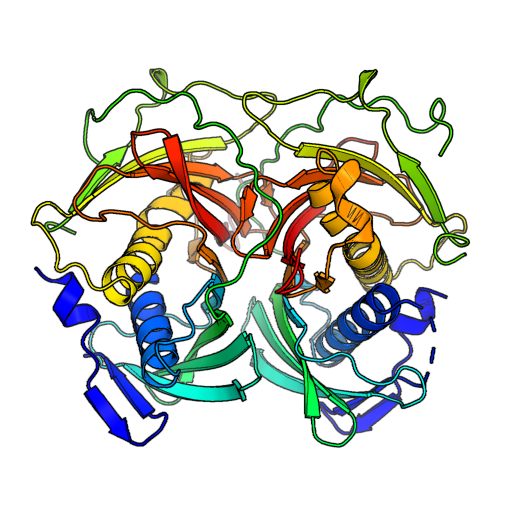 27.444 1.00 51.31 207 ALA A N 1
ATOM 1434 C CA . ALA A 1 211 ? 10.732 -6.774 27.493 1.00 52.70 207 ALA A CA 1
ATOM 1435 C C . ALA A 1 211 ? 12.200 -7.152 27.192 1.00 52.45 207 ALA A C 1
ATOM 1436 O O . ALA A 1 211 ? 12.685 -8.212 27.632 1.00 53.66 207 ALA A O 1
ATOM 1438 N N . GLU A 1 212 ? 12.910 -6.280 26.479 1.00 79.34 208 GLU A N 1
ATOM 1439 C CA . GLU A 1 212 ? 14.268 -6.590 26.034 1.00 76.52 208 GLU A CA 1
ATOM 1440 C C . GLU A 1 212 ? 15.390 -6.043 26.922 1.00 75.47 208 GLU A C 1
ATOM 1441 O O . GLU A 1 212 ? 16.539 -6.337 26.662 1.00 73.72 208 GLU A O 1
ATOM 1443 N N . ARG A 1 213 ? 15.081 -5.286 27.973 1.00 77.64 209 ARG A N 1
ATOM 1444 C CA . ARG A 1 213 ? 16.129 -4.476 28.643 1.00 77.65 209 ARG A CA 1
ATOM 1445 C C . ARG A 1 213 ? 17.223 -5.302 29.328 1.00 77.90 209 ARG A C 1
ATOM 1446 O O . ARG A 1 213 ? 18.410 -4.967 29.255 1.00 75.49 209 ARG A O 1
ATOM 1454 N N . GLU A 1 214 ? 16.808 -6.379 29.987 1.00 80.86 210 GLU A N 1
ATOM 1455 C CA . GLU A 1 214 ? 17.715 -7.189 30.814 1.00 82.33 210 GLU A CA 1
ATOM 1456 C C . GLU A 1 214 ? 18.792 -7.876 29.953 1.00 79.56 210 GLU A C 1
ATOM 1457 O O . GLU A 1 214 ? 19.875 -8.193 30.438 1.00 80.06 210 GLU A O 1
ATOM 1459 N N . HIS A 1 215 ? 18.504 -8.078 28.676 1.00 77.24 211 HIS A N 1
ATOM 1460 C CA . HIS A 1 215 ? 19.452 -8.723 27.795 1.00 75.26 211 HIS A CA 1
ATOM 1461 C C . HIS A 1 215 ? 20.456 -7.735 27.214 1.00 72.21 211 HIS A C 1
ATOM 1462 O O . HIS A 1 215 ? 21.527 -8.157 26.761 1.00 71.15 211 HIS A O 1
ATOM 1469 N N . LEU A 1 216 ? 20.134 -6.430 27.225 1.00 71.12 212 LEU A N 1
ATOM 1470 C CA . LEU A 1 216 ? 20.943 -5.424 26.500 1.00 68.33 212 LEU A CA 1
ATOM 1471 C C . LEU A 1 216 ? 22.298 -5.076 27.106 1.00 68.58 212 LEU A C 1
ATOM 1472 O O . LEU A 1 216 ? 22.461 -5.048 28.304 1.00 70.93 212 LEU A O 1
ATOM 1477 N N . GLN A 1 217 ? 23.260 -4.799 26.241 1.00 66.61 213 GLN A N 1
ATOM 1478 C CA . GLN A 1 217 ? 24.480 -4.093 26.615 1.00 66.81 213 GLN A CA 1
ATOM 1479 C C . GLN A 1 217 ? 24.265 -2.599 26.347 1.00 65.40 213 GLN A C 1
ATOM 1480 O O . GLN A 1 217 ? 24.040 -2.171 25.226 1.00 63.19 213 GLN A O 1
ATOM 1486 N N . VAL A 1 218 ? 24.352 -1.826 27.413 1.00 67.10 214 VAL A N 1
ATOM 1487 C CA . VAL A 1 218 ? 24.048 -0.423 27.417 1.00 66.43 214 VAL A CA 1
ATOM 1488 C C . VAL A 1 218 ? 25.272 0.409 27.863 1.00 67.63 214 VAL A C 1
ATOM 1489 O O . VAL A 1 218 ? 25.958 0.082 28.837 1.00 70.38 214 VAL A O 1
ATOM 1493 N N . ALA A 1 219 ? 25.524 1.484 27.123 1.00 65.92 215 ALA A N 1
ATOM 1494 C CA . ALA A 1 219 ? 26.621 2.413 27.391 1.00 67.21 215 ALA A CA 1
ATOM 1495 C C . ALA A 1 219 ? 26.283 3.758 26.777 1.00 65.53 215 ALA A C 1
ATOM 1496 O O . ALA A 1 219 ? 25.446 3.841 25.904 1.00 63.07 215 ALA A O 1
ATOM 1498 N N . SER A 1 220 ? 26.908 4.809 27.286 1.00 41.36 216 SER A N 1
ATOM 1499 C CA . SER A 1 220 ? 26.870 6.121 26.665 1.00 41.19 216 SER A CA 1
ATOM 1500 C C . SER A 1 220 ? 28.028 6.171 25.672 1.00 41.23 216 SER A C 1
ATOM 1501 O O . SER A 1 220 ? 29.156 5.906 26.034 1.00 41.29 216 SER A O 1
ATOM 1504 N N . LEU A 1 221 ? 27.748 6.508 24.433 1.00 41.25 217 LEU A N 1
ATOM 1505 C CA . LEU A 1 221 ? 28.793 6.689 23.415 1.00 41.28 217 LEU A CA 1
ATOM 1506 C C . LEU A 1 221 ? 29.256 8.162 23.295 1.00 41.08 217 LEU A C 1
ATOM 1507 O O . LEU A 1 221 ? 30.441 8.465 23.140 1.00 41.09 217 LEU A O 1
ATOM 1512 N N . ASP A 1 222 ? 28.299 9.070 23.366 1.00 40.98 218 ASP A N 1
ATOM 1513 C CA . ASP A 1 222 ? 28.600 10.472 23.236 1.00 40.87 218 ASP A CA 1
ATOM 1514 C C . ASP A 1 222 ? 27.601 11.367 23.952 1.00 40.84 218 ASP A C 1
ATOM 1515 O O . ASP A 1 222 ? 26.757 10.884 24.689 1.00 40.87 218 ASP A O 1
ATOM 1520 N N . HIS A 1 223 ? 27.804 12.668 23.816 1.00 40.82 219 HIS A N 1
ATOM 1521 C CA . HIS A 1 223 ? 26.780 13.648 24.037 1.00 40.89 219 HIS A CA 1
ATOM 1522 C C . HIS A 1 223 ? 27.187 14.945 23.361 1.00 40.93 219 HIS A C 1
ATOM 1523 O O . HIS A 1 223 ? 28.374 15.210 23.125 1.00 40.89 219 HIS A O 1
ATOM 1530 N N . ALA A 1 224 ? 26.166 15.724 23.019 1.00 41.07 220 ALA A N 1
ATOM 1531 C CA . ALA A 1 224 ? 26.295 17.036 22.392 1.00 41.18 220 ALA A CA 1
ATOM 1532 C C . ALA A 1 224 ? 25.259 17.890 23.063 1.00 41.42 220 ALA A C 1
ATOM 1533 O O . ALA A 1 224 ? 24.115 17.462 23.184 1.00 41.52 220 ALA A O 1
ATOM 1535 N N . MET A 1 225 ? 25.652 19.087 23.500 1.00 41.58 221 MET A N 1
ATOM 1536 C CA . MET A 1 225 ? 24.742 19.992 24.246 1.00 41.89 221 MET A CA 1
ATOM 1537 C C . MET A 1 225 ? 24.879 21.444 23.818 1.00 42.20 221 MET A C 1
ATOM 1538 O O . MET A 1 225 ? 25.941 21.872 23.356 1.00 42.15 221 MET A O 1
ATOM 1543 N N . TRP A 1 226 ? 23.781 22.192 23.962 1.00 42.57 222 TRP A N 1
ATOM 1544 C CA . TRP A 1 226 ? 23.757 23.597 23.597 1.00 42.97 222 TRP A CA 1
ATOM 1545 C C . TRP A 1 226 ? 23.060 24.338 24.665 1.00 43.40 222 TRP A C 1
ATOM 1546 O O . TRP A 1 226 ? 21.924 24.040 24.970 1.00 43.54 222 TRP A O 1
ATOM 1557 N N . PHE A 1 227 ? 23.739 25.305 25.257 1.00 43.66 223 PHE A N 1
ATOM 1558 C CA . PHE A 1 227 ? 23.236 26.004 26.441 1.00 44.11 223 PHE A CA 1
ATOM 1559 C C . PHE A 1 227 ? 22.800 27.368 26.017 1.00 44.72 223 PHE A C 1
ATOM 1560 O O . PHE A 1 227 ? 23.620 28.237 25.797 1.00 44.93 223 PHE A O 1
ATOM 1568 N N . MET A 1 228 ? 21.496 27.541 25.868 1.00 45.07 224 MET A N 1
ATOM 1569 C CA . MET A 1 228 ? 20.949 28.732 25.199 1.00 45.69 224 MET A CA 1
ATOM 1570 C C . MET A 1 228 ? 20.582 29.918 26.132 1.00 46.45 224 MET A C 1
ATOM 1571 O O . MET A 1 228 ? 20.851 31.051 25.802 1.00 46.94 224 MET A O 1
ATOM 1576 N N . ARG A 1 229 ? 19.935 29.667 27.268 1.00 46.61 225 ARG A N 1
ATOM 1577 C CA . ARG A 1 229 ? 19.460 30.761 28.143 1.00 47.41 225 ARG A CA 1
ATOM 1578 C C . ARG A 1 229 ? 19.725 30.386 29.574 1.00 47.29 225 ARG A C 1
ATOM 1579 O O . ARG A 1 229 ? 19.850 29.210 29.904 1.00 46.66 225 ARG A O 1
ATOM 1587 N N . GLY A 1 230 ? 19.812 31.381 30.428 1.00 47.94 226 GLY A N 1
ATOM 1588 C CA . GLY A 1 230 ? 20.012 31.129 31.845 1.00 47.93 226 GLY A CA 1
ATOM 1589 C C . GLY A 1 230 ? 18.813 30.475 32.506 1.00 47.93 226 GLY A C 1
ATOM 1590 O O . GLY A 1 230 ? 17.653 30.712 32.127 1.00 48.34 226 GLY A O 1
ATOM 1591 N N . PHE A 1 231 ? 19.107 29.651 33.496 1.00 47.50 227 PHE A N 1
ATOM 1592 C CA . PHE A 1 231 ? 18.087 28.925 34.248 1.00 47.44 227 PHE A CA 1
ATOM 1593 C C . PHE A 1 231 ? 18.615 28.684 35.665 1.00 47.35 227 PHE A C 1
ATOM 1594 O O . PHE A 1 231 ? 19.720 29.100 35.997 1.00 47.39 227 PHE A O 1
ATOM 1602 N N . ARG A 1 232 ? 17.839 27.984 36.476 1.00 47.24 228 ARG A N 1
ATOM 1603 C CA . ARG A 1 232 ? 18.298 27.518 37.765 1.00 47.03 228 ARG A CA 1
ATOM 1604 C C . ARG A 1 232 ? 17.940 26.054 37.996 1.00 46.35 228 ARG A C 1
ATOM 1605 O O . ARG A 1 232 ? 16.773 25.676 37.902 1.00 46.42 228 ARG A O 1
ATOM 1613 N N . ALA A 1 233 ? 18.939 25.225 38.303 1.00 45.76 229 ALA A N 1
ATOM 1614 C CA . ALA A 1 233 ? 18.716 23.805 38.550 1.00 45.14 229 ALA A CA 1
ATOM 1615 C C . ALA A 1 233 ? 18.131 23.457 39.910 1.00 45.24 229 ALA A C 1
ATOM 1616 O O . ALA A 1 233 ? 17.852 22.317 40.131 1.00 44.80 229 ALA A O 1
ATOM 1618 N N . ASP A 1 234 ? 17.995 24.421 40.822 1.00 45.83 230 ASP A N 1
ATOM 1619 C CA . ASP A 1 234 ? 17.198 24.237 42.032 1.00 46.04 230 ASP A CA 1
ATOM 1620 C C . ASP A 1 234 ? 15.720 24.705 41.871 1.00 46.60 230 ASP A C 1
ATOM 1621 O O . ASP A 1 234 ? 14.970 24.795 42.860 1.00 46.94 230 ASP A O 1
ATOM 1626 N N . GLU A 1 235 ? 15.321 24.977 40.627 1.00 46.71 231 GLU A N 1
ATOM 1627 C CA . GLU A 1 235 ? 13.922 25.246 40.269 1.00 47.22 231 GLU A CA 1
ATOM 1628 C C . GLU A 1 235 ? 13.494 24.220 39.238 1.00 46.75 231 GLU A C 1
ATOM 1629 O O . GLU A 1 235 ? 14.341 23.601 38.604 1.00 46.14 231 GLU A O 1
ATOM 1635 N N . TRP A 1 236 ? 12.194 24.026 39.064 1.00 47.09 232 TRP A N 1
ATOM 1636 C CA . TRP A 1 236 ? 11.732 23.001 38.145 1.00 46.73 232 TRP A CA 1
ATOM 1637 C C . TRP A 1 236 ? 12.208 23.212 36.714 1.00 46.59 232 TRP A C 1
ATOM 1638 O O . TRP A 1 236 ? 12.066 24.315 36.142 1.00 47.14 232 TRP A O 1
ATOM 1649 N N . LEU A 1 237 ? 12.803 22.148 36.164 1.00 45.90 233 LEU A N 1
ATOM 1650 C CA . LEU A 1 237 ? 13.120 22.013 34.741 1.00 45.69 233 LEU A CA 1
ATOM 1651 C C . LEU A 1 237 ? 12.312 20.842 34.156 1.00 45.55 233 LEU A C 1
ATOM 1652 O O . LEU A 1 237 ? 12.243 19.765 34.758 1.00 45.19 233 LEU A O 1
ATOM 1657 N N . LEU A 1 238 ? 11.695 21.058 32.999 1.00 45.89 234 LEU A N 1
ATOM 1658 C CA . LEU A 1 238 ? 11.067 19.976 32.262 1.00 45.80 234 LEU A CA 1
ATOM 1659 C C . LEU A 1 238 ? 11.960 19.487 31.136 1.00 45.30 234 LEU A C 1
ATOM 1660 O O . LEU A 1 238 ? 12.389 20.257 30.267 1.00 45.39 234 LEU A O 1
ATOM 1665 N N . TYR A 1 239 ? 12.236 18.193 31.178 1.00 44.81 235 TYR A N 1
ATOM 1666 C CA . TYR A 1 239 ? 13.000 17.567 30.167 1.00 44.40 235 TYR A CA 1
ATOM 1667 C C . TYR A 1 239 ? 12.076 16.881 29.197 1.00 44.68 235 TYR A C 1
ATOM 1668 O O . TYR A 1 239 ? 11.507 15.845 29.497 1.00 44.69 235 TYR A O 1
ATOM 1677 N N . ASP A 1 240 ? 11.959 17.448 28.017 1.00 44.94 236 ASP A N 1
ATOM 1678 C CA . ASP A 1 240 ? 11.166 16.842 26.978 1.00 45.26 236 ASP A CA 1
ATOM 1679 C C . ASP A 1 240 ? 12.086 16.029 26.047 1.00 44.78 236 ASP A C 1
ATOM 1680 O O . ASP A 1 240 ? 12.910 16.601 25.339 1.00 44.58 236 ASP A O 1
ATOM 1685 N N . GLN A 1 241 ? 11.925 14.703 26.095 1.00 44.65 237 GLN A N 1
ATOM 1686 C CA . GLN A 1 241 ? 12.871 13.748 25.495 1.00 44.20 237 GLN A CA 1
ATOM 1687 C C . GLN A 1 241 ? 12.215 12.897 24.435 1.00 44.55 237 GLN A C 1
ATOM 1688 O O . GLN A 1 241 ? 10.985 12.762 24.394 1.00 45.12 237 GLN A O 1
ATOM 1694 N N . SER A 1 242 ? 13.061 12.330 23.579 1.00 44.27 238 SER A N 1
ATOM 1695 C CA . SER A 1 242 ? 12.624 11.376 22.581 1.00 44.58 238 SER A CA 1
ATOM 1696 C C . SER A 1 242 ? 13.786 10.539 22.068 1.00 44.17 238 SER A C 1
ATOM 1697 O O . SER A 1 242 ? 14.939 10.936 22.152 1.00 43.68 238 SER A O 1
ATOM 1700 N N . SER A 1 243 ? 13.462 9.375 21.533 1.00 44.44 239 SER A N 1
ATOM 1701 C CA . SER A 1 243 ? 14.421 8.525 20.880 1.00 44.22 239 SER A CA 1
ATOM 1702 C C . SER A 1 243 ? 13.936 8.337 19.464 1.00 44.70 239 SER A C 1
ATOM 1703 O O . SER A 1 243 ? 13.112 7.485 19.206 1.00 45.22 239 SER A O 1
ATOM 1706 N N . PRO A 1 244 ? 14.444 9.157 18.531 1.00 44.58 240 PRO A N 1
ATOM 1707 C CA . PRO A 1 244 ? 13.894 9.077 17.191 1.00 45.09 240 PRO A CA 1
ATOM 1708 C C . PRO A 1 244 ? 14.272 7.792 16.472 1.00 45.23 240 PRO A C 1
ATOM 1709 O O . PRO A 1 244 ? 13.656 7.458 15.473 1.00 45.79 240 PRO A O 1
ATOM 1713 N N . SER A 1 245 ? 15.251 7.053 16.962 1.00 44.83 241 SER A N 1
ATOM 1714 C CA . SER A 1 245 ? 15.729 5.887 16.214 1.00 45.01 241 SER A CA 1
ATOM 1715 C C . SER A 1 245 ? 16.574 4.994 17.079 1.00 44.68 241 SER A C 1
ATOM 1716 O O . SER A 1 245 ? 17.243 5.459 17.955 1.00 44.16 241 SER A O 1
ATOM 1719 N N . ALA A 1 246 ? 16.509 3.699 16.842 1.00 45.07 242 ALA A N 1
ATOM 1720 C CA . ALA A 1 246 ? 17.518 2.790 17.350 1.00 44.85 242 ALA A CA 1
ATOM 1721 C C . ALA A 1 246 ? 17.718 1.671 16.337 1.00 45.36 242 ALA A C 1
ATOM 1722 O O . ALA A 1 246 ? 16.798 1.335 15.619 1.00 45.97 242 ALA A O 1
ATOM 1724 N N . GLY A 1 247 ? 18.913 1.075 16.340 1.00 45.18 243 GLY A N 1
ATOM 1725 C CA . GLY A 1 247 ? 19.325 0.054 15.372 1.00 45.66 243 GLY A CA 1
ATOM 1726 C C . GLY A 1 247 ? 20.826 -0.186 15.439 1.00 45.32 243 GLY A C 1
ATOM 1727 O O . GLY A 1 247 ? 21.591 0.643 15.957 1.00 44.71 243 GLY A O 1
ATOM 1728 N N . GLY A 1 248 ? 21.247 -1.349 14.937 1.00 45.82 244 GLY A N 1
ATOM 1729 C CA . GLY A 1 248 ? 22.669 -1.704 14.796 1.00 45.69 244 GLY A CA 1
ATOM 1730 C C . GLY A 1 248 ? 23.414 -1.752 16.126 1.00 45.26 244 GLY A C 1
ATOM 1731 O O . GLY A 1 248 ? 24.649 -1.652 16.153 1.00 45.02 244 GLY A O 1
ATOM 1732 N N . GLY A 1 249 ? 22.655 -1.895 17.216 1.00 45.22 245 GLY A N 1
ATOM 1733 C CA . GLY A 1 249 ? 23.215 -1.918 18.549 1.00 44.84 245 GLY A CA 1
ATOM 1734 C C . GLY A 1 249 ? 23.297 -0.546 19.185 1.00 44.15 245 GLY A C 1
ATOM 1735 O O . GLY A 1 249 ? 23.954 -0.361 20.212 1.00 43.80 245 GLY A O 1
ATOM 1736 N N . ARG A 1 250 ? 22.630 0.427 18.580 1.00 44.03 246 ARG A N 1
ATOM 1737 C CA . ARG A 1 250 ? 22.736 1.800 19.042 1.00 43.47 246 ARG A CA 1
ATOM 1738 C C . ARG A 1 250 ? 21.345 2.351 19.171 1.00 43.55 246 ARG A C 1
ATOM 1739 O O . ARG A 1 250 ? 20.400 1.759 18.673 1.00 44.04 246 ARG A O 1
ATOM 1747 N N . ALA A 1 251 ? 21.247 3.488 19.847 1.00 43.14 247 ALA A N 1
ATOM 1748 C CA . ALA A 1 251 ? 20.012 4.218 19.977 1.00 43.23 247 ALA A CA 1
ATOM 1749 C C . ALA A 1 251 ? 20.397 5.672 20.026 1.00 42.82 247 ALA A C 1
ATOM 1750 O O . ALA A 1 251 ? 21.344 6.033 20.684 1.00 42.43 247 ALA A O 1
ATOM 1752 N N . LEU A 1 252 ? 19.660 6.509 19.326 1.00 42.97 248 LEU A N 1
ATOM 1753 C CA . LEU A 1 252 ? 19.856 7.912 19.397 1.00 42.69 248 LEU A CA 1
ATOM 1754 C C . LEU A 1 252 ? 18.744 8.488 20.215 1.00 42.81 248 LEU A C 1
ATOM 1755 O O . LEU A 1 252 ? 17.595 8.057 20.115 1.00 43.23 248 LEU A O 1
ATOM 1760 N N . THR A 1 253 ? 19.103 9.469 21.036 1.00 42.50 249 THR A N 1
ATOM 1761 C CA . THR A 1 253 ? 18.148 10.208 21.839 1.00 42.63 249 THR A CA 1
ATOM 1762 C C . THR A 1 253 ? 18.426 11.717 21.767 1.00 42.51 249 THR A C 1
ATOM 1763 O O . THR A 1 253 ? 19.455 12.188 21.283 1.00 42.26 249 THR A O 1
ATOM 1767 N N . HIS A 1 254 ? 17.449 12.467 22.237 1.00 42.77 250 HIS A N 1
ATOM 1768 C CA . HIS A 1 254 ? 17.351 13.889 21.950 1.00 42.89 250 HIS A CA 1
ATOM 1769 C C . HIS A 1 254 ? 16.443 14.538 22.932 1.00 43.15 250 HIS A C 1
ATOM 1770 O O . HIS A 1 254 ? 15.350 14.000 23.216 1.00 43.48 250 HIS A O 1
ATOM 1777 N N . GLY A 1 255 ? 16.823 15.713 23.427 1.00 43.09 251 GLY A N 1
ATOM 1778 C CA . GLY A 1 255 ? 15.888 16.446 24.239 1.00 43.46 251 GLY A CA 1
ATOM 1779 C C . GLY A 1 255 ? 16.077 17.929 24.350 1.00 43.63 251 GLY A C 1
ATOM 1780 O O . GLY A 1 255 ? 17.125 18.443 23.989 1.00 43.38 251 GLY A O 1
ATOM 1781 N N . LYS A 1 256 ? 15.038 18.588 24.880 1.00 44.12 252 LYS A N 1
ATOM 1782 C CA . LYS A 1 256 ? 15.033 20.018 25.151 1.00 44.45 252 LYS A CA 1
ATOM 1783 C C . LYS A 1 256 ? 14.610 20.246 26.588 1.00 44.61 252 LYS A C 1
ATOM 1784 O O . LYS A 1 256 ? 13.790 19.538 27.119 1.00 44.73 252 LYS A O 1
ATOM 1790 N N . ILE A 1 257 ? 15.179 21.249 27.214 1.00 38.80 253 ILE A N 1
ATOM 1791 C CA . ILE A 1 257 ? 14.924 21.488 28.607 1.00 39.40 253 ILE A CA 1
ATOM 1792 C C . ILE A 1 257 ? 14.316 22.871 28.775 1.00 39.89 253 ILE A C 1
ATOM 1793 O O . ILE A 1 257 ? 14.835 23.851 28.257 1.00 39.99 253 ILE A O 1
ATOM 1798 N N . PHE A 1 258 ? 13.171 22.923 29.449 1.00 40.38 254 PHE A N 1
ATOM 1799 C CA . PHE A 1 258 ? 12.478 24.173 29.683 1.00 40.97 254 PHE A CA 1
ATOM 1800 C C . PHE A 1 258 ? 12.385 24.453 31.179 1.00 41.98 254 PHE A C 1
ATOM 1801 O O . PHE A 1 258 ? 12.366 23.529 31.994 1.00 42.40 254 PHE A O 1
ATOM 1809 N N . THR A 1 259 ? 12.323 25.732 31.519 1.00 42.60 255 THR A N 1
ATOM 1810 C CA . THR A 1 259 ? 11.947 26.142 32.867 1.00 43.87 255 THR A CA 1
ATOM 1811 C C . THR A 1 259 ? 10.435 25.989 32.978 1.00 44.32 255 THR A C 1
ATOM 1812 O O . THR A 1 259 ? 9.747 25.778 31.954 1.00 43.70 255 THR A O 1
ATOM 1816 N N . GLN A 1 260 ? 9.914 26.129 34.187 1.00 45.70 256 GLN A N 1
ATOM 1817 C CA . GLN A 1 260 ? 8.490 26.013 34.378 1.00 46.55 256 GLN A CA 1
ATOM 1818 C C . GLN A 1 260 ? 7.725 27.182 33.717 1.00 46.49 256 GLN A C 1
ATOM 1819 O O . GLN A 1 260 ? 6.612 27.009 33.236 1.00 46.74 256 GLN A O 1
ATOM 1825 N N . GLY A 1 261 ? 8.331 28.359 33.655 1.00 46.39 257 GLY A N 1
ATOM 1826 C CA . GLY A 1 261 ? 7.733 29.479 32.927 1.00 46.41 257 GLY A CA 1
ATOM 1827 C C . GLY A 1 261 ? 7.846 29.363 31.406 1.00 45.26 257 GLY A C 1
ATOM 1828 O O . GLY A 1 261 ? 7.439 30.275 30.676 1.00 45.43 257 GLY A O 1
ATOM 1829 N N . GLY A 1 262 ? 8.418 28.262 30.916 1.00 44.30 258 GLY A N 1
ATOM 1830 C CA . GLY A 1 262 ? 8.329 27.925 29.492 1.00 43.54 258 GLY A CA 1
ATOM 1831 C C . GLY A 1 262 ? 9.498 28.373 28.656 1.00 42.93 258 GLY A C 1
ATOM 1832 O O . GLY A 1 262 ? 9.428 28.308 27.455 1.00 42.67 258 GLY A O 1
ATOM 1833 N N . GLU A 1 263 ? 10.574 28.822 29.292 1.00 43.02 259 GLU A N 1
ATOM 1834 C CA . GLU A 1 263 ? 11.764 29.209 28.580 1.00 42.81 259 GLU A CA 1
ATOM 1835 C C . GLU A 1 263 ? 12.574 27.985 28.185 1.00 41.95 259 GLU A C 1
ATOM 1836 O O . GLU A 1 263 ? 12.911 27.170 29.036 1.00 41.77 259 GLU A O 1
ATOM 1842 N N . LEU A 1 264 ? 12.911 27.886 26.898 1.00 41.66 260 LEU A N 1
ATOM 1843 C CA . LEU A 1 264 ? 13.791 26.838 26.390 1.00 41.01 260 LEU A CA 1
ATOM 1844 C C . LEU A 1 264 ? 15.228 27.251 26.702 1.00 41.42 260 LEU A C 1
ATOM 1845 O O . LEU A 1 264 ? 15.679 28.290 26.244 1.00 42.20 260 LEU A O 1
ATOM 1850 N N . VAL A 1 265 ? 15.925 26.427 27.480 1.00 41.16 261 VAL A N 1
ATOM 1851 C CA . VAL A 1 265 ? 17.208 26.802 28.052 1.00 41.91 261 VAL A CA 1
ATOM 1852 C C . VAL A 1 265 ? 18.356 25.924 27.620 1.00 41.69 261 VAL A C 1
ATOM 1853 O O . VAL A 1 265 ? 19.485 26.391 27.673 1.00 42.60 261 VAL A O 1
ATOM 1857 N N . ALA A 1 266 ? 18.074 24.671 27.202 1.00 40.70 262 ALA A N 1
ATOM 1858 C CA . ALA A 1 266 ? 19.092 23.748 26.640 1.00 40.47 262 ALA A CA 1
ATOM 1859 C C . ALA A 1 266 ? 18.525 22.649 25.716 1.00 39.53 262 ALA A C 1
ATOM 1860 O O . ALA A 1 266 ? 17.364 22.242 25.844 1.00 39.04 262 ALA A O 1
ATOM 1862 N N . ALA A 1 267 ? 19.347 22.230 24.746 1.00 39.58 263 ALA A N 1
ATOM 1863 C CA . ALA A 1 267 ? 19.055 21.139 23.823 1.00 38.98 263 ALA A CA 1
ATOM 1864 C C . ALA A 1 267 ? 20.149 20.119 23.963 1.00 38.88 263 ALA A C 1
ATOM 1865 O O . ALA A 1 267 ? 21.290 20.477 24.234 1.00 39.58 263 ALA A O 1
ATOM 1867 N N . VAL A 1 268 ? 19.807 18.844 23.835 1.00 38.23 264 VAL A N 1
ATOM 1868 C CA . VAL A 1 268 ? 20.801 17.782 23.951 1.00 38.19 264 VAL A CA 1
ATOM 1869 C C . VAL A 1 268 ? 20.516 16.696 22.936 1.00 37.80 264 VAL A C 1
ATOM 1870 O O . VAL A 1 268 ? 19.363 16.350 22.710 1.00 37.46 264 VAL A O 1
ATOM 1874 N N . MET A 1 269 ? 21.575 16.162 22.334 1.00 38.10 265 MET A N 1
ATOM 1875 C CA . MET A 1 269 ? 21.520 14.900 21.598 1.00 37.86 265 MET A CA 1
ATOM 1876 C C . MET A 1 269 ? 22.571 13.964 22.157 1.00 37.92 265 MET A C 1
ATOM 1877 O O . MET A 1 269 ? 23.664 14.404 22.459 1.00 38.52 265 MET A O 1
ATOM 1882 N N . GLN A 1 270 ? 22.230 12.679 22.274 1.00 37.54 266 GLN A N 1
ATOM 1883 C CA . GLN A 1 270 ? 23.117 11.666 22.805 1.00 37.71 266 GLN A CA 1
ATOM 1884 C C . GLN A 1 270 ? 22.815 10.325 22.188 1.00 37.54 266 GLN A C 1
ATOM 1885 O O . GLN A 1 270 ? 21.655 9.911 22.077 1.00 37.28 266 GLN A O 1
ATOM 1891 N N . GLU A 1 271 ? 23.882 9.661 21.762 1.00 37.91 267 GLU A N 1
ATOM 1892 C CA . GLU A 1 271 ? 23.792 8.307 21.258 1.00 37.93 267 GLU A CA 1
ATOM 1893 C C . GLU A 1 271 ? 24.329 7.337 22.346 1.00 38.14 267 GLU A C 1
ATOM 1894 O O . GLU A 1 271 ? 25.260 7.671 23.077 1.00 38.54 267 GLU A O 1
ATOM 1900 N N . GLY A 1 272 ? 23.742 6.153 22.447 1.00 38.15 268 GLY A N 1
ATOM 1901 C CA . GLY A 1 272 ? 24.192 5.133 23.371 1.00 38.64 268 GLY A CA 1
ATOM 1902 C C . GLY A 1 272 ? 24.331 3.769 22.719 1.00 38.94 268 GLY A C 1
ATOM 1903 O O . GLY A 1 272 ? 23.789 3.510 21.642 1.00 38.81 268 GLY A O 1
ATOM 1904 N N . LEU A 1 273 ? 25.074 2.895 23.379 1.00 39.56 269 LEU A N 1
ATOM 1905 C CA . LEU A 1 273 ? 25.072 1.482 23.049 1.00 40.03 269 LEU A CA 1
ATOM 1906 C C . LEU A 1 273 ? 23.760 0.899 23.534 1.00 40.30 269 LEU A C 1
ATOM 1907 O O . LEU A 1 273 ? 23.340 1.190 24.628 1.00 40.58 269 LEU A O 1
ATOM 1912 N N . THR A 1 274 ? 23.079 0.133 22.686 1.00 40.49 270 THR A N 1
ATOM 1913 C CA . THR A 1 274 ? 21.920 -0.621 23.105 1.00 41.24 270 THR A CA 1
ATOM 1914 C C . THR A 1 274 ? 21.946 -1.911 22.311 1.00 41.92 270 THR A C 1
ATOM 1915 O O . THR A 1 274 ? 21.172 -2.119 21.377 1.00 42.13 270 THR A O 1
ATOM 1919 N N . ARG A 1 275 ? 22.872 -2.766 22.736 1.00 42.49 271 ARG A N 1
ATOM 1920 C CA . ARG A 1 275 ? 23.333 -3.907 21.975 1.00 43.07 271 ARG A CA 1
ATOM 1921 C C . ARG A 1 275 ? 22.918 -5.292 22.524 1.00 44.53 271 ARG A C 1
ATOM 1922 O O . ARG A 1 275 ? 23.088 -5.593 23.691 1.00 45.27 271 ARG A O 1
ATOM 1930 N N . TYR A 1 276 ? 22.383 -6.116 21.627 1.00 45.19 272 TYR A N 1
ATOM 1931 C CA . TYR A 1 276 ? 22.188 -7.540 21.872 1.00 46.78 272 TYR A CA 1
ATOM 1932 C C . TYR A 1 276 ? 23.542 -8.297 21.918 1.00 47.07 272 TYR A C 1
ATOM 1933 O O . TYR A 1 276 ? 24.381 -8.169 21.016 1.00 46.42 272 TYR A O 1
ATOM 1942 N N . PRO A 1 277 ? 23.745 -9.092 22.970 1.00 48.32 273 PRO A N 1
ATOM 1943 C CA . PRO A 1 277 ? 24.875 -10.008 22.955 1.00 49.43 273 PRO A CA 1
ATOM 1944 C C . PRO A 1 277 ? 24.811 -10.831 21.675 1.00 51.98 273 PRO A C 1
ATOM 1945 O O . PRO A 1 277 ? 23.729 -11.012 21.112 1.00 52.46 273 PRO A O 1
ATOM 1949 N N . SER A 1 278 ? 25.965 -11.294 21.207 1.00 55.52 274 SER A N 1
ATOM 1950 C CA . SER A 1 278 ? 26.062 -12.116 19.984 1.00 58.43 274 SER A CA 1
ATOM 1951 C C . SER A 1 278 ? 25.045 -13.287 19.932 1.00 61.68 274 SER A C 1
ATOM 1952 O O . SER A 1 278 ? 24.462 -13.566 18.864 1.00 62.25 274 SER A O 1
ATOM 1955 N N . GLY A 1 279 ? 24.865 -13.963 21.084 1.00 64.20 275 GLY A N 1
ATOM 1956 C CA . GLY A 1 279 ? 23.868 -15.037 21.266 1.00 67.01 275 GLY A CA 1
ATOM 1957 C C . GLY A 1 279 ? 22.390 -14.647 21.158 1.00 68.78 275 GLY A C 1
ATOM 1958 O O . GLY A 1 279 ? 21.674 -15.227 20.335 1.00 71.73 275 GLY A O 1
ATOM 1959 N N . TYR A 1 280 ? 21.927 -13.685 21.981 1.00 68.22 276 TYR A N 1
ATOM 1960 C CA . TYR A 1 280 ? 20.492 -13.261 22.036 1.00 68.22 276 TYR A CA 1
ATOM 1961 C C . TYR A 1 280 ? 20.091 -12.371 20.860 1.00 66.52 276 TYR A C 1
ATOM 1962 O O . TYR A 1 280 ? 19.048 -12.586 20.242 1.00 67.54 276 TYR A O 1
ATOM 1964 N N . MET B 1 5 ? 29.710 13.827 -10.206 1.00 51.05 1 MET B N 1
ATOM 1965 C CA . MET B 1 5 ? 30.559 14.655 -11.134 1.00 51.72 1 MET B CA 1
ATOM 1966 C C . MET B 1 5 ? 31.670 15.348 -10.290 1.00 50.54 1 MET B C 1
ATOM 1967 O O . MET B 1 5 ? 32.721 14.734 -10.027 1.00 50.45 1 MET B O 1
ATOM 1969 N N . ALA B 1 6 ? 31.439 16.590 -9.840 1.00 49.89 2 ALA B N 1
ATOM 1970 C CA . ALA B 1 6 ? 32.401 17.315 -8.977 1.00 49.48 2 ALA B CA 1
ATOM 1971 C C . ALA B 1 6 ? 32.675 16.605 -7.602 1.00 48.28 2 ALA B C 1
ATOM 1972 O O . ALA B 1 6 ? 33.817 16.497 -7.164 1.00 48.04 2 ALA B O 1
ATOM 1974 N N . ILE B 1 7 ? 31.633 16.086 -6.960 1.00 47.63 3 ILE B N 1
ATOM 1975 C CA . ILE B 1 7 ? 31.724 15.628 -5.554 1.00 46.59 3 ILE B CA 1
ATOM 1976 C C . ILE B 1 7 ? 32.766 14.520 -5.273 1.00 46.32 3 ILE B C 1
ATOM 1977 O O . ILE B 1 7 ? 33.415 14.510 -4.209 1.00 45.67 3 ILE B O 1
ATOM 1982 N N . GLU B 1 8 ? 32.931 13.607 -6.229 1.00 46.89 4 GLU B N 1
ATOM 1983 C CA . GLU B 1 8 ? 33.960 12.569 -6.147 1.00 46.88 4 GLU B CA 1
ATOM 1984 C C . GLU B 1 8 ? 35.349 13.159 -6.040 1.00 47.01 4 GLU B C 1
ATOM 1985 O O . GLU B 1 8 ? 36.148 12.695 -5.250 1.00 46.55 4 GLU B O 1
ATOM 1991 N N . GLU B 1 9 ? 35.629 14.161 -6.865 1.00 47.72 5 GLU B N 1
ATOM 1992 C CA . GLU B 1 9 ? 36.956 14.755 -6.940 1.00 48.05 5 GLU B CA 1
ATOM 1993 C C . GLU B 1 9 ? 37.153 15.573 -5.681 1.00 47.20 5 GLU B C 1
ATOM 1994 O O . GLU B 1 9 ? 38.197 15.494 -5.030 1.00 46.87 5 GLU B O 1
ATOM 1996 N N . ILE B 1 10 ? 36.137 16.318 -5.286 1.00 46.88 6 ILE B N 1
ATOM 1997 C CA . ILE B 1 10 ? 36.225 17.010 -3.981 1.00 46.07 6 ILE B CA 1
ATOM 1998 C C . ILE B 1 10 ? 36.700 16.045 -2.855 1.00 45.21 6 ILE B C 1
ATOM 1999 O O . ILE B 1 10 ? 37.518 16.404 -2.016 1.00 44.78 6 ILE B O 1
ATOM 2004 N N . LEU B 1 11 ? 36.172 14.824 -2.847 1.00 45.04 7 LEU B N 1
ATOM 2005 C CA . LEU B 1 11 ? 36.442 13.886 -1.751 1.00 44.32 7 LEU B CA 1
ATOM 2006 C C . LEU B 1 11 ? 37.568 12.895 -2.102 1.00 44.65 7 LEU B C 1
ATOM 2007 O O . LEU B 1 11 ? 37.824 11.951 -1.365 1.00 44.2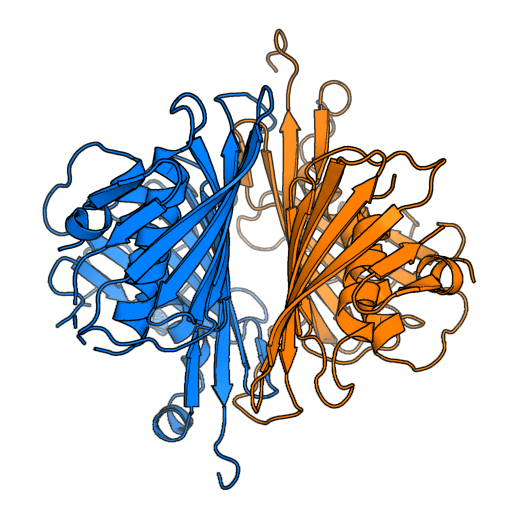6 7 LEU B O 1
ATOM 2012 N N . ASP B 1 12 ? 38.246 13.096 -3.214 1.00 45.46 8 ASP B N 1
ATOM 2013 C CA . ASP B 1 12 ? 39.403 12.309 -3.474 1.00 45.85 8 ASP B CA 1
ATOM 2014 C C . ASP B 1 12 ? 40.669 12.976 -2.880 1.00 45.65 8 ASP B C 1
ATOM 2015 O O . ASP B 1 12 ? 41.228 13.867 -3.494 1.00 46.19 8 ASP B O 1
ATOM 2020 N N . LEU B 1 13 ? 41.135 12.513 -1.715 1.00 44.96 9 LEU B N 1
ATOM 2021 C CA . LEU B 1 13 ? 42.307 13.117 -1.077 1.00 44.72 9 LEU B CA 1
ATOM 2022 C C . LEU B 1 13 ? 43.600 12.497 -1.566 1.00 45.36 9 LEU B C 1
ATOM 2023 O O . LEU B 1 13 ? 43.618 11.362 -2.052 1.00 45.81 9 LEU B O 1
ATOM 2028 N N . GLU B 1 14 ? 44.673 13.260 -1.438 1.00 45.46 10 GLU B N 1
ATOM 2029 C CA . GLU B 1 14 ? 46.011 12.789 -1.709 1.00 46.03 10 GLU B CA 1
ATOM 2030 C C . GLU B 1 14 ? 46.613 12.417 -0.373 1.00 45.26 10 GLU B C 1
ATOM 2031 O O . GLU B 1 14 ? 46.564 13.212 0.559 1.00 44.51 10 GLU B O 1
ATOM 2037 N N . GLN B 1 15 ? 47.189 11.227 -0.259 1.00 45.50 11 GLN B N 1
ATOM 2038 C CA . GLN B 1 15 ? 47.863 10.867 0.977 1.00 44.89 11 GLN B CA 1
ATOM 2039 C C . GLN B 1 15 ? 49.294 11.348 0.901 1.00 45.27 11 GLN B C 1
ATOM 2040 O O . GLN B 1 15 ? 50.018 10.975 0.002 1.00 46.21 11 GLN B O 1
ATOM 2046 N N . LEU B 1 16 ? 49.681 12.184 1.856 1.00 44.57 12 LEU B N 1
ATOM 2047 C CA . LEU B 1 16 ? 51.054 12.686 1.979 1.00 44.81 12 LEU B CA 1
ATOM 2048 C C . LEU B 1 16 ? 51.912 11.808 2.905 1.00 44.59 12 LEU B C 1
ATOM 2049 O O . LEU B 1 16 ? 53.111 11.689 2.705 1.00 45.14 12 LEU B O 1
ATOM 2054 N N . GLU B 1 17 ? 51.294 11.232 3.923 1.00 43.85 13 GLU B N 1
ATOM 2055 C CA . GLU B 1 17 ? 51.932 10.302 4.809 1.00 43.71 13 GLU B CA 1
ATOM 2056 C C . GLU B 1 17 ? 50.879 9.571 5.643 1.00 43.12 13 GLU B C 1
ATOM 2057 O O . GLU B 1 17 ? 49.685 9.816 5.514 1.00 42.82 13 GLU B O 1
ATOM 2063 N N . VAL B 1 18 ? 51.331 8.683 6.516 1.00 43.04 14 VAL B N 1
ATOM 2064 C CA . VAL B 1 18 ? 50.432 8.063 7.464 1.00 42.53 14 VAL B CA 1
ATOM 2065 C C . VAL B 1 18 ? 49.817 9.153 8.335 1.00 41.60 14 VAL B C 1
ATOM 2066 O O . VAL B 1 18 ? 50.527 9.965 8.891 1.00 41.23 14 VAL B O 1
ATOM 2070 N N . ASN B 1 19 ? 48.486 9.159 8.407 1.00 41.29 15 ASN B N 1
ATOM 2071 C CA . ASN B 1 19 ? 47.721 10.158 9.155 1.00 40.54 15 ASN B CA 1
ATOM 2072 C C . ASN B 1 19 ? 47.850 11.596 8.653 1.00 40.42 15 ASN B C 1
ATOM 2073 O O . ASN B 1 19 ? 47.525 12.540 9.379 1.00 39.86 15 ASN B O 1
ATOM 2078 N N . ILE B 1 20 ? 48.300 11.746 7.404 1.00 41.06 16 ILE B N 1
ATOM 2079 C CA . ILE B 1 20 ? 48.430 13.052 6.762 1.00 41.17 16 ILE B CA 1
ATOM 2080 C C . ILE B 1 20 ? 47.836 13.062 5.315 1.00 41.84 16 ILE B C 1
ATOM 2081 O O . ILE B 1 20 ? 48.352 12.441 4.398 1.00 42.57 16 ILE B O 1
ATOM 2086 N N . TYR B 1 21 ? 46.770 13.813 5.118 1.00 41.66 17 TYR B N 1
ATOM 2087 C CA . TYR B 1 21 ? 46.132 13.869 3.834 1.00 42.28 17 TYR B CA 1
ATOM 2088 C C . TYR B 1 21 ? 45.981 15.298 3.357 1.00 42.46 17 TYR B C 1
ATOM 2089 O O . TYR B 1 21 ? 46.010 16.235 4.153 1.00 41.97 17 TYR B O 1
ATOM 2098 N N . ARG B 1 22 ? 45.810 15.444 2.042 1.00 43.25 18 ARG B N 1
ATOM 2099 C CA . ARG B 1 22 ? 45.581 16.746 1.427 1.00 43.63 18 ARG B CA 1
ATOM 2100 C C . ARG B 1 22 ? 44.387 16.721 0.456 1.00 44.07 18 ARG B C 1
ATOM 2101 O O . ARG B 1 22 ? 44.283 15.812 -0.383 1.00 44.59 18 ARG B O 1
ATOM 2109 N N . GLY B 1 23 ? 43.497 17.715 0.581 1.00 43.92 19 GLY B N 1
ATOM 2110 C CA . GLY B 1 23 ? 42.405 17.953 -0.368 1.00 44.43 19 GLY B CA 1
ATOM 2111 C C . GLY B 1 23 ? 42.683 19.208 -1.205 1.00 45.25 19 GLY B C 1
ATOM 2112 O O . GLY B 1 23 ? 43.090 20.228 -0.644 1.00 45.10 19 GLY B O 1
ATOM 2113 N N . SER B 1 24 ? 42.462 19.169 -2.535 1.00 46.20 20 SER B N 1
ATOM 2114 C CA . SER B 1 24 ? 42.868 20.335 -3.379 1.00 47.17 20 SER B CA 1
ATOM 2115 C C . SER B 1 24 ? 41.768 21.427 -3.567 1.00 47.42 20 SER B C 1
ATOM 2116 O O . SER B 1 24 ? 40.649 21.304 -3.061 1.00 46.83 20 SER B O 1
ATOM 2119 N N . THR B 1 36 ? 35.193 29.408 1.894 1.00 49.21 32 THR B N 1
ATOM 2120 C CA . THR B 1 36 ? 35.056 27.965 1.560 1.00 48.14 32 THR B CA 1
ATOM 2121 C C . THR B 1 36 ? 33.762 27.369 2.145 1.00 46.19 32 THR B C 1
ATOM 2122 O O . THR B 1 36 ? 33.406 27.617 3.332 1.00 45.39 32 THR B O 1
ATOM 2126 N N . PHE B 1 37 ? 33.074 26.564 1.335 1.00 45.93 33 PHE B N 1
ATOM 2127 C CA . PHE B 1 37 ? 31.849 25.920 1.798 1.00 45.52 33 PHE B CA 1
ATOM 2128 C C . PHE B 1 37 ? 32.180 24.994 2.981 1.00 44.45 33 PHE B C 1
ATOM 2129 O O . PHE B 1 37 ? 33.122 24.198 2.929 1.00 44.02 33 PHE B O 1
ATOM 2137 N N . GLY B 1 38 ? 31.436 25.151 4.060 1.00 44.14 34 GLY B N 1
ATOM 2138 C CA . GLY B 1 38 ? 31.748 24.441 5.289 1.00 43.27 34 GLY B CA 1
ATOM 2139 C C . GLY B 1 38 ? 31.649 22.942 5.060 1.00 42.81 34 GLY B C 1
ATOM 2140 O O . GLY B 1 38 ? 32.375 22.147 5.675 1.00 42.19 34 GLY B O 1
ATOM 2141 N N . GLY B 1 39 ? 30.769 22.561 4.134 1.00 43.20 35 GLY B N 1
ATOM 2142 C CA . GLY B 1 39 ? 30.492 21.156 3.908 1.00 42.88 35 GLY B CA 1
ATOM 2143 C C . GLY B 1 39 ? 31.679 20.476 3.262 1.00 42.79 35 GLY B C 1
ATOM 2144 O O . GLY B 1 39 ? 31.871 19.292 3.424 1.00 42.40 35 GLY B O 1
ATOM 2145 N N . HIS B 1 40 ? 32.441 21.260 2.512 1.00 43.27 36 HIS B N 1
ATOM 2146 C CA . HIS B 1 40 ? 33.591 20.803 1.744 1.00 43.42 36 HIS B CA 1
ATOM 2147 C C . HIS B 1 40 ? 34.745 20.437 2.673 1.00 42.78 36 HIS B C 1
ATOM 2148 O O . HIS B 1 40 ? 35.277 19.337 2.593 1.00 42.54 36 HIS B O 1
ATOM 2155 N N . VAL B 1 41 ? 35.092 21.341 3.589 1.00 42.54 37 VAL B N 1
ATOM 2156 C CA . VAL B 1 41 ? 36.045 21.028 4.637 1.00 41.89 37 VAL B CA 1
ATOM 2157 C C . VAL B 1 41 ? 35.542 19.862 5.483 1.00 41.29 37 VAL B C 1
ATOM 2158 O O . VAL B 1 41 ? 36.318 18.973 5.830 1.00 40.93 37 VAL B O 1
ATOM 2162 N N . ALA B 1 42 ? 34.253 19.887 5.829 1.00 41.28 38 ALA B N 1
ATOM 2163 C CA . ALA B 1 42 ? 33.695 18.861 6.670 1.00 40.84 38 ALA B CA 1
ATOM 2164 C C . ALA B 1 42 ? 33.860 17.496 5.996 1.00 40.86 38 ALA B C 1
ATOM 2165 O O . ALA B 1 42 ? 34.302 16.537 6.625 1.00 40.49 38 ALA B O 1
ATOM 2167 N N . GLY B 1 43 ? 33.533 17.443 4.712 1.00 41.37 39 GLY B N 1
ATOM 2168 C CA . GLY B 1 43 ? 33.444 16.196 3.990 1.00 41.52 39 GLY B CA 1
ATOM 2169 C C . GLY B 1 43 ? 34.796 15.603 3.857 1.00 41.46 39 GLY B C 1
ATOM 2170 O O . GLY B 1 43 ? 34.957 14.422 4.016 1.00 41.34 39 GLY B O 1
ATOM 2171 N N . GLN B 1 44 ? 35.784 16.442 3.586 1.00 41.61 40 GLN B N 1
ATOM 2172 C CA . GLN B 1 44 ? 37.155 15.965 3.383 1.00 41.66 40 GLN B CA 1
ATOM 2173 C C . GLN B 1 44 ? 37.844 15.581 4.689 1.00 41.04 40 GLN B C 1
ATOM 2174 O O . GLN B 1 44 ? 38.668 14.686 4.735 1.00 41.02 40 GLN B O 1
ATOM 2180 N N . SER B 1 45 ? 37.508 16.280 5.750 1.00 40.62 41 SER B N 1
ATOM 2181 C CA . SER B 1 45 ? 37.937 15.829 7.087 1.00 40.05 41 SER B CA 1
ATOM 2182 C C . SER B 1 45 ? 37.395 14.404 7.371 1.00 39.97 41 SER B C 1
ATOM 2183 O O . SER B 1 45 ? 38.153 13.530 7.731 1.00 39.86 41 SER B O 1
ATOM 2186 N N . LEU B 1 46 ? 36.099 14.191 7.173 1.00 40.10 42 LEU B N 1
ATOM 2187 C CA . LEU B 1 46 ? 35.519 12.857 7.347 1.00 40.14 42 LEU B CA 1
ATOM 2188 C C . LEU B 1 46 ? 36.228 11.767 6.489 1.00 40.48 42 LEU B C 1
ATOM 2189 O O . LEU B 1 46 ? 36.495 10.665 6.996 1.00 40.46 42 LEU B O 1
ATOM 2194 N N . VAL B 1 47 ? 36.526 12.080 5.217 1.00 40.91 43 VAL B N 1
ATOM 2195 C CA . VAL B 1 47 ? 37.240 11.133 4.353 1.00 41.37 43 VAL B CA 1
ATOM 2196 C C . VAL B 1 47 ? 38.626 10.786 4.949 1.00 41.23 43 VAL B C 1
ATOM 2197 O O . VAL B 1 47 ? 38.954 9.631 5.084 1.00 41.39 43 VAL B O 1
ATOM 2201 N N . SER B 1 48 ? 39.412 11.795 5.307 1.00 40.98 44 SER B N 1
ATOM 2202 C CA . SER B 1 48 ? 40.635 11.611 6.148 1.00 40.72 44 SER B CA 1
ATOM 2203 C C . SER B 1 48 ? 40.511 10.578 7.233 1.00 40.46 44 SER B C 1
ATOM 2204 O O . SER B 1 48 ? 41.312 9.654 7.312 1.00 40.67 44 SER B O 1
ATOM 2207 N N . ALA B 1 49 ? 39.527 10.793 8.108 1.00 40.07 45 ALA B N 1
ATOM 2208 C CA . ALA B 1 49 ? 39.272 9.878 9.195 1.00 39.91 45 ALA B CA 1
ATOM 2209 C C . ALA B 1 49 ? 39.052 8.477 8.632 1.00 40.42 45 ALA B C 1
ATOM 2210 O O . ALA B 1 49 ? 39.768 7.552 9.015 1.00 40.59 45 ALA B O 1
ATOM 2212 N N . VAL B 1 50 ? 38.101 8.337 7.706 1.00 40.71 46 VAL B N 1
ATOM 2213 C CA . VAL B 1 50 ? 37.700 7.016 7.174 1.00 41.23 46 VAL B CA 1
ATOM 2214 C C . VAL B 1 50 ? 38.868 6.189 6.556 1.00 41.75 46 VAL B C 1
ATOM 2215 O O . VAL B 1 50 ? 38.884 4.969 6.642 1.00 42.16 46 VAL B O 1
ATOM 2219 N N . ARG B 1 51 ? 39.832 6.876 5.960 1.00 41.81 47 ARG B N 1
ATOM 2220 C CA . ARG B 1 51 ? 40.917 6.237 5.233 1.00 42.42 47 ARG B CA 1
ATOM 2221 C C . ARG B 1 51 ? 42.012 5.702 6.158 1.00 42.38 47 ARG B C 1
ATOM 2222 O O . ARG B 1 51 ? 42.986 5.078 5.677 1.00 42.96 47 ARG B O 1
ATOM 2230 N N . THR B 1 52 ? 41.822 5.947 7.473 1.00 41.78 48 THR B N 1
ATOM 2231 C CA . THR B 1 52 ? 42.685 5.449 8.524 1.00 41.71 48 THR B CA 1
ATOM 2232 C C . THR B 1 52 ? 42.043 4.369 9.382 1.00 41.84 48 THR B C 1
ATOM 2233 O O . THR B 1 52 ? 42.655 3.909 10.351 1.00 41.84 48 THR B O 1
ATOM 2237 N N . VAL B 1 53 ? 40.824 3.968 9.042 1.00 42.00 49 VAL B N 1
ATOM 2238 C CA . VAL B 1 53 ? 40.040 3.000 9.838 1.00 42.20 49 VAL B CA 1
ATOM 2239 C C . VAL B 1 53 ? 39.818 1.694 9.030 1.00 43.03 49 VAL B C 1
ATOM 2240 O O . VAL B 1 53 ? 39.469 1.729 7.846 1.00 43.29 49 VAL B O 1
ATOM 2244 N N . ASP B 1 54 ? 39.997 0.545 9.669 1.00 43.53 50 ASP B N 1
ATOM 2245 C CA . ASP B 1 54 ? 39.598 -0.693 9.045 1.00 44.36 50 ASP B CA 1
ATOM 2246 C C . ASP B 1 54 ? 38.126 -0.595 8.569 1.00 44.27 50 ASP B C 1
ATOM 2247 O O . ASP B 1 54 ? 37.227 -0.358 9.370 1.00 43.92 50 ASP B O 1
ATOM 2252 N N . PRO B 1 55 ? 37.882 -0.824 7.260 1.00 44.69 51 PRO B N 1
ATOM 2253 C CA . PRO B 1 55 ? 36.547 -0.716 6.645 1.00 44.66 51 PRO B CA 1
ATOM 2254 C C . PRO B 1 55 ? 35.468 -1.671 7.196 1.00 45.02 51 PRO B C 1
ATOM 2255 O O . PRO B 1 55 ? 34.291 -1.518 6.869 1.00 44.94 51 PRO B O 1
ATOM 2259 N N . ARG B 1 56 ? 35.867 -2.642 7.994 1.00 45.49 52 ARG B N 1
ATOM 2260 C CA . ARG B 1 56 ? 34.936 -3.404 8.805 1.00 45.82 52 ARG B CA 1
ATOM 2261 C C . ARG B 1 56 ? 34.129 -2.529 9.819 1.00 45.11 52 ARG B C 1
ATOM 2262 O O . ARG B 1 56 ? 33.063 -2.905 10.308 1.00 45.32 52 ARG B O 1
ATOM 2270 N N . TYR B 1 57 ? 34.688 -1.382 10.166 1.00 44.36 53 TYR B N 1
ATOM 2271 C CA . TYR B 1 57 ? 34.029 -0.430 11.032 1.00 43.73 53 TYR B CA 1
ATOM 2272 C C . TYR B 1 57 ? 33.486 0.690 10.188 1.00 43.22 53 TYR B C 1
ATOM 2273 O O . TYR B 1 57 ? 34.236 1.278 9.417 1.00 42.99 53 TYR B O 1
ATOM 2282 N N . GLN B 1 58 ? 32.203 0.980 10.318 1.00 43.13 54 GLN B N 1
ATOM 2283 C CA A GLN B 1 58 ? 31.648 2.063 9.544 0.50 42.73 54 GLN B CA 1
ATOM 2284 C CA B GLN B 1 58 ? 31.548 2.031 9.549 0.50 42.75 54 GLN B CA 1
ATOM 2285 C C . GLN B 1 58 ? 31.229 3.228 10.455 1.00 42.18 54 GLN B C 1
ATOM 2286 O O . GLN B 1 58 ? 30.805 3.039 11.620 1.00 42.23 54 GLN B O 1
ATOM 2297 N N . VAL B 1 59 ? 31.390 4.440 9.909 1.00 41.74 55 VAL B N 1
ATOM 2298 C CA . VAL B 1 59 ? 31.123 5.655 10.643 1.00 41.28 55 VAL B CA 1
ATOM 2299 C C . VAL B 1 59 ? 29.674 5.706 11.079 1.00 41.44 55 VAL B C 1
ATOM 2300 O O . VAL B 1 59 ? 28.785 5.254 10.365 1.00 41.77 55 VAL B O 1
ATOM 2304 N N . HIS B 1 60 ? 29.448 6.205 12.283 1.00 41.28 56 HIS B N 1
ATOM 2305 C CA . HIS B 1 60 ? 28.079 6.383 12.797 1.00 41.51 56 HIS B CA 1
ATOM 2306 C C . HIS B 1 60 ? 27.826 7.734 13.434 1.00 41.22 56 HIS B C 1
ATOM 2307 O O . HIS B 1 60 ? 26.667 8.088 13.637 1.00 41.45 56 HIS B O 1
ATOM 2314 N N . SER B 1 61 ? 28.893 8.478 13.780 1.00 40.80 57 SER B N 1
ATOM 2315 C CA . SER B 1 61 ? 28.762 9.888 14.218 1.00 40.55 57 SER B CA 1
ATOM 2316 C C . SER B 1 61 ? 29.995 10.735 13.994 1.00 40.11 57 SER B C 1
ATOM 2317 O O . SER B 1 61 ? 31.082 10.223 13.820 1.00 39.95 57 SER B O 1
ATOM 2320 N N . LEU B 1 62 ? 29.781 12.040 13.949 1.00 39.99 58 LEU B N 1
ATOM 2321 C CA . LEU B 1 62 ? 30.868 13.017 13.901 1.00 39.64 58 LEU B CA 1
ATOM 2322 C C . LEU B 1 62 ? 30.440 14.265 14.643 1.00 39.65 58 LEU B C 1
ATOM 2323 O O . LEU B 1 62 ? 29.249 14.556 14.697 1.00 39.98 58 LEU B O 1
ATOM 2328 N N . HIS B 1 63 ? 31.398 14.938 15.289 1.00 39.36 59 HIS B N 1
ATOM 2329 C CA . HIS B 1 63 ? 31.202 16.280 15.841 1.00 39.41 59 HIS B CA 1
ATOM 2330 C C . HIS B 1 63 ? 32.343 17.168 15.410 1.00 39.14 59 HIS B C 1
ATOM 2331 O O . HIS B 1 63 ? 33.485 16.763 15.437 1.00 38.83 59 HIS B O 1
ATOM 2338 N N . GLY B 1 64 ? 32.061 18.420 15.072 1.00 39.40 60 GLY B N 1
ATOM 2339 C CA . GLY B 1 64 ? 33.143 19.354 14.763 1.00 39.63 60 GLY B CA 1
ATOM 2340 C C . GLY B 1 64 ? 32.835 20.806 15.032 1.00 40.32 60 GLY B C 1
ATOM 2341 O O . GLY B 1 64 ? 31.684 21.179 15.089 1.00 40.63 60 GLY B O 1
ATOM 2342 N N . TYR B 1 65 ? 33.893 21.605 15.183 1.00 40.65 61 TYR B N 1
ATOM 2343 C CA . TYR B 1 65 ? 33.812 23.075 15.281 1.00 41.46 61 TYR B CA 1
ATOM 2344 C C . TYR B 1 65 ? 34.494 23.743 14.074 1.00 41.57 61 TYR B C 1
ATOM 2345 O O . TYR B 1 65 ? 35.639 23.431 13.747 1.00 41.24 61 TYR B O 1
ATOM 2354 N N . PHE B 1 66 ? 33.757 24.614 13.400 1.00 42.09 62 PHE B N 1
ATOM 2355 C CA . PHE B 1 66 ? 34.312 25.507 12.425 1.00 42.48 62 PHE B CA 1
ATOM 2356 C C . PHE B 1 66 ? 35.024 26.665 13.153 1.00 43.27 62 PHE B C 1
ATOM 2357 O O . PHE B 1 66 ? 34.386 27.548 13.688 1.00 44.11 62 PHE B O 1
ATOM 2365 N N . LEU B 1 67 ? 36.347 26.666 13.155 1.00 43.11 63 LEU B N 1
ATOM 2366 C CA . LEU B 1 67 ? 37.104 27.632 13.927 1.00 43.88 63 LEU B CA 1
ATOM 2367 C C . LEU B 1 67 ? 37.452 28.884 13.112 1.00 44.64 63 LEU B C 1
ATOM 2368 O O . LEU B 1 67 ? 37.440 29.994 13.652 1.00 45.68 63 LEU B O 1
ATOM 2373 N N . ARG B 1 68 ? 37.774 28.707 11.832 1.00 44.24 64 ARG B N 1
ATOM 2374 C CA . ARG B 1 68 ? 38.238 29.798 11.000 1.00 44.93 64 ARG B CA 1
ATOM 2375 C C . ARG B 1 68 ? 37.702 29.653 9.613 1.00 44.76 64 ARG B C 1
ATOM 2376 O O . ARG B 1 68 ? 37.328 28.565 9.186 1.00 43.95 64 ARG B O 1
ATOM 2384 N N . SER B 1 69 ? 37.700 30.758 8.890 1.00 45.63 65 SER B N 1
ATOM 2385 C CA . SER B 1 69 ? 37.254 30.755 7.500 1.00 45.70 65 SER B CA 1
ATOM 2386 C C . SER B 1 69 ? 38.356 30.126 6.652 1.00 44.99 65 SER B C 1
ATOM 2387 O O . SER B 1 69 ? 39.555 30.393 6.851 1.00 44.98 65 SER B O 1
ATOM 2390 N N . GLY B 1 70 ? 37.938 29.239 5.754 1.00 44.44 66 GLY B N 1
ATOM 2391 C CA . GLY B 1 70 ? 38.851 28.618 4.820 1.00 43.93 66 GLY B CA 1
ATOM 2392 C C . GLY B 1 70 ? 39.276 29.614 3.748 1.00 44.71 66 GLY B C 1
ATOM 2393 O O . GLY B 1 70 ? 38.594 30.597 3.505 1.00 45.64 66 GLY B O 1
ATOM 2394 N N . ASP B 1 71 ? 40.435 29.369 3.161 1.00 44.41 67 ASP B N 1
ATOM 2395 C CA . ASP B 1 71 ? 40.862 30.017 1.951 1.00 45.02 67 ASP B CA 1
ATOM 2396 C C . ASP B 1 71 ? 40.563 29.024 0.815 1.00 44.66 67 ASP B C 1
ATOM 2397 O O . ASP B 1 71 ? 41.226 27.994 0.644 1.00 43.93 67 ASP B O 1
ATOM 2402 N N . ALA B 1 72 ? 39.548 29.352 0.035 1.00 45.32 68 ALA B N 1
ATOM 2403 C CA . ALA B 1 72 ? 39.052 28.439 -0.980 1.00 45.17 68 ALA B CA 1
ATOM 2404 C C . ALA B 1 72 ? 40.026 28.294 -2.132 1.00 45.28 68 ALA B C 1
ATOM 2405 O O . ALA B 1 72 ? 39.897 27.373 -2.924 1.00 45.11 68 ALA B O 1
ATOM 2407 N N . GLN B 1 73 ? 40.996 29.199 -2.216 1.00 45.66 69 GLN B N 1
ATOM 2408 C CA . GLN B 1 73 ? 41.980 29.181 -3.285 1.00 45.85 69 GLN B CA 1
ATOM 2409 C C . GLN B 1 73 ? 43.276 28.449 -2.857 1.00 44.99 69 GLN B C 1
ATOM 2410 O O . GLN B 1 73 ? 44.332 28.647 -3.472 1.00 45.17 69 GLN B O 1
ATOM 2412 N N . GLU B 1 74 ? 43.212 27.615 -1.805 1.00 44.15 70 GLU B N 1
ATOM 2413 C CA . GLU B 1 74 ? 44.407 26.889 -1.336 1.00 43.46 70 GLU B CA 1
ATOM 2414 C C . GLU B 1 74 ? 44.049 25.485 -0.906 1.00 42.72 70 GLU B C 1
ATOM 2415 O O . GLU B 1 74 ? 42.943 25.225 -0.536 1.00 42.60 70 GLU B O 1
ATOM 2421 N N . PRO B 1 75 ? 45.008 24.573 -0.942 1.00 42.29 71 PRO B N 1
ATOM 2422 C CA . PRO B 1 75 ? 44.706 23.229 -0.447 1.00 41.69 71 PRO B CA 1
ATOM 2423 C C . PRO B 1 75 ? 44.530 23.194 1.059 1.00 41.26 71 PRO B C 1
ATOM 2424 O O . PRO B 1 75 ? 44.949 24.120 1.745 1.00 41.41 71 PRO B O 1
ATOM 2428 N N . THR B 1 76 ? 43.954 22.109 1.551 1.00 40.82 72 THR B N 1
ATOM 2429 C CA . THR B 1 76 ? 43.811 21.859 2.984 1.00 40.44 72 THR B CA 1
ATOM 2430 C C . THR B 1 76 ? 44.541 20.534 3.375 1.00 40.05 72 THR B C 1
ATOM 2431 O O . THR B 1 76 ? 44.394 19.485 2.726 1.00 39.98 72 THR B O 1
ATOM 2435 N N . VAL B 1 77 ? 45.356 20.608 4.420 1.00 39.94 73 VAL B N 1
ATOM 2436 C CA . VAL B 1 77 ? 46.034 19.448 4.952 1.00 39.72 73 VAL B CA 1
ATOM 2437 C C . VAL B 1 77 ? 45.223 18.898 6.111 1.00 39.45 73 VAL B C 1
ATOM 2438 O O . VAL B 1 77 ? 44.742 19.647 6.918 1.00 39.49 73 VAL B O 1
ATOM 2442 N N . PHE B 1 78 ? 45.084 17.583 6.168 1.00 39.29 74 PHE B N 1
ATOM 2443 C CA . PHE B 1 78 ? 44.323 16.931 7.216 1.00 39.08 74 PHE B CA 1
ATOM 2444 C C . PHE B 1 78 ? 45.217 16.050 8.063 1.00 39.13 74 PHE B C 1
ATOM 2445 O O . PHE B 1 78 ? 45.844 15.118 7.554 1.00 39.27 74 PHE B O 1
ATOM 2453 N N . LEU B 1 79 ? 45.264 16.356 9.358 1.00 39.17 75 LEU B N 1
ATOM 2454 C CA . LEU B 1 79 ? 46.083 15.601 10.287 1.00 39.36 75 LEU B CA 1
ATOM 2455 C C . LEU B 1 79 ? 45.158 14.708 11.135 1.00 39.25 75 LEU B C 1
ATOM 2456 O O . LEU B 1 79 ? 44.299 15.187 11.903 1.00 39.16 75 LEU B O 1
ATOM 2461 N N . VAL B 1 80 ? 45.321 13.411 10.971 1.00 39.35 76 VAL B N 1
ATOM 2462 C CA . VAL B 1 80 ? 44.442 12.473 11.614 1.00 39.30 76 VAL B CA 1
ATOM 2463 C C . VAL B 1 80 ? 45.117 11.933 12.869 1.00 39.69 76 VAL B C 1
ATOM 2464 O O . VAL B 1 80 ? 46.294 11.625 12.856 1.00 40.07 76 VAL B O 1
ATOM 2468 N N . GLU B 1 81 ? 44.352 11.890 13.959 1.00 39.66 77 GLU B N 1
ATOM 2469 C CA . GLU B 1 81 ? 44.728 11.245 15.214 1.00 40.12 77 GLU B CA 1
ATOM 2470 C C . GLU B 1 81 ? 43.918 9.958 15.433 1.00 40.16 77 GLU B C 1
ATOM 2471 O O . GLU B 1 81 ? 42.699 9.953 15.303 1.00 39.79 77 GLU B O 1
ATOM 2477 N N . ARG B 1 82 ? 44.615 8.874 15.780 1.00 40.72 78 ARG B N 1
ATOM 2478 C CA . ARG B 1 82 ? 43.972 7.579 16.035 1.00 40.94 78 ARG B CA 1
ATOM 2479 C C . ARG B 1 82 ? 43.678 7.416 17.510 1.00 41.27 78 ARG B C 1
ATOM 2480 O O . ARG B 1 82 ? 44.369 6.727 18.217 1.00 41.96 78 ARG B O 1
ATOM 2488 N N . THR B 1 83 ? 42.610 8.065 17.923 1.00 40.83 79 THR B N 1
ATOM 2489 C CA . THR B 1 83 ? 42.226 8.238 19.298 1.00 41.10 79 THR B CA 1
ATOM 2490 C C . THR B 1 83 ? 42.066 6.895 20.055 1.00 41.67 79 THR B C 1
ATOM 2491 O O . THR B 1 83 ? 42.666 6.732 21.078 1.00 42.34 79 THR B O 1
ATOM 2495 N N . ARG B 1 84 ? 41.256 5.961 19.554 1.00 41.52 80 ARG B N 1
ATOM 2496 C CA . ARG B 1 84 ? 41.252 4.572 20.036 1.00 42.19 80 ARG B CA 1
ATOM 2497 C C . ARG B 1 84 ? 41.005 3.621 18.872 1.00 42.16 80 ARG B C 1
ATOM 2498 O O . ARG B 1 84 ? 40.448 4.007 17.839 1.00 41.53 80 ARG B O 1
ATOM 2506 N N . ASP B 1 85 ? 41.375 2.361 19.087 1.00 42.97 81 ASP B N 1
ATOM 2507 C CA . ASP B 1 85 ? 40.968 1.278 18.210 1.00 43.19 81 ASP B CA 1
ATOM 2508 C C . ASP B 1 85 ? 40.586 0.134 19.131 1.00 43.95 81 ASP B C 1
ATOM 2509 O O . ASP B 1 85 ? 41.475 -0.490 19.750 1.00 44.89 81 ASP B O 1
ATOM 2514 N N . GLY B 1 86 ? 39.293 -0.122 19.288 1.00 43.65 82 GLY B N 1
ATOM 2515 C CA . GLY B 1 86 ? 38.847 -1.219 20.132 1.00 44.39 82 GLY B CA 1
ATOM 2516 C C . GLY B 1 86 ? 38.305 -2.365 19.300 1.00 44.78 82 GLY B C 1
ATOM 2517 O O . GLY B 1 86 ? 38.447 -2.373 18.072 1.00 44.61 82 GLY B O 1
ATOM 2518 N N . GLY B 1 87 ? 37.658 -3.313 19.984 1.00 45.37 83 GLY B N 1
ATOM 2519 C CA . GLY B 1 87 ? 36.976 -4.432 19.320 1.00 45.84 83 GLY B CA 1
ATOM 2520 C C . GLY B 1 87 ? 35.728 -4.072 18.492 1.00 44.98 83 GLY B C 1
ATOM 2521 O O . GLY B 1 87 ? 35.484 -4.670 17.424 1.00 45.27 83 GLY B O 1
ATOM 2522 N N . SER B 1 88 ? 34.930 -3.112 18.971 1.00 44.08 84 SER B N 1
ATOM 2523 C CA . SER B 1 88 ? 33.681 -2.772 18.304 1.00 43.38 84 SER B CA 1
ATOM 2524 C C . SER B 1 88 ? 33.656 -1.348 17.737 1.00 42.39 84 SER B C 1
ATOM 2525 O O . SER B 1 88 ? 33.102 -1.127 16.663 1.00 42.05 84 SER B O 1
ATOM 2528 N N . PHE B 1 89 ? 34.273 -0.412 18.445 1.00 42.07 85 PHE B N 1
ATOM 2529 C CA . PHE B 1 89 ? 34.314 1.004 18.032 1.00 41.26 85 PHE B CA 1
ATOM 2530 C C . PHE B 1 89 ? 35.724 1.507 17.822 1.00 41.32 85 PHE B C 1
ATOM 2531 O O . PHE B 1 89 ? 36.647 1.077 18.520 1.00 41.91 85 PHE B O 1
ATOM 2539 N N . VAL B 1 90 ? 35.880 2.403 16.850 1.00 40.79 86 VAL B N 1
ATOM 2540 C CA . VAL B 1 90 ? 37.143 3.063 16.546 1.00 40.76 86 VAL B CA 1
ATOM 2541 C C . VAL B 1 90 ? 36.842 4.569 16.542 1.00 40.06 86 VAL B C 1
ATOM 2542 O O . VAL B 1 90 ? 35.754 4.984 16.145 1.00 39.64 86 VAL B O 1
ATOM 2546 N N . THR B 1 91 ? 37.771 5.391 17.015 1.00 40.06 87 THR B N 1
ATOM 2547 C CA . THR B 1 91 ? 37.493 6.821 17.158 1.00 39.58 87 THR B CA 1
ATOM 2548 C C . THR B 1 91 ? 38.639 7.627 16.584 1.00 39.53 87 THR B C 1
ATOM 2549 O O . THR B 1 91 ? 39.803 7.317 16.843 1.00 39.94 87 THR B O 1
ATOM 2553 N N . ARG B 1 92 ? 38.310 8.669 15.824 1.00 39.10 88 ARG B N 1
ATOM 2554 C CA . ARG B 1 92 ? 39.310 9.538 15.208 1.00 39.04 88 ARG B CA 1
ATOM 2555 C C . ARG B 1 92 ? 39.072 11.023 15.445 1.00 38.84 88 ARG B C 1
ATOM 2556 O O . ARG B 1 92 ? 37.940 11.453 15.573 1.00 38.64 88 ARG B O 1
ATOM 2564 N N . ARG B 1 93 ? 40.146 11.807 15.482 1.00 38.98 89 ARG B N 1
ATOM 2565 C CA . ARG B 1 93 ? 40.019 13.248 15.479 1.00 38.92 89 ARG B CA 1
ATOM 2566 C C . ARG B 1 93 ? 40.779 13.779 14.280 1.00 38.83 89 ARG B C 1
ATOM 2567 O O . ARG B 1 93 ? 41.772 13.231 13.887 1.00 38.95 89 ARG B O 1
ATOM 2575 N N . VAL B 1 94 ? 40.258 14.823 13.645 1.00 38.70 90 VAL B N 1
ATOM 2576 C CA . VAL B 1 94 ? 40.917 15.384 12.503 1.00 38.68 90 VAL B CA 1
ATOM 2577 C C . VAL B 1 94 ? 40.989 16.871 12.741 1.00 38.89 90 VAL B C 1
ATOM 2578 O O . VAL B 1 94 ? 40.019 17.439 13.171 1.00 38.94 90 VAL B O 1
ATOM 2582 N N . ASN B 1 95 ? 42.178 17.452 12.504 1.00 39.09 91 ASN B N 1
ATOM 2583 C CA . ASN B 1 95 ? 42.366 18.879 12.370 1.00 39.38 91 ASN B CA 1
ATOM 2584 C C . ASN B 1 95 ? 42.660 19.186 10.931 1.00 39.30 91 ASN B C 1
ATOM 2585 O O . ASN B 1 95 ? 43.625 18.668 10.402 1.00 39.26 91 ASN B O 1
ATOM 2590 N N . ALA B 1 96 ? 41.831 20.026 10.311 1.00 39.40 92 ALA B N 1
ATOM 2591 C CA . ALA B 1 96 ? 42.042 20.536 8.950 1.00 39.50 92 ALA B CA 1
ATOM 2592 C C . ALA B 1 96 ? 42.829 21.831 9.042 1.00 39.95 92 ALA B C 1
ATOM 2593 O O . ALA B 1 96 ? 42.415 22.767 9.736 1.00 40.32 92 ALA B O 1
ATOM 2595 N N . VAL B 1 97 ? 43.946 21.885 8.332 1.00 40.00 93 VAL B N 1
ATOM 2596 C CA . VAL B 1 97 ? 44.881 22.984 8.480 1.00 40.45 93 VAL B CA 1
ATOM 2597 C C . VAL B 1 97 ? 45.133 23.755 7.183 1.00 40.72 93 VAL B C 1
ATOM 2598 O O . VAL B 1 97 ? 45.181 23.177 6.119 1.00 40.52 93 VAL B O 1
ATOM 2602 N N . GLN B 1 98 ? 45.250 25.075 7.290 1.00 41.29 94 GLN B N 1
ATOM 2603 C CA . GLN B 1 98 ? 45.681 25.935 6.175 1.00 41.70 94 GLN B CA 1
ATOM 2604 C C . GLN B 1 98 ? 46.521 27.077 6.771 1.00 42.32 94 GLN B C 1
ATOM 2605 O O . GLN B 1 98 ? 46.089 27.737 7.750 1.00 42.73 94 GLN B O 1
ATOM 2611 N N . HIS B 1 99 ? 47.688 27.310 6.178 1.00 42.47 95 HIS B N 1
ATOM 2612 C CA A HIS B 1 99 ? 48.593 28.344 6.656 0.50 43.11 95 HIS B CA 1
ATOM 2613 C CA B HIS B 1 99 ? 48.692 28.276 6.651 0.50 43.07 95 HIS B CA 1
ATOM 2614 C C . HIS B 1 99 ? 48.904 28.177 8.127 1.00 43.18 95 HIS B C 1
ATOM 2615 O O . HIS B 1 99 ? 48.889 29.145 8.872 1.00 43.87 95 HIS B O 1
ATOM 2628 N N . GLY B 1 100 ? 49.152 26.949 8.547 1.00 42.59 96 GLY B N 1
ATOM 2629 C CA . GLY B 1 100 ? 49.493 26.630 9.928 1.00 42.71 96 GLY B CA 1
ATOM 2630 C C . GLY B 1 100 ? 48.413 26.874 10.963 1.00 42.91 96 GLY B C 1
ATOM 2631 O O . GLY B 1 100 ? 48.700 26.882 12.133 1.00 43.25 96 GLY B O 1
ATOM 2632 N N . GLU B 1 101 ? 47.180 27.046 10.525 1.00 42.78 97 GLU B N 1
ATOM 2633 C CA . GLU B 1 101 ? 46.069 27.293 11.423 1.00 43.02 97 GLU B CA 1
ATOM 2634 C C . GLU B 1 101 ? 45.031 26.247 11.226 1.00 42.30 97 GLU B C 1
ATOM 2635 O O . GLU B 1 101 ? 44.744 25.895 10.098 1.00 41.91 97 GLU B O 1
ATOM 2641 N N . VAL B 1 102 ? 44.429 25.793 12.318 1.00 42.24 98 VAL B N 1
ATOM 2642 C CA . VAL B 1 102 ? 43.311 24.831 12.247 1.00 41.65 98 VAL B CA 1
ATOM 2643 C C . VAL B 1 102 ? 41.982 25.534 11.859 1.00 41.91 98 VAL B C 1
ATOM 2644 O O . VAL B 1 102 ? 41.514 26.394 12.600 1.00 42.55 98 VAL B O 1
ATOM 2648 N N . ILE B 1 103 ? 41.373 25.155 10.736 1.00 41.53 99 ILE B N 1
ATOM 2649 C CA . ILE B 1 103 ? 40.095 25.764 10.328 1.00 41.86 99 ILE B CA 1
ATOM 2650 C C . ILE B 1 103 ? 38.873 24.991 10.766 1.00 41.53 99 ILE B C 1
ATOM 2651 O O . ILE B 1 103 ? 37.790 25.547 10.886 1.00 41.94 99 ILE B O 1
ATOM 2656 N N . PHE B 1 104 ? 39.070 23.707 11.033 1.00 40.85 100 PHE B N 1
ATOM 2657 C CA . PHE B 1 104 ? 37.997 22.797 11.402 1.00 40.49 100 PHE B CA 1
ATOM 2658 C C . PHE B 1 104 ? 38.606 21.630 12.173 1.00 40.03 100 PHE B C 1
ATOM 2659 O O . PHE B 1 104 ? 39.603 21.072 11.764 1.00 39.77 100 PHE B O 1
ATOM 2667 N N . SER B 1 105 ? 38.004 21.300 13.301 1.00 40.05 101 SER B N 1
ATOM 2668 C CA . SER B 1 105 ? 38.492 20.248 14.173 1.00 39.80 101 SER B CA 1
ATOM 2669 C C . SER B 1 105 ? 37.336 19.329 14.522 1.00 39.50 101 SER B C 1
ATOM 2670 O O . SER B 1 105 ? 36.370 19.738 15.124 1.00 39.75 101 SER B O 1
ATOM 2673 N N . MET B 1 106 ? 37.517 18.063 14.220 1.00 39.08 102 MET B N 1
ATOM 2674 C CA . MET B 1 106 ? 36.450 17.119 14.098 1.00 38.79 102 MET B CA 1
ATOM 2675 C C . MET B 1 106 ? 36.763 15.897 14.954 1.00 38.68 102 MET B C 1
ATOM 2676 O O . MET B 1 106 ? 37.922 15.535 15.118 1.00 38.74 102 MET B O 1
ATOM 2681 N N . GLY B 1 107 ? 35.707 15.285 15.488 1.00 38.60 103 GLY B N 1
ATOM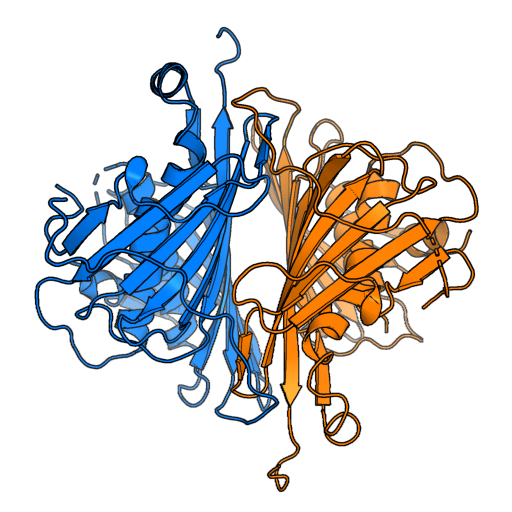 2682 C CA . GLY B 1 107 ? 35.776 13.945 16.027 1.00 38.52 103 GLY B CA 1
ATOM 2683 C C . GLY B 1 107 ? 34.866 13.042 15.247 1.00 38.27 103 GLY B C 1
ATOM 2684 O O . GLY B 1 107 ? 33.871 13.520 14.683 1.00 38.20 103 GLY B O 1
ATOM 2685 N N . ALA B 1 108 ? 35.200 11.742 15.188 1.00 38.25 104 ALA B N 1
ATOM 2686 C CA . ALA B 1 108 ? 34.312 10.780 14.555 1.00 38.16 104 ALA B CA 1
ATOM 2687 C C . ALA B 1 108 ? 34.454 9.397 15.138 1.00 38.33 104 ALA B C 1
ATOM 2688 O O . ALA B 1 108 ? 35.545 8.982 15.469 1.00 38.54 104 ALA B O 1
ATOM 2690 N N . SER B 1 109 ? 33.322 8.680 15.211 1.00 38.33 105 SER B N 1
ATOM 2691 C CA . SER B 1 109 ? 33.259 7.340 15.754 1.00 38.59 105 SER B CA 1
ATOM 2692 C C . SER B 1 109 ? 32.757 6.339 14.717 1.00 38.71 105 SER B C 1
ATOM 2693 O O . SER B 1 109 ? 31.943 6.663 13.879 1.00 38.56 105 SER B O 1
ATOM 2696 N N . PHE B 1 110 ? 33.251 5.106 14.815 1.00 39.11 106 PHE B N 1
ATOM 2697 C CA . PHE B 1 110 ? 32.983 4.069 13.819 1.00 39.44 106 PHE B CA 1
ATOM 2698 C C . PHE B 1 110 ? 32.701 2.738 14.516 1.00 39.93 106 PHE B C 1
ATOM 2699 O O . PHE B 1 110 ? 33.392 2.367 15.463 1.00 40.20 106 PHE B O 1
ATOM 2707 N N . GLN B 1 111 ? 31.728 1.988 14.023 1.00 40.16 107 GLN B N 1
ATOM 2708 C CA . GLN B 1 111 ? 31.364 0.726 14.668 1.00 40.69 107 GLN B CA 1
ATOM 2709 C C . GLN B 1 111 ? 31.266 -0.471 13.697 1.00 41.40 107 GLN B C 1
ATOM 2710 O O . GLN B 1 111 ? 30.843 -0.337 12.565 1.00 41.40 107 GLN B O 1
ATOM 2716 N N . THR B 1 112 ? 31.689 -1.642 14.169 1.00 42.13 108 THR B N 1
ATOM 2717 C CA . THR B 1 112 ? 31.408 -2.917 13.467 1.00 43.01 108 THR B CA 1
ATOM 2718 C C . THR B 1 112 ? 29.902 -3.058 13.312 1.00 42.90 108 THR B C 1
ATOM 2719 O O . THR B 1 112 ? 29.112 -2.440 14.054 1.00 42.29 108 THR B O 1
ATOM 2723 N N . ALA B 1 113 ? 29.510 -3.854 12.329 1.00 43.59 109 ALA B N 1
ATOM 2724 C CA . ALA B 1 113 ? 28.115 -4.279 12.156 1.00 43.79 109 ALA B CA 1
ATOM 2725 C C . ALA B 1 113 ? 27.597 -5.103 13.347 1.00 44.10 109 ALA B C 1
ATOM 2726 O O . ALA B 1 113 ? 28.024 -6.221 13.545 1.00 45.01 109 ALA B O 1
ATOM 2728 N N . GLN B 1 114 ? 26.680 -4.556 14.135 1.00 43.47 110 GLN B N 1
ATOM 2729 C CA . GLN B 1 114 ? 26.173 -5.294 15.292 1.00 43.78 110 GLN B CA 1
ATOM 2730 C C . GLN B 1 114 ? 24.667 -5.162 15.402 1.00 43.54 110 GLN B C 1
ATOM 2731 O O . GLN B 1 114 ? 24.062 -4.519 14.577 1.00 43.19 110 GLN B O 1
ATOM 2737 N N . ASN B 1 115 ? 24.071 -5.796 16.402 1.00 43.82 111 ASN B N 1
ATOM 2738 C CA . ASN B 1 115 ? 22.609 -5.882 16.521 1.00 43.77 111 ASN B CA 1
ATOM 2739 C C . ASN B 1 115 ? 22.043 -5.347 17.841 1.00 43.24 111 ASN B C 1
ATOM 2740 O O . ASN B 1 115 ? 22.739 -5.354 18.860 1.00 43.24 111 ASN B O 1
ATOM 2745 N N . GLY B 1 116 ? 20.787 -4.903 17.821 1.00 42.92 112 GLY B N 1
ATOM 2746 C CA . GLY B 1 116 ? 20.181 -4.255 18.989 1.00 42.44 112 GLY B CA 1
ATOM 2747 C C . GLY B 1 116 ? 18.684 -4.007 18.890 1.00 42.32 112 GLY B C 1
ATOM 2748 O O . GLY B 1 116 ? 18.006 -4.611 18.064 1.00 42.76 112 GLY B O 1
ATOM 2749 N N . ILE B 1 117 ? 18.160 -3.127 19.734 1.00 41.84 113 ILE B N 1
ATOM 2750 C CA . ILE B 1 117 ? 16.751 -2.697 19.660 1.00 41.73 113 ILE B CA 1
ATOM 2751 C C . ILE B 1 117 ? 16.520 -1.874 18.378 1.00 41.48 113 ILE B C 1
ATOM 2752 O O . ILE B 1 117 ? 17.488 -1.326 17.791 1.00 41.20 113 ILE B O 1
ATOM 2757 N N . SER B 1 118 ? 15.256 -1.848 17.934 1.00 41.67 114 SER B N 1
ATOM 2758 C CA . SER B 1 118 ? 14.880 -1.204 16.679 1.00 41.67 114 SER B CA 1
ATOM 2759 C C . SER B 1 118 ? 13.701 -0.328 16.841 1.00 41.56 114 SER B C 1
ATOM 2760 O O . SER B 1 118 ? 12.699 -0.789 17.308 1.00 41.85 114 SER B O 1
ATOM 2763 N N . HIS B 1 119 ? 13.800 0.909 16.416 1.00 41.26 115 HIS B N 1
ATOM 2764 C CA . HIS B 1 119 ? 12.629 1.715 16.213 1.00 41.39 115 HIS B CA 1
ATOM 2765 C C . HIS B 1 119 ? 12.941 2.915 15.341 1.00 41.27 115 HIS B C 1
ATOM 2766 O O . HIS B 1 119 ? 14.091 3.182 15.032 1.00 40.97 115 HIS B O 1
ATOM 2773 N N . GLN B 1 120 ? 11.902 3.642 14.932 1.00 41.58 116 GLN B N 1
ATOM 2774 C CA . GLN B 1 120 ? 12.065 4.813 14.080 1.00 41.64 116 GLN B CA 1
ATOM 2775 C C . GLN B 1 120 ? 10.866 5.750 14.108 1.00 42.03 116 GLN B C 1
ATOM 2776 O O . GLN B 1 120 ? 9.751 5.305 13.921 1.00 42.53 116 GLN B O 1
ATOM 2782 N N . ASP B 1 121 ? 11.096 7.040 14.348 1.00 41.92 117 ASP B N 1
ATOM 2783 C CA . ASP B 1 121 ? 10.082 8.062 14.038 1.00 42.51 117 ASP B CA 1
ATOM 2784 C C . ASP B 1 121 ? 9.588 7.926 12.577 1.00 43.15 117 ASP B C 1
ATOM 2785 O O . ASP B 1 121 ? 10.348 7.581 11.677 1.00 43.09 117 ASP B O 1
ATOM 2790 N N . ALA B 1 122 ? 8.299 8.179 12.377 1.00 46.12 118 ALA B N 1
ATOM 2791 C CA . ALA B 1 122 ? 7.699 8.123 11.082 1.00 46.66 118 ALA B CA 1
ATOM 2792 C C . ALA B 1 122 ? 8.121 9.355 10.337 1.00 45.25 118 ALA B C 1
ATOM 2793 O O . ALA B 1 122 ? 8.356 10.406 10.928 1.00 44.44 118 ALA B O 1
ATOM 2795 N N . MET B 1 123 ? 8.207 9.210 9.030 1.00 45.18 119 MET B N 1
ATOM 2796 C CA . MET B 1 123 ? 8.485 10.319 8.146 1.00 44.29 119 MET B CA 1
ATOM 2797 C C . MET B 1 123 ? 7.441 11.411 8.348 1.00 44.97 119 MET B C 1
ATOM 2798 O O . MET B 1 123 ? 6.266 11.119 8.481 1.00 46.48 119 MET B O 1
ATOM 2803 N N . PRO B 1 124 ? 7.864 12.672 8.335 1.00 44.10 120 PRO B N 1
ATOM 2804 C CA . PRO B 1 124 ? 6.904 13.765 8.400 1.00 44.96 120 PRO B CA 1
ATOM 2805 C C . PRO B 1 124 ? 6.120 13.980 7.123 1.00 45.97 120 PRO B C 1
ATOM 2806 O O . PRO B 1 124 ? 6.460 13.453 6.055 1.00 45.79 120 PRO B O 1
ATOM 2810 N N . ALA B 1 125 ? 5.069 14.770 7.260 1.00 47.20 121 ALA B N 1
ATOM 2811 C CA . ALA B 1 125 ? 4.261 15.157 6.139 1.00 48.39 121 ALA B CA 1
ATOM 2812 C C . ALA B 1 125 ? 5.083 16.055 5.253 1.00 47.56 121 ALA B C 1
ATOM 2813 O O . ALA B 1 125 ? 5.659 17.024 5.720 1.00 46.91 121 ALA B O 1
ATOM 2815 N N . ALA B 1 126 ? 5.114 15.741 3.975 1.00 47.81 122 ALA B N 1
ATOM 2816 C CA . ALA B 1 126 ? 5.808 16.548 3.014 1.00 47.41 122 ALA B CA 1
ATOM 2817 C C . ALA B 1 126 ? 5.196 16.322 1.633 1.00 48.58 122 ALA B C 1
ATOM 2818 O O . ALA B 1 126 ? 4.774 15.204 1.312 1.00 49.06 122 ALA B O 1
ATOM 2820 N N . PRO B 1 127 ? 5.129 17.386 0.813 1.00 49.28 123 PRO B N 1
ATOM 2821 C CA . PRO B 1 127 ? 4.750 17.157 -0.587 1.00 50.32 123 PRO B CA 1
ATOM 2822 C C . PRO B 1 127 ? 5.873 16.396 -1.263 1.00 49.17 123 PRO B C 1
ATOM 2823 O O . PRO B 1 127 ? 6.999 16.491 -0.801 1.00 47.78 123 PRO B O 1
ATOM 2827 N N . PRO B 1 128 ? 5.584 15.640 -2.333 1.00 49.90 124 PRO B N 1
ATOM 2828 C CA . PRO B 1 128 ? 6.695 15.059 -3.105 1.00 49.07 124 PRO B CA 1
ATOM 2829 C C . PRO B 1 128 ? 7.500 16.164 -3.829 1.00 49.02 124 PRO B C 1
ATOM 2830 O O . PRO B 1 128 ? 7.031 17.302 -3.947 1.00 49.94 124 PRO B O 1
ATOM 2834 N N . PRO B 1 129 ? 8.686 15.837 -4.315 1.00 48.22 125 PRO B N 1
ATOM 2835 C CA . PRO B 1 129 ? 9.404 16.744 -5.188 1.00 48.62 125 PRO B CA 1
ATOM 2836 C C . PRO B 1 129 ? 8.819 16.691 -6.599 1.00 50.15 125 PRO B C 1
ATOM 2837 O O . PRO B 1 129 ? 8.644 17.725 -7.234 1.00 51.31 125 PRO B O 1
ATOM 2841 N N . LEU B 1 132 ? 7.595 20.929 -7.801 1.00 54.87 128 LEU B N 1
ATOM 2842 C CA . LEU B 1 132 ? 8.357 21.676 -6.788 1.00 54.75 128 LEU B CA 1
ATOM 2843 C C . LEU B 1 132 ? 9.536 22.548 -7.310 1.00 57.96 128 LEU B C 1
ATOM 2844 O O . LEU B 1 132 ? 10.446 22.045 -7.981 1.00 56.91 128 LEU B O 1
ATOM 2849 N N . PRO B 1 133 ? 9.528 23.859 -6.944 1.00 63.05 129 PRO B N 1
ATOM 2850 C CA . PRO B 1 133 ? 10.402 24.985 -7.384 1.00 66.45 129 PRO B CA 1
ATOM 2851 C C . PRO B 1 133 ? 11.938 24.793 -7.613 1.00 67.52 129 PRO B C 1
ATOM 2852 O O . PRO B 1 133 ? 12.402 24.992 -8.757 1.00 70.88 129 PRO B O 1
ATOM 2856 N N . GLY B 1 134 ? 12.725 24.454 -6.591 1.00 65.63 130 GLY B N 1
ATOM 2857 C CA . GLY B 1 134 ? 14.195 24.468 -6.779 1.00 65.14 130 GLY B CA 1
ATOM 2858 C C . GLY B 1 134 ? 14.794 25.598 -5.958 1.00 66.08 130 GLY B C 1
ATOM 2859 O O . GLY B 1 134 ? 14.270 26.715 -5.958 1.00 67.94 130 GLY B O 1
ATOM 2860 N N . LEU B 1 135 ? 15.888 25.308 -5.258 1.00 64.38 131 LEU B N 1
ATOM 2861 C CA . LEU B 1 135 ? 16.379 26.189 -4.186 1.00 63.97 131 LEU B CA 1
ATOM 2862 C C . LEU B 1 135 ? 16.350 27.678 -4.553 1.00 66.85 131 LEU B C 1
ATOM 2863 O O . LEU B 1 135 ? 17.344 28.255 -4.987 1.00 68.82 131 LEU B O 1
ATOM 2865 N N . PHE B 1 149 ? 26.804 24.264 -7.198 1.00 76.67 145 PHE B N 1
ATOM 2866 C CA . PHE B 1 149 ? 26.005 23.065 -6.936 1.00 73.76 145 PHE B CA 1
ATOM 2867 C C . PHE B 1 149 ? 25.102 22.710 -8.126 1.00 71.11 145 PHE B C 1
ATOM 2868 O O . PHE B 1 149 ? 23.932 22.380 -7.959 1.00 68.55 145 PHE B O 1
ATOM 2876 N N . GLU B 1 150 ? 25.661 22.790 -9.330 1.00 71.29 146 GLU B N 1
ATOM 2877 C CA . GLU B 1 150 ? 24.962 22.378 -10.561 1.00 69.69 146 GLU B CA 1
ATOM 2878 C C . GLU B 1 150 ? 24.633 20.876 -10.552 1.00 63.59 146 GLU B C 1
ATOM 2879 O O . GLU B 1 150 ? 23.613 20.458 -11.106 1.00 61.81 146 GLU B O 1
ATOM 2885 N N . GLU B 1 151 ? 25.518 20.090 -9.924 1.00 59.13 147 GLU B N 1
ATOM 2886 C CA . GLU B 1 151 ? 25.464 18.616 -9.932 1.00 55.33 147 GLU B CA 1
ATOM 2887 C C . GLU B 1 151 ? 24.357 18.031 -9.019 1.00 52.36 147 GLU B C 1
ATOM 2888 O O . GLU B 1 151 ? 24.060 16.822 -9.059 1.00 51.29 147 GLU B O 1
ATOM 2894 N N . TRP B 1 152 ? 23.762 18.888 -8.197 1.00 51.82 148 TRP B N 1
ATOM 2895 C CA . TRP B 1 152 ? 22.718 18.476 -7.291 1.00 49.94 148 TRP B CA 1
ATOM 2896 C C . TRP B 1 152 ? 21.404 18.992 -7.777 1.00 50.33 148 TRP B C 1
ATOM 2897 O O . TRP B 1 152 ? 21.342 20.034 -8.413 1.00 51.95 148 TRP B O 1
ATOM 2908 N N . ASP B 1 153 ? 20.342 18.244 -7.503 1.00 49.08 149 ASP B N 1
ATOM 2909 C CA . ASP B 1 153 ? 19.000 18.742 -7.715 1.00 49.40 149 ASP B CA 1
ATOM 2910 C C . ASP B 1 153 ? 18.413 19.061 -6.348 1.00 48.22 149 ASP B C 1
ATOM 2911 O O . ASP B 1 153 ? 18.096 18.125 -5.567 1.00 46.77 149 ASP B O 1
ATOM 2916 N N . VAL B 1 154 ? 18.272 20.361 -6.047 1.00 49.06 150 VAL B N 1
ATOM 2917 C CA . VAL B 1 154 ? 17.823 20.799 -4.720 1.00 48.20 150 VAL B CA 1
ATOM 2918 C C . VAL B 1 154 ? 16.555 21.601 -4.856 1.00 49.10 150 VAL B C 1
ATOM 2919 O O . VAL B 1 154 ? 16.478 22.477 -5.702 1.00 50.82 150 VAL B O 1
ATOM 2923 N N . ARG B 1 155 ? 15.582 21.315 -3.989 1.00 48.13 151 ARG B N 1
ATOM 2924 C CA . ARG B 1 155 ? 14.270 21.920 -4.063 1.00 49.04 151 ARG B CA 1
ATOM 2925 C C . ARG B 1 155 ? 13.706 22.238 -2.685 1.00 48.38 151 ARG B C 1
ATOM 2926 O O . ARG B 1 155 ? 13.684 21.356 -1.836 1.00 46.91 151 ARG B O 1
ATOM 2934 N N . ILE B 1 156 ? 13.238 23.474 -2.465 1.00 49.67 152 ILE B N 1
ATOM 2935 C CA . ILE B 1 156 ? 12.732 23.942 -1.136 1.00 49.37 152 ILE B CA 1
ATOM 2936 C C . ILE B 1 156 ? 11.245 23.772 -1.106 1.00 49.82 152 ILE B C 1
ATOM 2937 O O . ILE B 1 156 ? 10.625 23.961 -2.127 1.00 51.10 152 ILE B O 1
ATOM 2942 N N . VAL B 1 157 ? 10.658 23.457 0.047 1.00 49.02 153 VAL B N 1
ATOM 2943 C CA . VAL B 1 157 ? 9.189 23.450 0.141 1.00 49.90 153 VAL B CA 1
ATOM 2944 C C . VAL B 1 157 ? 8.660 24.878 0.297 1.00 51.73 153 VAL B C 1
ATOM 2945 O O . VAL B 1 157 ? 9.167 25.655 1.095 1.00 51.79 153 VAL B O 1
ATOM 2949 N N . PRO B 1 158 ? 7.665 25.248 -0.524 1.00 55.16 154 PRO B N 1
ATOM 2950 C CA . PRO B 1 158 ? 7.123 26.600 -0.402 1.00 58.75 154 PRO B CA 1
ATOM 2951 C C . PRO B 1 158 ? 6.317 26.701 0.853 1.00 60.60 154 PRO B C 1
ATOM 2952 O O . PRO B 1 158 ? 5.721 25.705 1.288 1.00 59.71 154 PRO B O 1
ATOM 2956 N N . ARG B 1 159 ? 6.273 27.902 1.415 1.00 64.60 155 ARG B N 1
ATOM 2957 C CA . ARG B 1 159 ? 5.740 28.084 2.758 1.00 66.31 155 ARG B CA 1
ATOM 2958 C C . ARG B 1 159 ? 4.303 27.563 2.906 1.00 65.81 155 ARG B C 1
ATOM 2959 O O . ARG B 1 159 ? 3.992 26.908 3.887 1.00 63.70 155 ARG B O 1
ATOM 2967 N N . ASP B 1 160 ? 3.455 27.793 1.911 1.00 67.16 156 ASP B N 1
ATOM 2968 C CA . ASP B 1 160 ? 2.041 27.351 1.991 1.00 68.07 156 ASP B CA 1
ATOM 2969 C C . ASP B 1 160 ? 1.806 25.827 1.852 1.00 65.22 156 ASP B C 1
ATOM 2970 O O . ASP B 1 160 ? 0.692 25.348 2.090 1.00 65.12 156 ASP B O 1
ATOM 2975 N N . LEU B 1 161 ? 2.845 25.076 1.483 1.00 62.15 157 LEU B N 1
ATOM 2976 C CA . LEU B 1 161 ? 2.754 23.604 1.368 1.00 59.98 157 LEU B CA 1
ATOM 2977 C C . LEU B 1 161 ? 3.345 22.873 2.617 1.00 56.87 157 LEU B C 1
ATOM 2978 O O . LEU B 1 161 ? 3.318 21.624 2.734 1.00 55.50 157 LEU B O 1
ATOM 2983 N N . LEU B 1 162 ? 3.852 23.662 3.560 1.00 54.91 158 LEU B N 1
ATOM 2984 C CA . LEU B 1 162 ? 4.465 23.125 4.779 1.00 51.79 158 LEU B CA 1
ATOM 2985 C C . LEU B 1 162 ? 3.443 22.748 5.855 1.00 52.78 158 LEU B C 1
ATOM 2986 O O . LEU B 1 162 ? 2.640 23.572 6.274 1.00 54.79 158 LEU B O 1
ATOM 2991 N N . ALA B 1 163 ? 3.507 21.509 6.327 1.00 52.45 159 ALA B N 1
ATOM 2992 C CA . ALA B 1 163 ? 2.618 21.044 7.371 1.00 54.03 159 ALA B CA 1
ATOM 2993 C C . ALA B 1 163 ? 3.144 21.446 8.758 1.00 54.54 159 ALA B C 1
ATOM 2994 O O . ALA B 1 163 ? 4.115 20.858 9.249 1.00 53.00 159 ALA B O 1
ATOM 2996 N N . PRO B 1 164 ? 2.482 22.419 9.423 1.00 57.94 160 PRO B N 1
ATOM 2997 C CA . PRO B 1 164 ? 3.011 22.813 10.744 1.00 57.88 160 PRO B CA 1
ATOM 2998 C C . PRO B 1 164 ? 2.915 21.672 11.776 1.00 57.52 160 PRO B C 1
ATOM 2999 O O . PRO B 1 164 ? 2.036 20.806 11.678 1.00 58.14 160 PRO B O 1
ATOM 3003 N N . LEU B 1 165 ? 3.858 21.657 12.715 1.00 56.34 161 LEU B N 1
ATOM 3004 C CA . LEU B 1 165 ? 3.840 20.726 13.825 1.00 56.26 161 LEU B CA 1
ATOM 3005 C C . LEU B 1 165 ? 3.723 21.642 15.045 1.00 57.97 161 LEU B C 1
ATOM 3006 O O . LEU B 1 165 ? 4.105 22.816 14.950 1.00 57.17 161 LEU B O 1
ATOM 3011 N N . PRO B 1 166 ? 3.134 21.132 16.163 1.00 66.90 162 PRO B N 1
ATOM 3012 C CA . PRO B 1 166 ? 2.782 21.892 17.387 1.00 67.93 162 PRO B CA 1
ATOM 3013 C C . PRO B 1 166 ? 3.880 22.775 18.005 1.00 66.30 162 PRO B C 1
ATOM 3014 O O . PRO B 1 166 ? 4.951 22.263 18.347 1.00 66.72 162 PRO B O 1
ATOM 3018 N N . GLY B 1 167 ? 3.581 24.078 18.153 1.00 64.59 163 GLY B N 1
ATOM 3019 C CA . GLY B 1 167 ? 4.438 25.052 18.863 1.00 63.27 163 GLY B CA 1
ATOM 3020 C C . GLY B 1 167 ? 5.814 25.389 18.262 1.00 60.60 163 GLY B C 1
ATOM 3021 O O . GLY B 1 167 ? 6.627 26.069 18.908 1.00 60.19 163 GLY B O 1
ATOM 3022 N N . LYS B 1 168 ? 6.067 24.936 17.036 1.00 57.35 164 LYS B N 1
ATOM 3023 C CA . LYS B 1 168 ? 7.374 25.033 16.426 1.00 55.21 164 LYS B CA 1
ATOM 3024 C C . LYS B 1 168 ? 7.522 26.324 15.641 1.00 53.00 164 LYS B C 1
ATOM 3025 O O . LYS B 1 168 ? 6.800 26.567 14.687 1.00 52.52 164 LYS B O 1
ATOM 3031 N N . ALA B 1 169 ? 8.494 27.131 16.043 1.00 53.45 165 ALA B N 1
ATOM 3032 C CA . ALA B 1 169 ? 8.670 28.482 15.515 1.00 53.66 165 ALA B CA 1
ATOM 3033 C C . ALA B 1 169 ? 9.154 28.572 14.049 1.00 52.55 165 ALA B C 1
ATOM 3034 O O . ALA B 1 169 ? 8.873 29.549 13.373 1.00 53.02 165 ALA B O 1
ATOM 3036 N N . SER B 1 170 ? 9.893 27.592 13.553 1.00 51.43 166 SER B N 1
ATOM 3037 C CA . SER B 1 170 ? 10.637 27.832 12.322 1.00 50.79 166 SER B CA 1
ATOM 3038 C C . SER B 1 170 ? 10.998 26.542 11.604 1.00 49.43 166 SER B C 1
ATOM 3039 O O . SER B 1 170 ? 11.920 25.858 12.008 1.00 49.19 166 SER B O 1
ATOM 3042 N N . GLN B 1 171 ? 10.253 26.201 10.552 1.00 48.90 167 GLN B N 1
ATOM 3043 C CA . GLN B 1 171 ? 10.395 24.902 9.857 1.00 47.91 167 GLN B CA 1
ATOM 3044 C C . GLN B 1 171 ? 10.766 25.070 8.378 1.00 47.53 167 GLN B C 1
ATOM 3045 O O . GLN B 1 171 ? 10.392 26.042 7.751 1.00 48.31 167 GLN B O 1
ATOM 3051 N N . GLN B 1 172 ? 11.511 24.109 7.837 1.00 46.67 168 GLN B N 1
ATOM 3052 C CA . GLN B 1 172 ? 11.956 24.138 6.450 1.00 46.45 168 GLN B CA 1
ATOM 3053 C C . GLN B 1 172 ? 12.113 22.728 5.991 1.00 45.70 168 GLN B C 1
ATOM 3054 O O . GLN B 1 172 ? 12.679 21.900 6.689 1.00 45.23 168 GLN B O 1
ATOM 3060 N N . GLN B 1 173 ? 11.589 22.446 4.815 1.00 46.00 169 GLN B N 1
ATOM 3061 C CA . GLN B 1 173 ? 11.783 21.173 4.195 1.00 45.61 169 GLN B CA 1
ATOM 3062 C C . GLN B 1 173 ? 12.492 21.340 2.825 1.00 45.62 169 GLN B C 1
ATOM 3063 O O . GLN B 1 173 ? 12.145 22.208 2.001 1.00 46.65 169 GLN B O 1
ATOM 3069 N N . VAL B 1 174 ? 13.496 20.492 2.604 1.00 44.80 170 VAL B N 1
ATOM 3070 C CA . VAL B 1 174 ? 14.352 20.558 1.413 1.00 44.80 170 VAL B CA 1
ATOM 3071 C C . VAL B 1 174 ? 14.509 19.182 0.823 1.00 44.56 170 VAL B C 1
ATOM 3072 O O . VAL B 1 174 ? 14.777 18.232 1.530 1.00 44.00 170 VAL B O 1
ATOM 3076 N N . TRP B 1 175 ? 14.248 19.074 -0.471 1.00 45.43 171 TRP B N 1
ATOM 3077 C CA . TRP B 1 175 ? 14.426 17.828 -1.175 1.00 45.53 171 TRP B CA 1
ATOM 3078 C C . TRP B 1 175 ? 15.662 17.934 -2.005 1.00 45.22 171 TRP B C 1
ATOM 3079 O O . TRP B 1 175 ? 15.785 18.861 -2.831 1.00 46.11 171 TRP B O 1
ATOM 3090 N N . PHE B 1 176 ? 16.602 17.016 -1.821 1.00 44.32 172 PHE B N 1
ATOM 3091 C CA . PHE B 1 176 ? 17.758 17.045 -2.675 1.00 44.20 172 PHE B CA 1
ATOM 3092 C C . PHE B 1 176 ? 18.150 15.695 -3.206 1.00 44.17 172 PHE B C 1
ATOM 3093 O O . PHE B 1 176 ? 17.702 14.663 -2.746 1.00 44.23 172 PHE B O 1
ATOM 3101 N N . ARG B 1 177 ? 19.030 15.719 -4.178 1.00 44.37 173 ARG B N 1
ATOM 3102 C CA . ARG B 1 177 ? 19.557 14.480 -4.733 1.00 44.42 173 ARG B CA 1
ATOM 3103 C C . ARG B 1 177 ? 20.555 14.761 -5.858 1.00 44.82 173 ARG B C 1
ATOM 3104 O O . ARG B 1 177 ? 20.427 15.775 -6.595 1.00 45.81 173 ARG B O 1
ATOM 3112 N N . HIS B 1 178 ? 21.524 13.860 -5.986 1.00 44.39 174 HIS B N 1
ATOM 3113 C CA . HIS B 1 178 ? 22.507 13.947 -7.047 1.00 44.88 174 HIS B CA 1
ATOM 3114 C C . HIS B 1 178 ? 21.950 13.604 -8.427 1.00 46.46 174 HIS B C 1
ATOM 3115 O O . HIS B 1 178 ? 21.367 12.544 -8.617 1.00 46.96 174 HIS B O 1
ATOM 3122 N N . ARG B 1 179 ? 22.112 14.486 -9.414 1.00 47.77 175 ARG B N 1
ATOM 3123 C CA . ARG B 1 179 ? 21.464 14.252 -10.718 1.00 49.90 175 ARG B CA 1
ATOM 3124 C C . ARG B 1 179 ? 22.016 12.992 -11.285 1.00 50.01 175 ARG B C 1
ATOM 3125 O O . ARG B 1 179 ? 21.281 12.077 -11.601 1.00 50.94 175 ARG B O 1
ATOM 3133 N N . ASP B 1 180 ? 23.327 12.936 -11.387 1.00 49.31 176 ASP B N 1
ATOM 3134 C CA . ASP B 1 180 ? 23.933 11.789 -11.975 1.00 49.57 176 ASP B CA 1
ATOM 3135 C C . ASP B 1 180 ? 24.059 10.704 -10.921 1.00 48.10 176 ASP B C 1
ATOM 3136 O O . ASP B 1 180 ? 24.311 10.993 -9.728 1.00 46.63 176 ASP B O 1
ATOM 3141 N N . PRO B 1 181 ? 23.869 9.443 -11.346 1.00 48.96 177 PRO B N 1
ATOM 3142 C CA . PRO B 1 181 ? 24.070 8.348 -10.408 1.00 48.22 177 PRO B CA 1
ATOM 3143 C C . PRO B 1 181 ? 25.527 8.334 -9.862 1.00 46.96 177 PRO B C 1
ATOM 3144 O O . PRO B 1 181 ? 26.442 8.927 -10.486 1.00 46.92 177 PRO B O 1
ATOM 3148 N N . LEU B 1 182 ? 25.697 7.697 -8.700 1.00 46.39 178 LEU B N 1
ATOM 3149 C CA . LEU B 1 182 ? 26.966 7.635 -8.018 1.00 45.70 178 LEU B CA 1
ATOM 3150 C C . LEU B 1 182 ? 27.327 6.183 -7.704 1.00 46.56 178 LEU B C 1
ATOM 3151 O O . LEU B 1 182 ? 26.450 5.382 -7.416 1.00 47.45 178 LEU B O 1
ATOM 3156 N N . PRO B 1 183 ? 28.637 5.853 -7.692 1.00 46.65 179 PRO B N 1
ATOM 3157 C CA . PRO B 1 183 ? 29.080 4.500 -7.304 1.00 47.85 179 PRO B CA 1
ATOM 3158 C C . PRO B 1 183 ? 28.538 4.104 -5.933 1.00 48.38 179 PRO B C 1
ATOM 3159 O O . PRO B 1 183 ? 28.249 4.983 -5.113 1.00 47.49 179 PRO B O 1
ATOM 3163 N N . ASP B 1 184 ? 28.427 2.803 -5.677 1.00 50.16 180 ASP B N 1
ATOM 3164 C CA . ASP B 1 184 ? 27.781 2.299 -4.466 1.00 51.76 180 ASP B CA 1
ATOM 3165 C C . ASP B 1 184 ? 28.596 2.430 -3.174 1.00 52.30 180 ASP B C 1
ATOM 3166 O O . ASP B 1 184 ? 28.071 2.160 -2.095 1.00 54.36 180 ASP B O 1
ATOM 3171 N N . ASP B 1 185 ? 29.849 2.853 -3.251 1.00 51.21 181 ASP B N 1
ATOM 3172 C CA . ASP B 1 185 ? 30.647 3.061 -2.043 1.00 52.06 181 ASP B CA 1
ATOM 3173 C C . ASP B 1 185 ? 29.907 3.846 -0.896 1.00 51.65 181 ASP B C 1
ATOM 3174 O O . ASP B 1 185 ? 29.648 5.047 -1.013 1.00 49.80 181 ASP B O 1
ATOM 3179 N N . PRO B 1 186 ? 29.572 3.164 0.213 1.00 53.75 182 PRO B N 1
ATOM 3180 C CA . PRO B 1 186 ? 28.941 3.860 1.362 1.00 53.74 182 PRO B CA 1
ATOM 3181 C C . PRO B 1 186 ? 29.691 5.076 1.917 1.00 52.91 182 PRO B C 1
ATOM 3182 O O . PRO B 1 186 ? 29.036 6.018 2.404 1.00 51.88 182 PRO B O 1
ATOM 3186 N N . VAL B 1 187 ? 31.025 5.052 1.853 1.00 53.67 183 VAL B N 1
ATOM 3187 C CA . VAL B 1 187 ? 31.847 6.177 2.312 1.00 53.48 183 VAL B CA 1
ATOM 3188 C C . VAL B 1 187 ? 31.443 7.407 1.555 1.00 50.83 183 VAL B C 1
ATOM 3189 O O . VAL B 1 187 ? 30.936 8.382 2.133 1.00 50.21 183 VAL B O 1
ATOM 3193 N N . LEU B 1 188 ? 31.625 7.325 0.243 1.00 48.41 184 LEU B N 1
ATOM 3194 C CA . LEU B 1 188 ? 31.272 8.391 -0.653 1.00 49.21 184 LEU B CA 1
ATOM 3195 C C . LEU B 1 188 ? 29.894 8.925 -0.310 1.00 49.12 184 LEU B C 1
ATOM 3196 O O . LEU B 1 188 ? 29.757 10.129 -0.108 1.00 49.00 184 LEU B O 1
ATOM 3201 N N . HIS B 1 189 ? 28.898 8.037 -0.202 1.00 49.23 185 HIS B N 1
ATOM 3202 C CA . HIS B 1 189 ? 27.525 8.447 0.080 1.00 49.29 185 HIS B CA 1
ATOM 3203 C C . HIS B 1 189 ? 27.386 9.123 1.401 1.00 48.23 185 HIS B C 1
ATOM 3204 O O . HIS B 1 189 ? 26.625 10.094 1.524 1.00 48.26 185 HIS B O 1
ATOM 3211 N N . ILE B 1 190 ? 28.104 8.630 2.409 1.00 47.35 186 ILE B N 1
ATOM 3212 C CA . ILE B 1 190 ? 28.062 9.257 3.721 1.00 46.42 186 ILE B CA 1
ATOM 3213 C C . ILE B 1 190 ? 28.808 10.570 3.661 1.00 46.30 186 ILE B C 1
ATOM 3214 O O . ILE B 1 190 ? 28.278 11.577 4.133 1.00 46.06 186 ILE B O 1
ATOM 3219 N N . CYS B 1 191 ? 30.012 10.547 3.066 1.00 46.56 187 CYS B N 1
ATOM 3220 C CA . CYS B 1 191 ? 30.869 11.763 2.966 1.00 46.63 187 CYS B CA 1
ATOM 3221 C C . CYS B 1 191 ? 30.195 12.796 2.118 1.00 47.36 187 CYS B C 1
ATOM 3222 O O . CYS B 1 191 ? 30.339 13.962 2.375 1.00 47.29 187 CYS B O 1
ATOM 3225 N N . ALA B 1 192 ? 29.406 12.353 1.147 1.00 48.13 188 ALA B N 1
ATOM 3226 C CA . ALA B 1 192 ? 28.590 13.262 0.342 1.00 48.95 188 ALA B CA 1
ATOM 3227 C C . ALA B 1 192 ? 27.404 13.815 1.104 1.00 48.49 188 ALA B C 1
ATOM 3228 O O . ALA B 1 192 ? 27.024 14.937 0.884 1.00 48.80 188 ALA B O 1
ATOM 3230 N N . LEU B 1 193 ? 26.786 13.000 1.955 1.00 47.86 189 LEU B N 1
ATOM 3231 C CA . LEU B 1 193 ? 25.688 13.461 2.786 1.00 47.42 189 LEU B CA 1
ATOM 3232 C C . LEU B 1 193 ? 26.203 14.447 3.817 1.00 46.61 189 LEU B C 1
ATOM 3233 O O . LEU B 1 193 ? 25.560 15.468 4.029 1.00 46.59 189 LEU B O 1
ATOM 3238 N N . ALA B 1 194 ? 27.364 14.173 4.435 1.00 46.04 190 ALA B N 1
ATOM 3239 C CA . ALA B 1 194 ? 28.015 15.167 5.343 1.00 45.46 190 ALA B CA 1
ATOM 3240 C C . ALA B 1 194 ? 28.045 16.520 4.647 1.00 46.04 190 ALA B C 1
ATOM 3241 O O . ALA B 1 194 ? 27.548 17.513 5.168 1.00 45.83 190 ALA B O 1
ATOM 3243 N N . TYR B 1 195 ? 28.604 16.511 3.440 1.00 46.87 191 TYR B N 1
ATOM 3244 C CA . TYR B 1 195 ? 28.687 17.672 2.561 1.00 47.71 191 TYR B CA 1
ATOM 3245 C C . TYR B 1 195 ? 27.370 18.431 2.331 1.00 48.03 191 TYR B C 1
ATOM 3246 O O . TYR B 1 195 ? 27.294 19.640 2.548 1.00 48.07 191 TYR B O 1
ATOM 3255 N N . MET B 1 196 ? 26.352 17.738 1.849 1.00 48.36 192 MET B N 1
ATOM 3256 C CA . MET B 1 196 ? 25.083 18.408 1.544 1.00 48.82 192 MET B CA 1
ATOM 3257 C C . MET B 1 196 ? 24.344 18.871 2.789 1.00 47.92 192 MET B C 1
ATOM 3258 O O . MET B 1 196 ? 23.543 19.796 2.719 1.00 48.17 192 MET B O 1
ATOM 3263 N N . SER B 1 197 ? 24.631 18.226 3.922 1.00 46.96 193 SER B N 1
ATOM 3264 C CA . SER B 1 197 ? 23.973 18.537 5.186 1.00 46.17 193 SER B CA 1
ATOM 3265 C C . SER B 1 197 ? 24.268 19.957 5.678 1.00 45.94 193 SER B C 1
ATOM 3266 O O . SER B 1 197 ? 23.453 20.528 6.384 1.00 45.60 193 SER B O 1
ATOM 3269 N N . ASP B 1 198 ? 25.425 20.502 5.308 1.00 46.20 194 ASP B N 1
ATOM 3270 C CA . ASP B 1 198 ? 25.783 21.877 5.645 1.00 46.20 194 ASP B CA 1
ATOM 3271 C C . ASP B 1 198 ? 25.156 22.869 4.664 1.00 47.08 194 ASP B C 1
ATOM 3272 O O . ASP B 1 198 ? 25.304 24.066 4.811 1.00 47.24 194 ASP B O 1
ATOM 3277 N N . LEU B 1 199 ? 24.450 22.370 3.665 1.00 47.74 195 LEU B N 1
ATOM 3278 C CA . LEU B 1 199 ? 23.998 23.238 2.595 1.00 48.80 195 LEU B CA 1
ATOM 3279 C C . LEU B 1 199 ? 22.830 24.151 2.978 1.00 48.70 195 LEU B C 1
ATOM 3280 O O . LEU B 1 199 ? 22.976 25.377 2.956 1.00 48.99 195 LEU B O 1
ATOM 3285 N N . THR B 1 200 ? 21.689 23.587 3.331 1.00 48.39 196 THR B N 1
ATOM 3286 C CA . THR B 1 200 ? 20.548 24.438 3.635 1.00 48.39 196 THR B CA 1
ATOM 3287 C C . THR B 1 200 ? 20.159 24.575 5.114 1.00 47.29 196 THR B C 1
ATOM 3288 O O . THR B 1 200 ? 19.329 25.403 5.450 1.00 47.25 196 THR B O 1
ATOM 3292 N N . LEU B 1 201 ? 20.736 23.760 5.9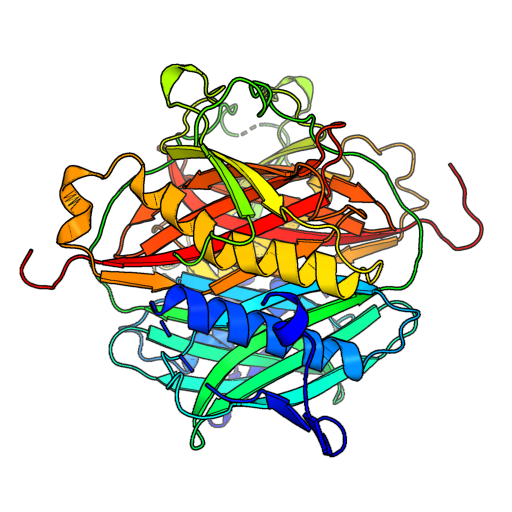80 1.00 46.49 197 LEU B N 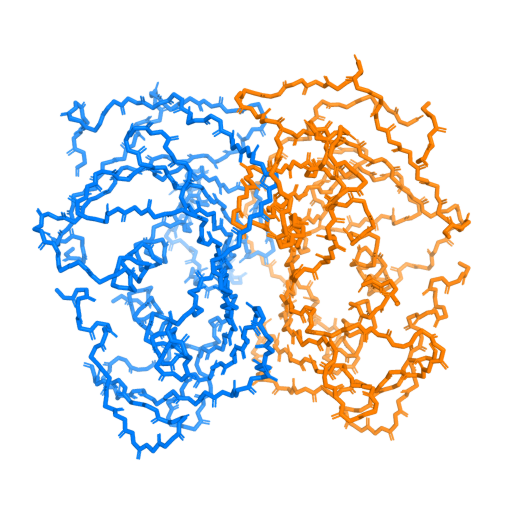1
ATOM 3293 C CA . LEU B 1 201 ? 20.260 23.632 7.355 1.00 45.62 197 LEU B CA 1
ATOM 3294 C C . LEU B 1 201 ? 20.181 24.943 8.126 1.00 45.30 197 LEU B C 1
ATOM 3295 O O . LEU B 1 201 ? 19.155 25.253 8.707 1.00 45.09 197 LEU B O 1
ATOM 3300 N N . LEU B 1 202 ? 21.273 25.697 8.156 1.00 45.32 198 LEU B N 1
ATOM 3301 C CA . LEU B 1 202 ? 21.287 26.948 8.920 1.00 45.09 198 LEU B CA 1
ATOM 3302 C C . LEU B 1 202 ? 20.233 27.945 8.400 1.00 45.60 198 LEU B C 1
ATOM 3303 O O . LEU B 1 202 ? 19.814 28.852 9.110 1.00 45.36 198 LEU B O 1
ATOM 3308 N N . GLY B 1 203 ? 19.817 27.746 7.148 1.00 46.39 199 GLY B N 1
ATOM 3309 C CA . GLY B 1 203 ? 18.813 28.589 6.508 1.00 47.05 199 GLY B CA 1
ATOM 3310 C C . GLY B 1 203 ? 17.504 28.557 7.262 1.00 46.63 199 GLY B C 1
ATOM 3311 O O . GLY B 1 203 ? 16.769 29.555 7.315 1.00 46.83 199 GLY B O 1
ATOM 3312 N N . SER B 1 204 ? 17.232 27.401 7.858 1.00 46.10 200 SER B N 1
ATOM 3313 C CA . SER B 1 204 ? 15.986 27.169 8.525 1.00 45.85 200 SER B CA 1
ATOM 3314 C C . SER B 1 204 ? 15.804 28.154 9.679 1.00 45.28 200 SER B C 1
ATOM 3315 O O . SER B 1 204 ? 14.681 28.402 10.076 1.00 45.27 200 SER B O 1
ATOM 3318 N N . ALA B 1 205 ? 16.903 28.701 10.215 1.00 44.89 201 ALA B N 1
ATOM 3319 C CA . ALA B 1 205 ? 16.824 29.613 11.343 1.00 44.42 201 ALA B CA 1
ATOM 3320 C C . ALA B 1 205 ? 16.335 31.007 10.933 1.00 44.88 201 ALA B C 1
ATOM 3321 O O . ALA B 1 205 ? 15.921 31.780 11.797 1.00 44.59 201 ALA B O 1
ATOM 3323 N N . GLN B 1 206 ? 16.365 31.327 9.638 1.00 45.67 202 GLN B N 1
ATOM 3324 C CA . GLN B 1 206 ? 16.026 32.685 9.171 1.00 46.24 202 GLN B CA 1
ATOM 3325 C C . GLN B 1 206 ? 14.672 32.801 8.472 1.00 46.83 202 GLN B C 1
ATOM 3326 O O . GLN B 1 206 ? 14.335 33.843 7.939 1.00 47.45 202 GLN B O 1
ATOM 3332 N N . VAL B 1 207 ? 13.887 31.735 8.537 1.00 46.71 203 VAL B N 1
ATOM 3333 C CA . VAL B 1 207 ? 12.581 31.685 7.890 1.00 47.38 203 VAL B CA 1
ATOM 3334 C C . VAL B 1 207 ? 11.617 32.764 8.390 1.00 47.36 203 VAL B C 1
ATOM 3335 O O . VAL B 1 207 ? 10.880 33.324 7.620 1.00 48.14 203 VAL B O 1
ATOM 3339 N N . THR B 1 208 ? 11.620 33.020 9.690 1.00 46.52 204 THR B N 1
ATOM 3340 C CA . THR B 1 208 ? 10.753 34.022 10.295 1.00 46.43 204 THR B CA 1
ATOM 3341 C C . THR B 1 208 ? 11.450 35.363 10.493 1.00 46.38 204 THR B C 1
ATOM 3342 O O . THR B 1 208 ? 10.939 36.211 11.204 1.00 46.17 204 THR B O 1
ATOM 3346 N N . HIS B 1 209 ? 12.622 35.550 9.890 1.00 46.65 205 HIS B N 1
ATOM 3347 C CA . HIS B 1 209 ? 13.415 36.757 10.088 1.00 46.73 205 HIS B CA 1
ATOM 3348 C C . HIS B 1 209 ? 13.845 37.352 8.774 1.00 47.75 205 HIS B C 1
ATOM 3349 O O . HIS B 1 209 ? 14.869 38.048 8.716 1.00 47.99 205 HIS B O 1
ATOM 3356 N N . LEU B 1 210 ? 13.077 37.079 7.715 1.00 48.49 206 LEU B N 1
ATOM 3357 C CA . LEU B 1 210 ? 13.325 37.646 6.379 1.00 49.69 206 LEU B CA 1
ATOM 3358 C C . LEU B 1 210 ? 13.717 39.155 6.398 1.00 50.14 206 LEU B C 1
ATOM 3359 O O . LEU B 1 210 ? 14.608 39.581 5.670 1.00 50.93 206 LEU B O 1
ATOM 3361 N N . ALA B 1 211 ? 13.070 39.914 7.287 1.00 49.67 207 ALA B N 1
ATOM 3362 C CA . ALA B 1 211 ? 13.270 41.366 7.466 1.00 50.05 207 ALA B CA 1
ATOM 3363 C C . ALA B 1 211 ? 14.685 41.816 7.879 1.00 49.99 207 ALA B C 1
ATOM 3364 O O . ALA B 1 211 ? 15.159 42.857 7.421 1.00 50.86 207 ALA B O 1
ATOM 3366 N N . GLU B 1 212 ? 15.351 41.050 8.753 1.00 49.08 208 GLU B N 1
ATOM 3367 C CA . GLU B 1 212 ? 16.673 41.459 9.305 1.00 49.04 208 GLU B CA 1
ATOM 3368 C C . GLU B 1 212 ? 17.840 40.778 8.558 1.00 49.46 208 GLU B C 1
ATOM 3369 O O . GLU B 1 212 ? 19.006 40.928 8.935 1.00 49.50 208 GLU B O 1
ATOM 3371 N N . ARG B 1 213 ? 17.505 40.122 7.442 1.00 49.95 209 ARG B N 1
ATOM 3372 C CA . ARG B 1 213 ? 18.460 39.438 6.562 1.00 50.49 209 ARG B CA 1
ATOM 3373 C C . ARG B 1 213 ? 19.504 40.298 5.839 1.00 51.69 209 ARG B C 1
ATOM 3374 O O . ARG B 1 213 ? 20.226 39.766 5.034 1.00 52.27 209 ARG B O 1
ATOM 3376 N N . GLU B 1 214 ? 19.573 41.601 6.075 1.00 52.18 210 GLU B N 1
ATOM 3377 C CA . GLU B 1 214 ? 20.662 42.414 5.535 1.00 53.39 210 GLU B CA 1
ATOM 3378 C C . GLU B 1 214 ? 21.521 42.997 6.676 1.00 53.05 210 GLU B C 1
ATOM 3379 O O . GLU B 1 214 ? 22.378 43.892 6.473 1.00 54.17 210 GLU B O 1
ATOM 3385 N N . HIS B 1 215 ? 21.280 42.502 7.876 1.00 51.74 211 HIS B N 1
ATOM 3386 C CA . HIS B 1 215 ? 21.963 43.018 9.039 1.00 51.47 211 HIS B CA 1
ATOM 3387 C C . HIS B 1 215 ? 22.524 41.891 9.849 1.00 50.45 211 HIS B C 1
ATOM 3388 O O . HIS B 1 215 ? 22.997 42.103 10.959 1.00 50.07 211 HIS B O 1
ATOM 3395 N N . LEU B 1 216 ? 22.489 40.679 9.303 1.00 50.11 212 LEU B N 1
ATOM 3396 C CA . LEU B 1 216 ? 22.965 39.506 10.015 1.00 49.19 212 LEU B CA 1
ATOM 3397 C C . LEU B 1 216 ? 24.356 39.082 9.587 1.00 49.72 212 LEU B C 1
ATOM 3398 O O . LEU B 1 216 ? 24.627 38.973 8.417 1.00 50.52 212 LEU B O 1
ATOM 3403 N N . GLN B 1 217 ? 25.233 38.877 10.564 1.00 49.36 213 GLN B N 1
ATOM 3404 C CA . GLN B 1 217 ? 26.454 38.106 10.377 1.00 49.54 213 GLN B CA 1
ATOM 3405 C C . GLN B 1 217 ? 26.134 36.616 10.593 1.00 48.48 213 GLN B C 1
ATOM 3406 O O . GLN B 1 217 ? 25.704 36.221 11.682 1.00 47.56 213 GLN B O 1
ATOM 3412 N N . VAL B 1 218 ? 26.318 35.813 9.545 1.00 48.73 214 VAL B N 1
ATOM 3413 C CA . VAL B 1 218 ? 25.892 34.413 9.526 1.00 47.91 214 VAL B CA 1
ATOM 3414 C C . VAL B 1 218 ? 27.049 33.506 9.150 1.00 48.08 214 VAL B C 1
ATOM 3415 O O . VAL B 1 218 ? 27.766 33.776 8.198 1.00 49.05 214 VAL B O 1
ATOM 3419 N N . ALA B 1 219 ? 27.216 32.416 9.890 1.00 47.22 215 ALA B N 1
ATOM 3420 C CA . ALA B 1 219 ? 28.290 31.483 9.637 1.00 47.29 215 ALA B CA 1
ATOM 3421 C C . ALA B 1 219 ? 28.068 30.269 10.503 1.00 46.26 215 ALA B C 1
ATOM 3422 O O . ALA B 1 219 ? 27.483 30.380 11.565 1.00 45.63 215 ALA B O 1
ATOM 3424 N N . SER B 1 220 ? 28.504 29.103 10.041 1.00 46.15 216 SER B N 1
ATOM 3425 C CA . SER B 1 220 ? 28.378 27.883 10.824 1.00 45.29 216 SER B CA 1
ATOM 3426 C C . SER B 1 220 ? 29.352 27.890 11.994 1.00 45.08 216 SER B C 1
ATOM 3427 O O . SER B 1 220 ? 30.501 28.215 11.841 1.00 45.64 216 SER B O 1
ATOM 3430 N N . LEU B 1 221 ? 28.886 27.489 13.156 1.00 44.39 217 LEU B N 1
ATOM 3431 C CA . LEU B 1 221 ? 29.751 27.311 14.306 1.00 44.25 217 LEU B CA 1
ATOM 3432 C C . LEU B 1 221 ? 30.166 25.859 14.569 1.00 43.83 217 LEU B C 1
ATOM 3433 O O . LEU B 1 221 ? 31.261 25.597 15.079 1.00 43.99 217 LEU B O 1
ATOM 3438 N N . ASP B 1 222 ? 29.268 24.916 14.284 1.00 43.38 218 ASP B N 1
ATOM 3439 C CA . ASP B 1 222 ? 29.512 23.517 14.624 1.00 43.00 218 ASP B CA 1
ATOM 3440 C C . ASP B 1 222 ? 28.722 22.561 13.761 1.00 42.84 218 ASP B C 1
ATOM 3441 O O . ASP B 1 222 ? 27.894 22.971 12.965 1.00 43.01 218 ASP B O 1
ATOM 3446 N N . HIS B 1 223 ? 29.025 21.281 13.901 1.00 42.61 219 HIS B N 1
ATOM 3447 C CA . HIS B 1 223 ? 28.312 20.255 13.190 1.00 42.53 219 HIS B CA 1
ATOM 3448 C C . HIS B 1 223 ? 28.295 18.947 13.940 1.00 42.18 219 HIS B C 1
ATOM 3449 O O . HIS B 1 223 ? 29.309 18.523 14.478 1.00 42.12 219 HIS B O 1
ATOM 3456 N N . ALA B 1 224 ? 27.142 18.304 14.005 1.00 42.04 220 ALA B N 1
ATOM 3457 C CA . ALA B 1 224 ? 27.035 17.016 14.642 1.00 41.86 220 ALA B CA 1
ATOM 3458 C C . ALA B 1 224 ? 26.068 16.152 13.834 1.00 42.04 220 ALA B C 1
ATOM 3459 O O . ALA B 1 224 ? 24.953 16.570 13.510 1.00 42.18 220 ALA B O 1
ATOM 3461 N N . MET B 1 225 ? 26.513 14.944 13.506 1.00 42.10 221 MET B N 1
ATOM 3462 C CA . MET B 1 225 ? 25.758 14.078 12.607 1.00 42.43 221 MET B CA 1
ATOM 3463 C C . MET B 1 225 ? 25.754 12.656 13.0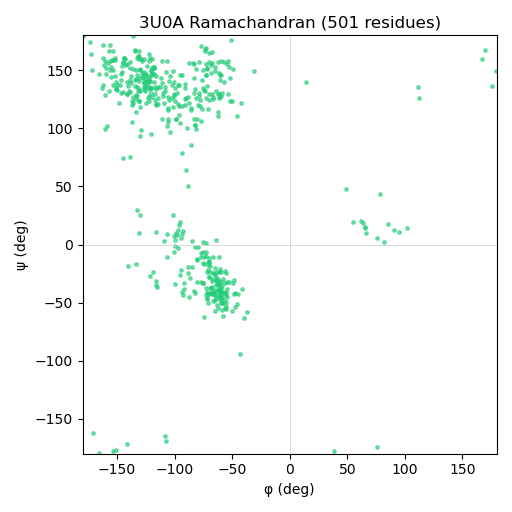45 1.00 42.43 221 MET B C 1
ATOM 3464 O O . MET B 1 225 ? 26.749 12.159 13.452 1.00 42.26 221 MET B O 1
ATOM 3469 N N . TRP B 1 226 ? 24.626 12.001 12.870 1.00 42.75 222 TRP B N 1
ATOM 3470 C CA . TRP B 1 226 ? 24.454 10.619 13.230 1.00 42.92 222 TRP B CA 1
ATOM 3471 C C . TRP B 1 226 ? 23.960 9.824 12.022 1.00 43.48 222 TRP B C 1
ATOM 3472 O O . TRP B 1 226 ? 22.927 10.136 11.436 1.00 43.89 222 TRP B O 1
ATOM 3483 N N . PHE B 1 227 ? 24.715 8.800 11.638 1.00 43.59 223 PHE B N 1
ATOM 3484 C CA . PHE B 1 227 ? 24.425 8.016 10.442 1.00 44.20 223 PHE B CA 1
ATOM 3485 C C . PHE B 1 227 ? 23.855 6.677 10.807 1.00 44.60 223 PHE B C 1
ATOM 3486 O O . PHE B 1 227 ? 24.492 5.893 11.443 1.00 44.41 223 PHE B O 1
ATOM 3494 N N . MET B 1 228 ? 22.630 6.432 10.387 1.00 45.26 224 MET B N 1
ATOM 3495 C CA . MET B 1 228 ? 21.864 5.316 10.926 1.00 45.78 224 MET B CA 1
ATOM 3496 C C . MET B 1 228 ? 21.518 4.226 9.908 1.00 46.66 224 MET B C 1
ATOM 3497 O O . MET B 1 228 ? 21.432 3.069 10.281 1.00 47.03 224 MET B O 1
ATOM 3502 N N . ARG B 1 229 ? 21.264 4.604 8.651 1.00 47.12 225 ARG B N 1
ATOM 3503 C CA . ARG B 1 229 ? 20.764 3.673 7.633 1.00 48.16 225 ARG B CA 1
ATOM 3504 C C . ARG B 1 229 ? 21.331 3.988 6.256 1.00 48.41 225 ARG B C 1
ATOM 3505 O O . ARG B 1 229 ? 21.734 5.137 5.983 1.00 47.97 225 ARG B O 1
ATOM 3513 N N . GLY B 1 230 ? 21.342 2.974 5.388 1.00 49.24 226 GLY B N 1
ATOM 3514 C CA . GLY B 1 230 ? 21.809 3.130 3.999 1.00 49.74 226 GLY B CA 1
ATOM 3515 C C . GLY B 1 230 ? 20.866 3.958 3.134 1.00 50.54 226 GLY B C 1
ATOM 3516 O O . GLY B 1 230 ? 19.695 4.084 3.427 1.00 50.97 226 GLY B O 1
ATOM 3517 N N . PHE B 1 231 ? 21.396 4.536 2.072 1.00 50.82 227 PHE B N 1
ATOM 3518 C CA . PHE B 1 231 ? 20.585 5.278 1.122 1.00 51.75 227 PHE B CA 1
ATOM 3519 C C . PHE B 1 231 ? 21.238 5.261 -0.256 1.00 52.54 227 PHE B C 1
ATOM 3520 O O . PHE B 1 231 ? 22.422 4.993 -0.362 1.00 52.09 227 PHE B O 1
ATOM 3528 N N . ARG B 1 232 ? 20.460 5.508 -1.303 1.00 53.82 228 ARG B N 1
ATOM 3529 C CA . ARG B 1 232 ? 21.003 5.838 -2.635 1.00 54.70 228 ARG B CA 1
ATOM 3530 C C . ARG B 1 232 ? 21.000 7.387 -2.700 1.00 54.42 228 ARG B C 1
ATOM 3531 O O . ARG B 1 232 ? 19.944 8.009 -2.830 1.00 54.97 228 ARG B O 1
ATOM 3533 N N . ALA B 1 233 ? 22.169 8.017 -2.572 1.00 53.62 229 ALA B N 1
ATOM 3534 C CA . ALA B 1 233 ? 22.272 9.484 -2.634 1.00 53.42 229 ALA B CA 1
ATOM 3535 C C . ALA B 1 233 ? 21.926 10.063 -4.044 1.00 54.97 229 ALA B C 1
ATOM 3536 O O . ALA B 1 233 ? 21.764 11.297 -4.215 1.00 55.11 229 ALA B O 1
ATOM 3538 N N . ASP B 1 234 ? 21.820 9.151 -5.017 1.00 50.82 230 ASP B N 1
ATOM 3539 C CA . ASP B 1 234 ? 21.306 9.417 -6.346 1.00 51.75 230 ASP B CA 1
ATOM 3540 C C . ASP B 1 234 ? 19.773 9.330 -6.386 1.00 52.06 230 ASP B C 1
ATOM 3541 O O . ASP B 1 234 ? 19.187 9.419 -7.452 1.00 52.91 230 ASP B O 1
ATOM 3543 N N . GLU B 1 235 ? 19.121 9.100 -5.254 1.00 51.47 231 GLU B N 1
ATOM 3544 C CA . GLU B 1 235 ? 17.655 8.992 -5.210 1.00 51.77 231 GLU B CA 1
ATOM 3545 C C . GLU B 1 235 ? 17.165 10.063 -4.226 1.00 50.95 231 GLU B C 1
ATOM 3546 O O . GLU B 1 235 ? 17.967 10.628 -3.494 1.00 50.19 231 GLU B O 1
ATOM 3548 N N . TRP B 1 236 ? 15.872 10.376 -4.254 1.00 51.16 232 TRP B N 1
ATOM 3549 C CA . TRP B 1 236 ? 15.341 11.534 -3.503 1.00 50.50 232 TRP B CA 1
ATOM 3550 C C . TRP B 1 236 ? 15.460 11.435 -1.995 1.00 49.63 232 TRP B C 1
ATOM 3551 O O . TRP B 1 236 ? 15.116 10.405 -1.414 1.00 49.68 232 TRP B O 1
ATOM 3562 N N . LEU B 1 237 ? 15.963 12.516 -1.372 1.00 48.92 233 LEU B N 1
ATOM 3563 C CA . LEU B 1 237 ? 16.096 12.649 0.088 1.00 48.12 233 LEU B CA 1
ATOM 3564 C C . LEU B 1 237 ? 15.348 13.877 0.628 1.00 47.73 233 LEU B C 1
ATOM 3565 O O . LEU B 1 237 ? 15.460 14.998 0.095 1.00 47.73 233 LEU B O 1
ATOM 3570 N N . LEU B 1 238 ? 14.605 13.665 1.707 1.00 47.44 234 LEU B N 1
ATOM 3571 C CA . LEU B 1 238 ? 13.901 14.741 2.386 1.00 47.05 234 LEU B CA 1
ATOM 3572 C C . LEU B 1 238 ? 14.732 15.198 3.549 1.00 46.35 234 LEU B C 1
ATOM 3573 O O . LEU B 1 238 ? 15.052 14.422 4.427 1.00 46.13 234 LEU B O 1
ATOM 3578 N N . TYR B 1 239 ? 15.099 16.461 3.547 1.00 46.05 235 TYR B N 1
ATOM 3579 C CA . TYR B 1 239 ? 15.776 17.033 4.642 1.00 45.47 235 TYR B CA 1
ATOM 3580 C C . TYR B 1 239 ? 14.768 17.881 5.378 1.00 45.26 235 TYR B C 1
ATOM 3581 O O . TYR B 1 239 ? 14.525 19.010 4.988 1.00 45.26 235 TYR B O 1
ATOM 3590 N N . ASP B 1 240 ? 14.175 17.310 6.428 1.00 45.13 236 ASP B N 1
ATOM 3591 C CA . ASP B 1 240 ? 13.198 17.994 7.277 1.00 44.96 236 ASP B CA 1
ATOM 3592 C C . ASP B 1 240 ? 13.913 18.786 8.388 1.00 44.47 236 ASP B C 1
ATOM 3593 O O . ASP B 1 240 ? 14.571 18.222 9.247 1.00 44.28 236 ASP B O 1
ATOM 3598 N N . GLN B 1 241 ? 13.784 20.099 8.363 1.00 44.33 237 GLN B N 1
ATOM 3599 C CA . GLN B 1 241 ? 14.621 20.944 9.203 1.00 43.99 237 GLN B CA 1
ATOM 3600 C C . GLN B 1 241 ? 13.781 21.808 10.106 1.00 43.85 237 GLN B C 1
ATOM 3601 O O . GLN B 1 241 ? 12.630 22.102 9.814 1.00 44.01 237 GLN B O 1
ATOM 3607 N N . SER B 1 242 ? 14.393 22.252 11.182 1.00 43.62 238 SER B N 1
ATOM 3608 C CA . SER B 1 242 ? 13.707 23.008 12.199 1.00 43.53 238 SER B CA 1
ATOM 3609 C C . SER B 1 242 ? 14.768 23.834 12.892 1.00 43.37 238 SER B C 1
ATOM 3610 O O . SER B 1 242 ? 15.899 23.453 12.907 1.00 43.30 238 SER B O 1
ATOM 3613 N N . SER B 1 243 ? 14.419 24.969 13.453 1.00 43.35 239 SER B N 1
ATOM 3614 C CA . SER B 1 243 ? 15.355 25.723 14.286 1.00 43.29 239 SER B CA 1
ATOM 3615 C C . SER B 1 243 ? 14.677 26.060 15.619 1.00 43.33 239 SER B C 1
ATOM 3616 O O . SER B 1 243 ? 13.904 26.995 15.713 1.00 43.38 239 SER B O 1
ATOM 3619 N N . PRO B 1 244 ? 14.953 25.281 16.662 1.00 43.34 240 PRO B N 1
ATOM 3620 C CA . PRO B 1 244 ? 14.132 25.466 17.867 1.00 43.48 240 PRO B CA 1
ATOM 3621 C C . PRO B 1 244 ? 14.470 26.674 18.707 1.00 43.59 240 PRO B C 1
ATOM 3622 O O . PRO B 1 244 ? 13.732 26.982 19.600 1.00 43.75 240 PRO B O 1
ATOM 3626 N N . SER B 1 245 ? 15.589 27.336 18.443 1.00 43.56 241 SER B N 1
ATOM 3627 C CA . SER B 1 245 ? 15.997 28.487 19.247 1.00 43.76 241 SER B CA 1
ATOM 3628 C C . SER B 1 245 ? 16.998 29.418 18.545 1.00 43.80 241 SER B C 1
ATOM 3629 O O . SER B 1 245 ? 17.822 28.975 17.759 1.00 43.70 241 SER B O 1
ATOM 3632 N N . ALA B 1 246 ? 16.888 30.708 18.841 1.00 44.01 242 ALA B N 1
ATOM 3633 C CA . ALA B 1 246 ? 17.877 31.731 18.445 1.00 44.21 242 ALA B CA 1
ATOM 3634 C C . ALA B 1 246 ? 17.949 32.803 19.519 1.00 44.57 242 ALA B C 1
ATOM 3635 O O . ALA B 1 246 ? 16.918 33.176 20.108 1.00 44.64 242 ALA B O 1
ATOM 3637 N N . GLY B 1 247 ? 19.168 33.284 19.762 1.00 44.86 243 GLY B N 1
ATOM 3638 C CA . GLY B 1 247 ? 19.426 34.311 20.765 1.00 45.33 243 GLY B CA 1
ATOM 3639 C C . GLY B 1 247 ? 20.910 34.497 21.023 1.00 45.68 243 GLY B C 1
ATOM 3640 O O . GLY B 1 247 ? 21.727 33.682 20.612 1.00 45.51 243 GLY B O 1
ATOM 3641 N N . GLY B 1 248 ? 21.261 35.578 21.711 1.00 46.21 244 GLY B N 1
ATOM 3642 C CA . GLY B 1 248 ? 22.666 35.866 22.041 1.00 46.67 244 GLY B CA 1
ATOM 3643 C C . GLY B 1 248 ? 23.560 35.895 20.815 1.00 46.63 244 GLY B C 1
ATOM 3644 O O . GLY B 1 248 ? 24.767 35.778 20.935 1.00 46.91 244 GLY B O 1
ATOM 3645 N N . GLY B 1 249 ? 22.948 36.057 19.640 1.00 46.34 245 GLY B N 1
ATOM 3646 C CA . GLY B 1 249 ? 23.659 36.087 18.391 1.00 46.36 245 GLY B CA 1
ATOM 3647 C C . GLY B 1 249 ? 23.956 34.750 17.753 1.00 45.90 245 GLY B C 1
ATOM 3648 O O . GLY B 1 249 ? 24.835 34.672 16.880 1.00 46.02 245 GLY B O 1
ATOM 3649 N N . ARG B 1 250 ? 23.240 33.711 18.193 1.00 45.46 246 ARG B N 1
ATOM 3650 C CA . ARG B 1 250 ? 23.360 32.356 17.655 1.00 45.03 246 ARG B CA 1
ATOM 3651 C C . ARG B 1 250 ? 21.960 31.834 17.342 1.00 44.63 246 ARG B C 1
ATOM 3652 O O . ARG B 1 250 ? 20.979 32.362 17.857 1.00 44.66 246 ARG B O 1
ATOM 3660 N N . ALA B 1 251 ? 21.892 30.816 16.482 1.00 44.33 247 ALA B N 1
ATOM 3661 C CA . ALA B 1 251 ? 20.708 29.958 16.316 1.00 43.99 247 ALA B CA 1
ATOM 3662 C C . ALA B 1 251 ? 21.091 28.463 16.191 1.00 43.75 247 ALA B C 1
ATOM 3663 O O . ALA B 1 251 ? 22.150 28.098 15.645 1.00 43.78 247 ALA B O 1
ATOM 3665 N N . LEU B 1 252 ? 20.227 27.619 16.740 1.00 43.58 248 LEU B N 1
ATOM 3666 C CA . LEU B 1 252 ? 20.385 26.196 16.682 1.00 43.40 248 LEU B CA 1
ATOM 3667 C C . LEU B 1 252 ? 19.454 25.651 15.625 1.00 43.27 248 LEU B C 1
ATOM 3668 O O . LEU B 1 252 ? 18.329 26.079 15.521 1.00 43.28 248 LEU B O 1
ATOM 3673 N N . THR B 1 253 ? 19.944 24.719 14.831 1.00 43.20 249 THR B N 1
ATOM 3674 C CA . THR B 1 253 ? 19.136 24.048 13.828 1.00 43.18 249 THR B CA 1
ATOM 3675 C C . THR B 1 253 ? 19.274 22.553 13.976 1.00 43.11 249 THR B C 1
ATOM 3676 O O . THR B 1 253 ? 20.255 22.050 14.547 1.00 43.06 249 THR B O 1
ATOM 3680 N N . HIS B 1 254 ? 18.291 21.844 13.456 1.00 43.16 250 HIS B N 1
ATOM 3681 C CA . HIS B 1 254 ? 18.132 20.420 13.672 1.00 43.18 250 HIS B CA 1
ATOM 3682 C C . HIS B 1 254 ? 17.547 19.855 12.420 1.00 43.34 250 HIS B C 1
ATOM 3683 O O . HIS B 1 254 ? 16.550 20.378 11.933 1.00 43.44 250 HIS B O 1
ATOM 3690 N N . GLY B 1 255 ? 18.129 18.783 11.888 1.00 43.40 251 GLY B N 1
ATOM 3691 C CA . GLY B 1 255 ? 17.603 18.144 10.674 1.00 43.66 251 GLY B CA 1
ATOM 3692 C C . GLY B 1 255 ? 17.414 16.648 10.746 1.00 43.83 251 GLY B C 1
ATOM 3693 O O . GLY B 1 255 ? 18.083 15.980 11.481 1.00 43.71 251 GLY B O 1
ATOM 3694 N N . LYS B 1 256 ? 16.458 16.137 9.983 1.00 44.15 252 LYS B N 1
ATOM 3695 C CA . LYS B 1 256 ? 16.230 14.693 9.868 1.00 44.44 252 LYS B CA 1
ATOM 3696 C C . LYS B 1 256 ? 16.263 14.386 8.368 1.00 44.79 252 LYS B C 1
ATOM 3697 O O . LYS B 1 256 ? 15.713 15.139 7.607 1.00 44.93 252 LYS B O 1
ATOM 3703 N N . ILE B 1 257 ? 16.943 13.314 7.962 1.00 44.96 253 ILE B N 1
ATOM 3704 C CA . ILE B 1 257 ? 17.075 12.971 6.558 1.00 45.37 253 ILE B CA 1
ATOM 3705 C C . ILE B 1 257 ? 16.419 11.625 6.284 1.00 45.87 253 ILE B C 1
ATOM 3706 O O . ILE B 1 257 ? 16.676 10.642 6.986 1.00 45.85 253 ILE B O 1
ATOM 3711 N N . PHE B 1 258 ? 15.572 11.612 5.256 1.00 46.38 254 PHE B N 1
ATOM 3712 C CA . PHE B 1 258 ? 14.734 10.483 4.935 1.00 47.00 254 PHE B CA 1
ATOM 3713 C C . PHE B 1 258 ? 14.769 10.126 3.456 1.00 47.62 254 PHE B C 1
ATOM 3714 O O . PHE B 1 258 ? 14.880 11.003 2.603 1.00 47.68 254 PHE B O 1
ATOM 3722 N N . THR B 1 259 ? 14.672 8.829 3.150 1.00 48.16 255 THR B N 1
ATOM 3723 C CA . THR B 1 259 ? 14.404 8.361 1.782 1.00 48.96 255 THR B CA 1
ATOM 3724 C C . THR B 1 259 ? 12.927 8.471 1.556 1.00 49.47 255 THR B C 1
ATOM 3725 O O . THR B 1 259 ? 12.162 8.370 2.493 1.00 49.35 255 THR B O 1
ATOM 3729 N N . GLN B 1 260 ? 12.506 8.674 0.329 1.00 50.09 256 GLN B N 1
ATOM 3730 C CA . GLN B 1 260 ? 11.067 8.769 0.031 1.00 50.66 256 GLN B CA 1
ATOM 3731 C C . GLN B 1 260 ? 10.224 7.629 0.616 1.00 51.13 256 GLN B C 1
ATOM 3732 O O . GLN B 1 260 ? 9.087 7.863 0.998 1.00 51.28 256 GLN B O 1
ATOM 3738 N N . GLY B 1 261 ? 10.779 6.417 0.703 1.00 51.40 257 GLY B N 1
ATOM 3739 C CA . GLY B 1 261 ? 10.058 5.269 1.276 1.00 51.93 257 GLY B CA 1
ATOM 3740 C C . GLY B 1 261 ? 9.875 5.292 2.791 1.00 51.35 257 GLY B C 1
ATOM 3741 O O . GLY B 1 261 ? 9.333 4.335 3.364 1.00 51.80 257 GLY B O 1
ATOM 3742 N N . GLY B 1 262 ? 10.367 6.355 3.448 1.00 50.42 258 GLY B N 1
ATOM 3743 C CA . GLY B 1 262 ? 10.099 6.592 4.855 1.00 49.92 258 GLY B CA 1
ATOM 3744 C C . GLY B 1 262 ? 11.207 6.230 5.823 1.00 49.33 258 GLY B C 1
ATOM 3745 O O . GLY B 1 262 ? 10.964 6.181 7.013 1.00 49.11 258 GLY B O 1
ATOM 3746 N N . GLU B 1 263 ? 12.426 6.006 5.331 1.00 49.13 259 GLU B N 1
ATOM 3747 C CA . GLU B 1 263 ? 13.554 5.615 6.202 1.00 48.61 259 GLU B CA 1
ATOM 3748 C C . GLU B 1 263 ? 14.350 6.829 6.711 1.00 47.73 259 GLU B C 1
ATOM 3749 O O . GLU B 1 263 ? 14.697 7.698 5.941 1.00 47.55 259 GLU B O 1
ATOM 3755 N N . LEU B 1 264 ? 14.665 6.838 8.003 1.00 47.29 260 LEU B N 1
ATOM 3756 C CA . LEU B 1 264 ? 15.583 7.825 8.609 1.00 46.53 260 LEU B CA 1
ATOM 3757 C C . LEU B 1 264 ? 17.063 7.438 8.364 1.00 46.28 260 LEU B C 1
ATOM 3758 O O . LEU B 1 264 ? 17.578 6.498 8.957 1.00 46.29 260 LEU B O 1
ATOM 3763 N N . VAL B 1 265 ? 17.720 8.192 7.492 1.00 46.11 261 VAL B N 1
ATOM 3764 C CA . VAL B 1 265 ? 19.086 7.942 7.072 1.00 45.95 261 VAL B CA 1
ATOM 3765 C C . VAL B 1 265 ? 20.113 8.524 8.062 1.00 45.31 261 VAL B C 1
ATOM 3766 O O . VAL B 1 265 ? 21.141 7.925 8.341 1.00 45.16 261 VAL B O 1
ATOM 3770 N N . ALA B 1 266 ? 19.824 9.715 8.564 1.00 44.99 262 ALA B N 1
ATOM 3771 C CA . ALA B 1 266 ? 20.750 10.443 9.392 1.00 44.48 262 ALA B CA 1
ATOM 3772 C C . ALA B 1 266 ? 20.036 11.532 10.162 1.00 44.27 262 ALA B C 1
ATOM 3773 O O . ALA B 1 266 ? 18.965 11.933 9.795 1.00 44.45 262 ALA B O 1
ATOM 3775 N N . ALA B 1 267 ? 20.657 12.004 11.236 1.00 43.91 263 ALA B N 1
ATOM 3776 C CA . ALA B 1 267 ? 20.185 13.149 11.991 1.00 43.72 263 ALA B CA 1
ATOM 3777 C C . ALA B 1 267 ? 21.315 14.150 12.074 1.00 43.43 263 ALA B C 1
ATOM 3778 O O . ALA B 1 267 ? 22.475 13.782 12.135 1.00 43.33 263 ALA B O 1
ATOM 3780 N N . VAL B 1 268 ? 20.969 15.422 12.062 1.00 43.35 264 VAL B N 1
ATOM 3781 C CA . VAL B 1 268 ? 21.963 16.464 12.088 1.00 43.19 264 VAL B CA 1
ATOM 3782 C C . VAL B 1 268 ? 21.594 17.537 13.098 1.00 43.08 264 VAL B C 1
ATOM 3783 O O . VAL B 1 268 ? 20.436 17.861 13.246 1.00 43.14 264 VAL B O 1
ATOM 3787 N N . MET B 1 269 ? 22.598 18.077 13.797 1.00 42.97 265 MET B N 1
ATOM 3788 C CA . MET B 1 269 ? 22.451 19.323 14.564 1.00 42.94 265 MET B CA 1
ATOM 3789 C C . MET B 1 269 ? 23.501 20.357 14.193 1.00 42.98 265 MET B C 1
ATOM 3790 O O . MET B 1 269 ? 24.629 20.015 14.032 1.00 42.99 265 MET B O 1
ATOM 3795 N N . GLN B 1 270 ? 23.121 21.620 14.087 1.00 43.06 266 GLN B N 1
ATOM 3796 C CA . GLN B 1 270 ? 24.067 22.666 13.726 1.00 43.20 266 GLN B CA 1
ATOM 3797 C C . GLN B 1 270 ? 23.742 24.020 14.363 1.00 43.31 266 GLN B C 1
ATOM 3798 O O . GLN B 1 270 ? 22.658 24.538 14.194 1.00 43.31 266 GLN B O 1
ATOM 3804 N N . GLU B 1 271 ? 24.690 24.553 15.126 1.00 43.44 267 GLU B N 1
ATOM 3805 C CA . GLU B 1 271 ? 24.603 25.877 15.678 1.00 43.65 267 GLU B CA 1
ATOM 3806 C C . GLU B 1 271 ? 25.314 26.830 14.700 1.00 43.92 267 GLU B C 1
ATOM 3807 O O . GLU B 1 271 ? 26.247 26.452 14.031 1.00 43.99 267 GLU B O 1
ATOM 3813 N N . GLY B 1 272 ? 24.829 28.051 14.582 1.00 44.11 268 GLY B N 1
ATOM 3814 C CA . GLY B 1 272 ? 25.471 29.015 13.723 1.00 44.46 268 GLY B CA 1
ATOM 3815 C C . GLY B 1 272 ? 25.392 30.411 14.268 1.00 44.79 268 GLY B C 1
ATOM 3816 O O . GLY B 1 272 ? 24.530 30.698 15.055 1.00 44.69 268 GLY B O 1
ATOM 3817 N N . LEU B 1 273 ? 26.323 31.259 13.860 1.00 45.24 269 LEU B N 1
ATOM 3818 C CA . LEU B 1 273 ? 26.282 32.700 14.133 1.00 45.67 269 LEU B CA 1
ATOM 3819 C C . LEU B 1 273 ? 25.118 33.385 13.418 1.00 45.64 269 LEU B C 1
ATOM 3820 O O . LEU B 1 273 ? 24.952 33.210 12.230 1.00 45.63 269 LEU B O 1
ATOM 3825 N N . THR B 1 274 ? 24.293 34.121 14.156 1.00 45.66 270 THR B N 1
ATOM 3826 C CA . THR B 1 274 ? 23.230 34.934 13.546 1.00 45.70 270 THR B CA 1
ATOM 3827 C C . THR B 1 274 ? 23.135 36.281 14.236 1.00 46.10 270 THR B C 1
ATOM 3828 O O . THR B 1 274 ? 22.219 36.523 15.022 1.00 45.96 270 THR B O 1
ATOM 3832 N N . ARG B 1 275 ? 24.086 37.152 13.931 1.00 46.67 271 ARG B N 1
ATOM 3833 C CA . ARG B 1 275 ? 24.446 38.247 14.826 1.00 47.19 271 ARG B CA 1
ATOM 3834 C C . ARG B 1 275 ? 24.187 39.608 14.222 1.00 47.68 271 ARG B C 1
ATOM 3835 O O . ARG B 1 275 ? 24.510 39.849 13.058 1.00 47.93 271 ARG B O 1
ATOM 3843 N N . TYR B 1 276 ? 23.602 40.495 15.027 1.00 49.66 272 TYR B N 1
ATOM 3844 C CA . TYR B 1 276 ? 23.523 41.916 14.682 1.00 45.97 272 TYR B CA 1
ATOM 3845 C C . TYR B 1 276 ? 24.884 42.545 14.927 1.00 45.47 272 TYR B C 1
ATOM 3846 O O . TYR B 1 276 ? 25.563 42.144 15.874 1.00 44.18 272 TYR B O 1
ATOM 3855 N N . PRO B 1 277 ? 25.315 43.477 14.042 1.00 52.77 273 PRO B N 1
ATOM 3856 C CA . PRO B 1 277 ? 26.461 44.344 14.260 1.00 59.93 273 PRO B CA 1
ATOM 3857 C C . PRO B 1 277 ? 26.395 45.061 15.591 1.00 61.78 273 PRO B C 1
ATOM 3858 O O . PRO B 1 277 ? 25.398 44.919 16.313 1.00 57.87 273 PRO B O 1
ATOM 3862 N N . SER B 1 278 ? 27.454 45.810 15.906 1.00 74.94 274 SER B N 1
ATOM 3863 C CA . SER B 1 278 ? 27.668 46.362 17.238 1.00 83.09 274 SER B CA 1
ATOM 3864 C C . SER B 1 278 ? 26.682 47.445 17.556 1.00 92.60 274 SER B C 1
ATOM 3865 O O . SER B 1 278 ? 26.163 47.492 18.666 1.00 93.98 274 SER B O 1
ATOM 3868 N N . GLY B 1 279 ? 26.424 48.320 16.587 1.00 105.16 275 GLY B N 1
ATOM 3869 C CA . GLY B 1 279 ? 25.404 49.358 16.750 1.00 116.81 275 GLY B CA 1
ATOM 3870 C C . GLY B 1 279 ? 23.959 48.843 16.751 1.00 104.54 275 GLY B C 1
ATOM 3871 O O . GLY B 1 279 ? 23.151 49.230 17.580 1.00 104.90 275 GLY B O 1
ATOM 3872 N N . TYR B 1 280 ? 23.660 47.918 15.844 1.00 97.64 276 TYR B N 1
ATOM 3873 C CA . TYR B 1 280 ? 22.285 47.661 15.384 1.00 92.79 276 TYR B CA 1
ATOM 3874 C C . TYR B 1 280 ? 21.309 47.074 16.412 1.00 85.69 276 TYR B C 1
ATOM 3875 O O . TYR B 1 280 ? 21.575 46.006 17.001 1.00 79.80 276 TYR B O 1
ATOM 3884 N N . GLN B 1 281 ? 20.170 47.766 16.586 1.00 90.80 277 GLN B N 1
ATOM 3885 C CA . GLN B 1 281 ? 18.983 47.213 17.290 1.00 87.62 277 GLN B CA 1
ATOM 3886 C C . GLN B 1 281 ? 17.716 47.237 16.402 1.00 87.13 277 GLN B C 1
ATOM 3887 O O . GLN B 1 281 ? 17.339 48.295 15.865 1.00 89.26 277 GLN B O 1
ATOM 3889 N N . PRO B 1 282 ? 17.060 46.061 16.245 1.00 81.79 278 PRO B N 1
ATOM 3890 C CA . PRO B 1 282 ? 15.768 45.888 15.568 1.00 82.32 278 PRO B CA 1
ATOM 3891 C C . PRO B 1 282 ? 14.746 46.950 16.015 1.00 84.13 278 PRO B C 1
ATOM 3892 O O . PRO B 1 282 ? 13.773 47.225 15.314 1.00 85.40 278 PRO B O 1
#

Solvent-accessible surface area: 19906 Å² total; per-residue (Å²): 97,5,81,54,3,42,102,13,95,88,70,109,93,38,60,6,89,2,83,118,115,102,80,44,29,12,2,52,6,6,8,5,0,3,5,0,0,34,113,7,12,82,109,64,30,95,14,3,0,5,6,2,13,27,7,94,70,34,76,57,156,36,60,6,38,0,74,12,67,110,21,34,90,33,71,25,18,3,1,3,30,2,26,0,28,17,191,68,88,31,7,2,8,8,9,0,2,3,6,31,107,47,102,12,2,84,24,56,9,62,50,34,75,29,26,78,2,117,107,11,121,76,129,91,60,142,46,3,16,32,42,89,8,49,98,142,96,26,33,104,48,92,39,62,34,2,23,33,1,6,5,4,76,10,134,92,118,11,68,123,53,78,27,3,6,22,1,0,0,7,28,2,0,7,12,23,0,9,14,0,0,8,53,77,26,122,103,20,120,104,105,21,72,70,40,24,13,1,3,0,0,0,12,33,58,75,31,74,0,23,109,19,0,0,1,30,2,8,0,10,1,5,27,33,0,24,1,2,0,14,0,33,0,3,26,93,77,18,85,0,0,0,0,0,1,0,2,0,14,4,42,64,47,131,75,93,75,54,0,78,73,32,13,101,8,93,89,73,106,95,40,58,6,87,2,127,76,50,14,0,39,9,2,0,3,0,0,7,0,0,23,113,10,12,62,108,156,17,69,12,3,0,2,10,2,15,26,11,91,106,18,59,80,89,85,57,13,44,0,80,12,70,116,23,44,93,34,70,26,15,4,2,1,29,0,29,0,25,12,127,73,81,31,6,1,10,4,10,0,4,2,8,25,106,58,101,6,1,83,23,49,3,54,55,28,62,36,21,96,32,59,110,35,94,128,169,25,8,11,19,58,52,5,38,155,137,96,24,37,119,46,86,43,53,36,3,18,22,4,1,5,5,62,0,131,81,113,16,68,130,69,81,34,16,14,19,0,1,3,0,15,4,0,14,48,21,0,18,32,0,0,45,33,67,26,83,101,14,51,157,67,28,75,66,51,29,19,0,0,0,0,0,11,40,68,67,33,57,4,32,50,38,1,0,2,14,1,21,0,1,2,2,25,36,0,22,2,2,0,24,0,34,0,0,27,91,79,21,89,0,0,0,2,0,0,0,2,0,19,0,36,31,61,128,77,74,95,114

Foldseek 3Di:
DLCLLLDWDAPDVQKIKRAAVQLLVVLSLVLNLVSSQVVNDDPLWAWFKKKKFQAARDDRGGMWMKGKDFPDDDDFKTKIKIFIDDPRDGRMIMIIMIGHDDDDDDDDDWDDDADDQVPFDAVVCVQKDKGWGDPVRDDDDPPADFKTKMKMAGQDFDDPDQSSQVSVVSSVCSVPAVVRQCRPPVVCQVQWDKFWGMKMKGFADGDGRNAIKMWIKGFRDDDPQKTKMWTWIAGPVGHTGMIMITMMGTDGDPVD/DVLVLLQDWDAPDQQKIKGAPQPLSLQLNLLSSAVVNDDPLWAWFKKKKFQDDDDDNNGMKMKGKDFPDDDDFKTKIWIFIDDPRDGRMIMITMIGHDDDDDDDDDWDDDADPDADADVPQKTKHWGDPVRDDDDPPADWKIKMKMAGQDFDDPPPSSVVSVCSSCVSPCFVVRQCRVPPPCVVFWDKDWTMKMKGFDDDDRSRAMKMWIKGWRDDDPQKTKMKTFIAGPVTDTGMIMITMMGTDGDPPDDD

Secondary structure (DSSP, 8-state):
-GGGGG--EEEETTEEEE---HHHHHHHHHHHHHHHHHHTS-TTSEEEEEEEEE-----TTS-EEEEEEEEEE-SSEEEEEEEEEETTEEEEEEEEEEE-S--B--EEPPPP----GGG----TTTTEEEEEPPGGG----TT-S-EEEEEEEESS---S-HHHHHHHHHHHHHHHGGGGGGTT-TTTGGG-EEEE-EEEEEE-S---TTS-EEEEEEEEEEETTEEEEEEEEEETT--EEEEEEEEEEEE--S--/-HHHHHT-PEEEETTEEEE---HHHHHHHHHHHHHTTS-TTEEEEEEEEEE-S---TTS-EEEEEEEEEE-SSEEEEEEEEEETTEEEEEEEEEEEES--B--EEPPPPP---------TTEEEEEPPGGG----TT-S-EEEEEEEESS---S-HHHHHHHHHHHHHHHGGGGGGTT-GGGTTS-EEEE-EEEEEE-S---TTS-EEEEEEEEEEETTEEEEEEEEEETTS-EEEEEEEEEEEE--SS---

Organism: Mycobacterium marinum (strain ATCC BAA-535 / M) (NCBI:txid216594)

InterPro domains:
  IPR003703 Acyl-CoA thioesterase [PTHR11066] (3-274)
  IPR003703 Acyl-CoA thioesterase [TIGR00189] (7-271)
  IPR025652 Acyl-CoA thioesterase 2, C-terminal domain [PF02551] (141-269)
  IPR029069 HotDog domain superfamily [SSF54637] (2-112)
  IPR029069 HotDog domain superfamily [SSF54637] (114-273)
  IPR042171 Acyl-CoA thioesterase, double hotdog domain [G3DSA:2.40.160.210] (1-281)
  IPR049449 Acyl-CoA thioesterase-like, N-terminal HotDog domain [PF13622] (31-107)